Protein AF-A0A939UE84-F1 (afdb_monomer_lite)

Secondary structure (DSSP, 8-state):
-HHHHHHHHHTS-HHHHHHHHGGGHHHHHHHHHHHHHHHHHHHHHHHHHHS-HHHHHHHHHHTS-HHHHHHHHHHHHHHHHHHHHHHHHHHHHHHHHHHHHHHHHHHHHHHHHHHHHHHHHTTS-SHHHHHHHHHHHHHHHHHHHHHHHHHHHTTSS---------------------------------------------TT---TT--EEEEEE-TTS-EEEEEEEE-HHHHHHTS-HHHHHHHHHHHHHHHTBTTEEEEE-SS-EEEEETTEEEEEEEEETTEEEEEESS-SGGGTTSSS-EEE---GGGTTS-EEEEE-SHHHHHHHHHHHHHHHHHTTPPB--------------HHHHHHTTSEEEEEEEPPHHHHHHHHHTT--EE---EETTTHHHHS-HHHHHHT-EE-S------SEEEEEEHHHHHHHS-TT-EEEHHHHHHTTSS-TTEEEEEEE--SEE-S--EEEESEE-HHHHHHHHHTT-EEEE-

Sequence (502 aa):
IVDRFRTAVMDARLCDLYARYQDREDMLVDSLAELYTSIIGNNLGKLLEAINIEKIVVDKINAFDAAQLEGMIFGIMKRELKAIVYLGALLGFLMGFVNLLLLIGIAASCAVWLFALIALCCHVCPVTIVCFVLATLILIFYGLILWCEWAKSKKAKGGEKANPKADEESPATATDNRDQETDAIPAAAPVVGTSGENDIVSMDDADEEDEEGGVVVDAKGNYFNIRYSKSFLAKLIQSPDETKGYYGELKNEVLSYKKTKSRVSWSYDSVNAGRAPVVKFGIRGKTLCVYFALNADDYADSKYKVEKVESKKYEAVPCMYRIKNERRLGYAKDLIAAVAAQLGLTKGIVGTEDYYLPYESTEALIGKGLIKELKLAATTTQIERAKAEGTIKVVAHVEASEVNALISDEVAAAAIQVADTKSVHTGKKGIINVDTLSLHFADGDTVTIEKLKAMKLIPAKYGQVKLLARGRLDKKLYIELQDYSIDAVKMVLLTGGTVKRV

Structure (mmCIF, N/CA/C/O backbone):
data_AF-A0A939UE84-F1
#
_entry.id   AF-A0A939UE84-F1
#
loop_
_atom_site.group_PDB
_atom_site.id
_atom_site.type_symbol
_atom_site.label_atom_id
_atom_site.label_alt_id
_atom_site.label_comp_id
_atom_site.label_asym_id
_atom_site.label_entity_id
_atom_site.label_seq_id
_atom_site.pdbx_PDB_ins_code
_atom_site.Cartn_x
_atom_site.Cartn_y
_atom_site.Cartn_z
_atom_site.occupancy
_atom_site.B_iso_or_equiv
_atom_site.auth_seq_id
_atom_site.auth_comp_id
_atom_site.auth_asym_id
_atom_site.auth_atom_id
_atom_site.pdbx_PDB_model_num
ATOM 1 N N . ILE A 1 1 ? -48.992 54.241 -13.045 1.00 51.53 1 ILE A N 1
ATOM 2 C CA . ILE A 1 1 ? -48.252 54.277 -14.335 1.00 51.53 1 ILE A CA 1
ATOM 3 C C . ILE A 1 1 ? -47.499 52.964 -14.544 1.00 51.53 1 ILE A C 1
ATOM 5 O O . ILE A 1 1 ? -47.829 52.271 -15.496 1.00 51.53 1 ILE A O 1
ATOM 9 N N . VAL A 1 2 ? -46.598 52.585 -13.627 1.00 53.62 2 VAL A N 1
ATOM 10 C CA . VAL A 1 2 ? -45.769 51.361 -13.705 1.00 53.62 2 VAL A CA 1
ATOM 11 C C . VAL A 1 2 ? -46.564 50.086 -14.040 1.00 53.62 2 VAL A C 1
ATOM 13 O O . VAL A 1 2 ? -46.228 49.430 -15.019 1.00 53.62 2 VAL A O 1
ATOM 16 N N . ASP A 1 3 ? -47.661 49.773 -13.337 1.00 57.03 3 ASP A N 1
ATOM 17 C CA . ASP A 1 3 ? -48.413 48.526 -13.595 1.00 57.03 3 ASP A CA 1
ATOM 18 C C . ASP A 1 3 ? -49.030 48.432 -14.997 1.00 57.03 3 ASP A C 1
ATOM 20 O O . ASP A 1 3 ? -49.008 47.366 -15.604 1.00 57.03 3 ASP A O 1
ATOM 24 N N . ARG A 1 4 ? -49.517 49.551 -15.555 1.00 55.31 4 ARG A N 1
ATOM 25 C CA . ARG A 1 4 ? -50.084 49.578 -16.917 1.00 55.31 4 ARG A CA 1
ATOM 26 C C . ARG A 1 4 ? -48.995 49.392 -17.985 1.00 55.31 4 ARG A C 1
ATOM 28 O O . ARG A 1 4 ? -49.277 48.871 -19.058 1.00 55.31 4 ARG A O 1
ATOM 35 N N . PHE A 1 5 ? -47.762 49.801 -17.682 1.00 59.44 5 PHE A N 1
ATOM 36 C CA . PHE A 1 5 ? -46.592 49.570 -18.532 1.00 59.44 5 PHE A CA 1
ATOM 37 C C . PHE A 1 5 ? -46.121 48.109 -18.431 1.00 59.44 5 PHE A C 1
ATOM 39 O O . PHE A 1 5 ? -45.840 47.477 -19.443 1.00 59.44 5 PHE A O 1
ATOM 46 N N . ARG A 1 6 ? -46.122 47.546 -17.215 1.00 60.00 6 ARG A N 1
ATOM 47 C CA . ARG A 1 6 ? -45.739 46.156 -16.930 1.00 60.00 6 ARG A CA 1
ATOM 48 C C . ARG A 1 6 ? -46.609 45.144 -17.678 1.00 60.00 6 ARG A C 1
ATOM 50 O O . ARG A 1 6 ? -46.056 44.252 -18.309 1.00 60.00 6 ARG A O 1
ATOM 57 N N . THR A 1 7 ? -47.937 45.286 -17.663 1.00 63.38 7 THR A N 1
ATOM 58 C CA . THR A 1 7 ? -48.823 44.394 -18.441 1.00 63.38 7 THR A CA 1
ATOM 59 C C . THR A 1 7 ? -48.593 44.525 -19.948 1.00 63.38 7 THR A C 1
ATOM 61 O O . THR A 1 7 ? -48.462 43.519 -20.632 1.00 63.38 7 THR A O 1
ATOM 64 N N . ALA A 1 8 ? -48.439 45.750 -20.463 1.00 61.38 8 ALA A N 1
ATOM 65 C CA . ALA A 1 8 ? -48.230 45.983 -21.896 1.00 61.38 8 ALA A CA 1
ATOM 66 C C . ALA A 1 8 ? -46.899 45.423 -22.441 1.00 61.38 8 ALA A C 1
ATOM 68 O O . ALA A 1 8 ? -46.810 45.131 -23.631 1.00 61.38 8 ALA A O 1
ATOM 69 N N . VAL A 1 9 ? -45.873 45.283 -21.594 1.00 65.25 9 VAL A N 1
ATOM 70 C CA . VAL A 1 9 ? -44.576 44.687 -21.966 1.00 65.25 9 VAL A CA 1
ATOM 71 C C . VAL A 1 9 ? -44.598 43.158 -21.857 1.00 65.25 9 VAL A C 1
ATOM 73 O O . VAL A 1 9 ? -43.992 42.493 -22.690 1.00 65.25 9 VAL A O 1
ATOM 76 N N . MET A 1 10 ? -45.306 42.590 -20.875 1.00 67.06 10 MET A N 1
ATOM 77 C CA . MET A 1 10 ? -45.366 41.132 -20.669 1.00 67.06 10 MET A CA 1
ATOM 78 C C . MET A 1 10 ? -46.198 40.394 -21.732 1.00 67.06 10 MET A C 1
ATOM 80 O O . MET A 1 10 ? -45.891 39.244 -22.036 1.00 67.06 10 MET A O 1
ATOM 84 N N . ASP A 1 11 ? -47.213 41.045 -22.311 1.00 68.25 11 ASP A N 1
ATOM 85 C CA . ASP A 1 11 ? -48.089 40.453 -23.338 1.00 68.25 11 ASP A CA 1
ATOM 86 C C . ASP A 1 11 ? -47.571 40.639 -24.785 1.00 68.25 11 ASP A C 1
ATOM 88 O O . ASP A 1 11 ? -48.187 40.154 -25.739 1.00 68.25 11 ASP A O 1
ATOM 92 N N . ALA A 1 12 ? -46.449 41.342 -24.984 1.00 68.31 12 ALA A N 1
ATOM 93 C CA . ALA A 1 12 ? -45.879 41.598 -26.308 1.00 68.31 12 ALA A CA 1
ATOM 94 C C . ALA A 1 12 ? -44.847 40.527 -26.707 1.00 68.31 12 ALA A C 1
ATOM 96 O O . ALA A 1 12 ? -44.081 40.031 -25.880 1.00 68.31 12 ALA A O 1
ATOM 97 N N . ARG A 1 13 ? -44.778 40.175 -27.999 1.00 63.09 13 ARG A N 1
ATOM 98 C CA . ARG A 1 13 ? -43.779 39.212 -28.490 1.00 63.09 13 ARG A CA 1
ATOM 99 C C . ARG A 1 13 ? -42.384 39.834 -28.460 1.00 63.09 13 ARG A C 1
ATOM 101 O O . ARG A 1 13 ? -42.200 40.986 -28.847 1.00 63.09 13 ARG A O 1
ATOM 108 N N . LEU A 1 14 ? -41.386 39.038 -28.069 1.00 62.53 14 LEU A N 1
ATOM 109 C CA . LEU A 1 14 ? -40.006 39.502 -27.876 1.00 62.53 14 LEU A CA 1
ATOM 110 C C . LEU A 1 14 ? -39.418 40.187 -29.128 1.00 62.53 14 LEU A C 1
ATOM 112 O O . LEU A 1 14 ? -38.709 41.180 -29.011 1.00 62.53 14 LEU A O 1
ATOM 116 N N . CYS A 1 15 ? -39.765 39.699 -30.324 1.00 63.62 15 CYS A N 1
ATOM 117 C CA . CYS A 1 15 ? -39.334 40.274 -31.602 1.00 63.62 15 CYS A CA 1
ATOM 118 C C . CYS A 1 15 ? -39.890 41.690 -31.848 1.00 63.62 15 CYS A C 1
ATOM 120 O O . CYS A 1 15 ? -39.169 42.542 -32.361 1.00 63.62 15 CYS A O 1
ATOM 122 N N . ASP A 1 16 ? -41.137 41.958 -31.442 1.00 68.44 16 ASP A N 1
ATOM 123 C CA . ASP A 1 16 ? -41.784 43.270 -31.601 1.00 68.44 16 ASP A CA 1
ATOM 124 C C . ASP A 1 16 ? -41.232 44.296 -30.594 1.00 68.44 16 ASP A C 1
ATOM 126 O O . ASP A 1 16 ? -41.188 45.496 -30.868 1.00 68.44 16 ASP A O 1
ATOM 130 N N . LEU A 1 17 ? -40.782 43.822 -29.426 1.00 66.56 17 LEU A N 1
ATOM 131 C CA . LEU A 1 17 ? -40.040 44.614 -28.441 1.00 66.56 17 LEU A CA 1
ATOM 132 C C . LEU A 1 17 ? -38.627 44.947 -28.935 1.00 66.56 17 LEU A C 1
ATOM 134 O O . LEU A 1 17 ? -38.232 46.109 -28.861 1.00 66.56 17 LEU A O 1
ATOM 138 N N . TYR A 1 18 ? -37.901 43.967 -29.485 1.00 63.62 18 TYR A N 1
ATOM 139 C CA . TYR A 1 18 ? -36.554 44.169 -30.026 1.00 63.62 18 TYR A CA 1
ATOM 140 C C . TYR A 1 18 ? -36.557 45.198 -31.168 1.00 63.62 18 TYR A C 1
ATOM 142 O O . TYR A 1 18 ? -35.882 46.220 -31.076 1.00 63.62 18 TYR A O 1
ATOM 150 N N . ALA A 1 19 ? -37.426 45.026 -32.171 1.00 66.56 19 ALA A N 1
ATOM 151 C CA . ALA A 1 19 ? -37.553 45.962 -33.295 1.00 66.56 19 ALA A CA 1
ATOM 152 C C . ALA A 1 19 ? -37.977 47.390 -32.883 1.00 66.56 19 ALA A C 1
ATOM 154 O O . ALA A 1 19 ? -37.734 48.344 -33.618 1.00 66.56 19 ALA A O 1
ATOM 155 N N . ARG A 1 20 ? -38.617 47.561 -31.716 1.00 66.56 20 ARG A N 1
ATOM 156 C CA . ARG A 1 20 ? -39.058 48.868 -31.195 1.00 66.56 20 ARG A CA 1
ATOM 157 C C . ARG A 1 20 ? -37.996 49.582 -30.344 1.00 66.56 20 ARG A C 1
ATOM 159 O O . ARG A 1 20 ? -38.132 50.783 -30.117 1.00 66.56 20 ARG A O 1
ATOM 166 N N . TYR A 1 21 ? -36.968 48.871 -29.877 1.00 64.88 21 TYR A N 1
ATOM 167 C CA . TYR A 1 21 ? -35.921 49.406 -28.995 1.00 64.88 21 TYR A CA 1
ATOM 168 C C . TYR A 1 21 ? -34.487 49.221 -29.519 1.00 64.88 21 TYR A C 1
ATOM 170 O O . TYR A 1 21 ? -33.553 49.619 -28.828 1.00 64.88 21 TYR A O 1
ATOM 178 N N . GLN A 1 22 ? -34.312 48.701 -30.738 1.00 64.81 22 GLN A N 1
ATOM 179 C CA . GLN A 1 22 ? -33.012 48.490 -31.387 1.00 64.81 22 GLN A CA 1
ATOM 180 C C . GLN A 1 22 ? -32.124 49.755 -31.390 1.00 64.81 22 GLN A C 1
ATOM 182 O O . GLN A 1 22 ? -30.959 49.685 -31.019 1.00 64.81 22 GLN A O 1
ATOM 187 N N . ASP A 1 23 ? -32.690 50.937 -31.665 1.00 68.12 23 ASP A N 1
ATOM 188 C CA . ASP A 1 23 ? -31.964 52.226 -31.634 1.00 68.12 23 ASP A CA 1
ATOM 189 C C . ASP A 1 23 ? -31.613 52.736 -30.214 1.00 68.12 23 ASP A C 1
ATOM 191 O O . ASP A 1 23 ? -31.078 53.835 -30.054 1.00 68.12 23 ASP A O 1
ATOM 195 N N . ARG A 1 24 ? -31.963 51.996 -29.152 1.00 66.75 24 ARG A N 1
ATOM 196 C CA . ARG A 1 24 ? -31.651 52.328 -27.747 1.00 66.75 24 ARG A CA 1
ATOM 197 C C . ARG A 1 24 ? -31.009 51.173 -26.976 1.00 66.75 24 ARG A C 1
ATOM 199 O O . ARG A 1 24 ? -31.036 51.192 -25.744 1.00 66.75 24 ARG A O 1
ATOM 206 N N . GLU A 1 25 ? -30.453 50.188 -27.677 1.00 66.19 25 GLU A N 1
ATOM 207 C CA . GLU A 1 25 ? -29.803 49.024 -27.067 1.00 66.19 25 GLU A CA 1
ATOM 208 C C . GLU A 1 25 ? -28.697 49.460 -26.086 1.00 66.19 25 GLU A C 1
ATOM 210 O O . GLU A 1 25 ? -28.781 49.131 -24.903 1.00 66.19 25 GLU A O 1
ATOM 215 N N . ASP A 1 26 ? -27.782 50.336 -26.518 1.00 68.25 26 ASP A N 1
ATOM 216 C CA . ASP A 1 26 ? -26.698 50.882 -25.682 1.00 68.25 26 ASP A CA 1
ATOM 217 C C . ASP A 1 26 ? -27.223 51.595 -24.422 1.00 68.25 26 ASP A C 1
ATOM 219 O O . ASP A 1 26 ? -26.832 51.272 -23.304 1.00 68.25 26 ASP A O 1
ATOM 223 N N . MET A 1 27 ? -28.194 52.508 -24.576 1.00 72.75 27 MET A N 1
ATOM 224 C CA . MET A 1 27 ? -28.767 53.266 -23.452 1.00 72.75 27 MET A CA 1
ATOM 225 C C . MET A 1 27 ? -29.442 52.351 -22.417 1.00 72.75 27 MET A C 1
ATOM 227 O O . MET A 1 27 ? -29.425 52.647 -21.218 1.00 72.75 27 MET A O 1
ATOM 231 N N . LEU A 1 28 ? -30.062 51.255 -22.865 1.00 71.12 28 LEU A N 1
ATOM 232 C CA . LEU A 1 28 ? -30.652 50.261 -21.973 1.00 71.12 28 LEU A CA 1
ATOM 233 C C . LEU A 1 28 ? -29.576 49.437 -21.269 1.00 71.12 28 LEU A C 1
ATOM 235 O O . LEU A 1 28 ? -29.700 49.243 -20.062 1.00 71.12 28 LEU A O 1
ATOM 239 N N . VAL A 1 29 ? -28.533 48.992 -21.977 1.00 75.62 29 VAL A N 1
ATOM 240 C CA . VAL A 1 29 ? -27.407 48.241 -21.398 1.00 75.62 29 VAL A CA 1
ATOM 241 C C . VAL A 1 29 ? -26.673 49.077 -20.350 1.00 75.62 29 VAL A C 1
ATOM 243 O O . VAL A 1 29 ? -26.490 48.593 -19.233 1.00 75.62 29 VAL A O 1
ATOM 246 N N . ASP A 1 30 ? -26.354 50.338 -20.649 1.00 79.06 30 ASP A N 1
ATOM 247 C CA . ASP A 1 30 ? -25.711 51.266 -19.712 1.00 79.06 30 ASP A CA 1
ATOM 248 C C . ASP A 1 30 ? -26.584 51.498 -18.471 1.00 79.06 30 ASP A C 1
ATOM 250 O O . ASP A 1 30 ? -26.121 51.338 -17.342 1.00 79.06 30 ASP A O 1
ATOM 254 N N . SER A 1 31 ? -27.885 51.762 -18.657 1.00 74.50 31 SER A N 1
ATOM 255 C CA . SER A 1 31 ? -28.826 51.929 -17.536 1.00 74.50 31 SER A CA 1
ATOM 256 C C . SER A 1 31 ? -28.920 50.671 -16.661 1.00 74.50 31 SER A C 1
ATOM 258 O O . SER A 1 31 ? -29.057 50.764 -15.440 1.00 74.50 31 SER A O 1
ATOM 260 N N . LEU A 1 32 ? -28.855 49.479 -17.262 1.00 77.19 32 LEU A N 1
ATOM 261 C CA . LEU A 1 32 ? -28.902 48.202 -16.544 1.00 77.19 32 LEU A CA 1
ATOM 262 C C . LEU A 1 32 ? -27.577 47.920 -15.823 1.00 77.19 32 LEU A C 1
ATOM 264 O O . LEU A 1 32 ? -27.596 47.398 -14.708 1.00 77.19 32 LEU A O 1
ATOM 268 N N . ALA A 1 33 ? -26.445 48.320 -16.407 1.00 76.62 33 ALA A N 1
ATOM 269 C CA . ALA A 1 33 ? -25.121 48.241 -15.799 1.00 76.62 33 ALA A CA 1
ATOM 270 C C . ALA A 1 33 ? -24.974 49.203 -14.607 1.00 76.62 33 ALA A C 1
ATOM 272 O O . ALA A 1 33 ? -24.492 48.789 -13.549 1.00 76.62 33 ALA A O 1
ATOM 273 N N . GLU A 1 34 ? -25.450 50.447 -14.713 1.00 79.94 34 GLU A N 1
ATOM 274 C CA . GLU A 1 34 ? -25.519 51.398 -13.592 1.00 79.94 34 GLU A CA 1
ATOM 275 C C . GLU A 1 34 ? -26.414 50.875 -12.461 1.00 79.94 34 GLU A C 1
ATOM 277 O O . GLU A 1 34 ? -26.055 50.931 -11.283 1.00 79.94 34 GLU A O 1
ATOM 282 N N . LEU A 1 35 ? -27.570 50.298 -12.798 1.00 77.44 35 LEU A N 1
ATOM 283 C CA . LEU A 1 35 ? -28.509 49.775 -11.807 1.00 77.44 35 LEU A CA 1
ATOM 284 C C . LEU A 1 35 ? -27.961 48.506 -11.123 1.00 77.44 35 LEU A C 1
ATOM 286 O O . LEU A 1 35 ? -28.074 48.367 -9.904 1.00 77.44 35 LEU A O 1
ATOM 290 N N . TYR A 1 36 ? -27.282 47.628 -11.867 1.00 72.69 36 TYR A N 1
ATOM 291 C CA . TYR A 1 36 ? -26.573 46.455 -11.340 1.00 72.69 36 TYR A CA 1
ATOM 292 C C . TYR A 1 36 ? -25.398 46.847 -10.429 1.00 72.69 36 TYR A C 1
ATOM 294 O O . TYR A 1 36 ? -25.295 46.354 -9.302 1.00 72.69 36 TYR A O 1
ATOM 302 N N . THR A 1 37 ? -24.543 47.776 -10.869 1.00 77.94 37 THR A N 1
ATOM 303 C CA . THR A 1 37 ? -23.395 48.264 -10.081 1.00 77.94 37 THR A CA 1
ATOM 304 C C . THR A 1 37 ? -23.833 49.039 -8.838 1.00 77.94 37 THR A C 1
ATOM 306 O O . THR A 1 37 ? -23.241 48.849 -7.776 1.00 77.94 37 THR A O 1
ATOM 309 N N . SER A 1 38 ? -24.916 49.819 -8.908 1.00 76.94 38 SER A N 1
ATOM 310 C CA . SER A 1 38 ? -25.521 50.499 -7.754 1.00 76.94 38 SER A CA 1
ATOM 311 C C . SER A 1 38 ? -26.138 49.519 -6.747 1.00 76.94 38 SER A C 1
ATOM 313 O O . SER A 1 38 ? -25.935 49.665 -5.537 1.00 76.94 38 SER A O 1
ATOM 315 N N . ILE A 1 39 ? -26.842 48.476 -7.206 1.00 74.69 39 ILE A N 1
ATOM 316 C CA . ILE A 1 39 ? -27.378 47.431 -6.316 1.00 74.69 39 ILE A CA 1
ATOM 317 C C . ILE A 1 39 ? -26.245 46.668 -5.627 1.00 74.69 39 ILE A C 1
ATOM 319 O O . ILE A 1 39 ? -26.334 46.437 -4.420 1.00 74.69 39 ILE A O 1
ATOM 323 N N . ILE A 1 40 ? -25.183 46.307 -6.352 1.00 77.31 40 ILE A N 1
ATOM 324 C CA . ILE A 1 40 ? -24.029 45.613 -5.772 1.00 77.31 40 ILE A CA 1
ATOM 325 C C . ILE A 1 40 ? -23.292 46.528 -4.795 1.00 77.31 40 ILE A C 1
ATOM 327 O O . ILE A 1 40 ? -23.148 46.155 -3.635 1.00 77.31 40 ILE A O 1
ATOM 331 N N . GLY A 1 41 ? -22.903 47.739 -5.196 1.00 72.88 41 GLY A N 1
ATOM 332 C CA . GLY A 1 41 ? -22.164 48.666 -4.333 1.00 72.88 41 GLY A CA 1
ATOM 333 C C . GLY A 1 41 ? -22.870 48.951 -3.003 1.00 72.88 41 GLY A C 1
ATOM 334 O O . GLY A 1 41 ? -22.230 48.960 -1.955 1.00 72.88 41 GLY A O 1
ATOM 335 N N . ASN A 1 42 ? -24.199 49.099 -3.024 1.00 74.38 42 ASN A N 1
ATOM 336 C CA . ASN A 1 42 ? -24.981 49.447 -1.835 1.00 74.38 42 ASN A CA 1
ATOM 337 C C . ASN A 1 42 ? -25.439 48.246 -0.983 1.00 74.38 42 ASN A C 1
ATOM 339 O O . ASN A 1 42 ? -25.730 48.424 0.203 1.00 74.38 42 ASN A O 1
ATOM 343 N N . ASN A 1 43 ? -25.529 47.035 -1.549 1.00 72.94 43 ASN A N 1
ATOM 344 C CA . ASN A 1 43 ? -26.010 45.852 -0.818 1.00 72.94 43 ASN A CA 1
ATOM 345 C C . ASN A 1 43 ? -24.928 44.808 -0.524 1.00 72.94 43 ASN A C 1
ATOM 347 O O . ASN A 1 43 ? -25.116 44.040 0.416 1.00 72.94 43 ASN A O 1
ATOM 351 N N . LEU A 1 44 ? -23.792 44.789 -1.237 1.00 68.88 44 LEU A N 1
ATOM 352 C CA . LEU A 1 44 ? -22.720 43.813 -1.003 1.00 68.88 44 LEU A CA 1
ATOM 353 C C . LEU A 1 44 ? -22.200 43.878 0.440 1.00 68.88 44 LEU A C 1
ATOM 355 O O . LEU A 1 44 ? -21.988 42.833 1.037 1.00 68.88 44 LEU A O 1
ATOM 359 N N . GLY A 1 45 ? -22.079 45.074 1.031 1.00 68.12 45 GLY A N 1
ATOM 360 C CA . GLY A 1 45 ? -21.681 45.230 2.438 1.00 68.12 45 GLY A CA 1
ATOM 361 C C . GLY A 1 45 ? -22.629 44.519 3.413 1.00 68.12 45 GLY A C 1
ATOM 362 O O . GLY A 1 45 ? -22.182 43.734 4.242 1.00 68.12 45 GLY A O 1
ATOM 363 N N . LYS A 1 46 ? -23.946 44.704 3.245 1.00 72.19 46 LYS A N 1
ATOM 364 C CA . LYS A 1 46 ? -24.982 44.035 4.059 1.00 72.19 46 LYS A CA 1
ATOM 365 C C . LYS A 1 46 ? -25.032 42.523 3.815 1.00 72.19 46 LYS A C 1
ATOM 367 O O . LYS A 1 46 ? -25.366 41.759 4.714 1.00 72.19 46 LYS A O 1
ATOM 372 N N . LEU A 1 47 ? -24.714 42.092 2.594 1.00 68.25 47 LEU A N 1
ATOM 373 C CA . LEU A 1 47 ? -24.679 40.682 2.207 1.00 68.25 47 LEU A CA 1
ATOM 374 C C . LEU A 1 47 ? -23.429 39.981 2.770 1.00 68.25 47 LEU A C 1
ATOM 376 O O . LEU A 1 47 ? -23.539 38.860 3.252 1.00 68.25 47 LEU A O 1
ATOM 380 N N . LEU A 1 48 ? -22.275 40.659 2.798 1.00 66.12 48 LEU A N 1
ATOM 381 C CA . LEU A 1 48 ? -21.064 40.193 3.483 1.00 66.12 48 LEU A CA 1
ATOM 382 C C . LEU A 1 48 ? -21.277 40.081 4.996 1.00 66.12 48 LEU A C 1
ATOM 384 O O . LEU A 1 48 ? -20.873 39.091 5.589 1.00 66.12 48 LEU A O 1
ATOM 388 N N . GLU A 1 49 ? -21.936 41.064 5.611 1.00 67.25 49 GLU A N 1
ATOM 389 C CA . GLU A 1 49 ? -22.213 41.080 7.054 1.00 67.25 49 GLU A CA 1
ATOM 390 C C . GLU A 1 49 ? -23.189 39.961 7.479 1.00 67.25 49 GLU A C 1
ATOM 392 O O . GLU A 1 49 ? -23.075 39.408 8.572 1.00 67.25 49 GLU A O 1
ATOM 397 N N . ALA A 1 50 ? -24.101 39.554 6.586 1.00 68.88 50 ALA A N 1
ATOM 398 C CA . ALA A 1 50 ? -24.963 38.385 6.776 1.00 68.88 50 ALA A CA 1
ATOM 399 C C . ALA A 1 50 ? -24.234 37.038 6.568 1.00 68.88 50 ALA A C 1
ATOM 401 O O . ALA A 1 50 ? -24.640 36.020 7.137 1.00 68.88 50 ALA A O 1
ATOM 402 N N . ILE A 1 51 ? -23.158 37.007 5.773 1.00 71.69 51 ILE A N 1
ATOM 403 C CA . ILE A 1 51 ? -22.316 35.820 5.572 1.00 71.69 51 ILE A CA 1
ATOM 404 C C . ILE A 1 51 ? -21.301 35.758 6.717 1.00 71.69 51 ILE A C 1
ATOM 406 O O . ILE A 1 51 ? -20.180 36.252 6.630 1.00 71.69 51 ILE A O 1
ATOM 410 N N . ASN A 1 52 ? -21.689 35.110 7.815 1.00 73.06 52 ASN A N 1
ATOM 411 C CA . ASN A 1 52 ? -20.794 34.883 8.945 1.00 73.06 52 ASN A CA 1
ATOM 412 C C . ASN A 1 52 ? -19.732 33.820 8.581 1.00 73.06 52 ASN A C 1
ATOM 414 O O . ASN A 1 52 ? -19.923 32.620 8.791 1.00 73.06 52 ASN A O 1
ATOM 418 N N . ILE A 1 53 ? -18.622 34.280 7.990 1.00 76.06 53 ILE A N 1
ATOM 419 C CA . ILE A 1 53 ? -17.513 33.443 7.504 1.00 76.06 53 ILE A CA 1
ATOM 420 C C . ILE A 1 53 ? -16.930 32.585 8.634 1.00 76.06 53 ILE A C 1
ATOM 422 O O . ILE A 1 53 ? -16.602 31.426 8.401 1.00 76.06 53 ILE A O 1
ATOM 426 N N . GLU A 1 54 ? -16.852 33.116 9.857 1.00 76.00 54 GLU A N 1
ATOM 427 C CA . GLU A 1 54 ? -16.365 32.388 11.033 1.00 76.00 54 GLU A CA 1
ATOM 428 C C . GLU A 1 54 ? -17.212 31.138 11.304 1.00 76.00 54 GLU A C 1
ATOM 430 O O . GLU A 1 54 ? -16.666 30.037 11.366 1.00 76.00 54 GLU A O 1
ATOM 435 N N . LYS A 1 55 ? -18.547 31.268 11.346 1.00 76.12 55 LYS A N 1
ATOM 436 C CA . LYS A 1 55 ? -19.445 30.107 11.456 1.00 76.12 55 LYS A CA 1
ATOM 437 C C . LYS A 1 55 ? -19.293 29.137 10.293 1.00 76.12 55 LYS A C 1
ATOM 439 O O . LYS A 1 55 ? -19.204 27.943 10.532 1.00 76.12 55 LYS A O 1
ATOM 444 N N . ILE A 1 56 ? -19.208 29.624 9.055 1.00 79.62 56 ILE A N 1
ATOM 445 C CA . ILE A 1 56 ? -19.046 28.754 7.877 1.00 79.62 56 ILE A CA 1
ATOM 446 C C . ILE A 1 56 ? -17.737 27.954 7.957 1.00 79.62 56 ILE A C 1
ATOM 448 O O . ILE A 1 56 ? -17.713 26.782 7.587 1.00 79.62 56 ILE A O 1
ATOM 452 N N . VAL A 1 57 ? -16.654 28.557 8.452 1.00 80.31 57 VAL A N 1
ATOM 453 C CA . VAL A 1 57 ? -15.372 27.875 8.669 1.00 80.31 57 VAL A CA 1
ATOM 454 C C . VAL A 1 57 ? -15.474 26.872 9.820 1.00 80.31 57 VAL A C 1
ATOM 456 O O . VAL A 1 57 ? -15.038 25.737 9.649 1.00 80.31 57 VAL A O 1
ATOM 459 N N . VAL A 1 58 ? -16.093 27.234 10.947 1.00 79.81 58 VAL A N 1
ATOM 460 C CA . VAL A 1 58 ? -16.302 26.335 12.097 1.00 79.81 58 VAL A CA 1
ATOM 461 C C . VAL A 1 58 ? -17.185 25.142 11.724 1.00 79.81 58 VAL A C 1
ATOM 463 O O . VAL A 1 58 ? -16.793 24.006 11.967 1.00 79.81 58 VAL A O 1
ATOM 466 N N . ASP A 1 59 ? -18.324 25.365 11.070 1.00 81.38 59 ASP A N 1
ATOM 467 C CA . ASP A 1 59 ? -19.227 24.305 10.610 1.00 81.38 59 ASP A CA 1
ATOM 468 C C . ASP A 1 59 ? -18.534 23.390 9.594 1.00 81.38 59 ASP A C 1
ATOM 470 O O . ASP A 1 59 ? -18.728 22.176 9.616 1.00 81.38 59 ASP A O 1
ATOM 474 N N . LYS A 1 60 ? -17.667 23.941 8.735 1.00 74.19 60 LYS A N 1
ATOM 475 C CA . LYS A 1 60 ? -16.909 23.153 7.758 1.00 74.19 60 LYS A CA 1
ATOM 476 C C . LYS A 1 60 ? -15.760 22.368 8.390 1.00 74.19 60 LYS A C 1
ATOM 478 O O . LYS A 1 60 ? -15.534 21.243 7.966 1.00 74.19 60 LYS A O 1
ATOM 483 N N . ILE A 1 61 ? -15.087 22.907 9.410 1.00 74.12 61 ILE A N 1
ATOM 484 C CA . ILE A 1 61 ? -14.093 22.188 10.228 1.00 74.12 61 ILE A CA 1
ATOM 485 C C . ILE A 1 61 ? -14.767 21.069 11.030 1.00 74.12 61 ILE A C 1
ATOM 487 O O . ILE A 1 61 ? -14.266 19.952 11.033 1.00 74.12 61 ILE A O 1
ATOM 491 N N . ASN A 1 62 ? -15.927 21.328 11.635 1.00 73.44 62 ASN A N 1
ATOM 492 C CA . ASN A 1 62 ? -16.707 20.324 12.368 1.00 73.44 62 ASN A CA 1
ATOM 493 C C . ASN A 1 62 ? -17.326 19.254 11.447 1.00 73.44 62 ASN A C 1
ATOM 495 O O . ASN A 1 62 ? -17.650 18.164 11.910 1.00 73.44 62 ASN A O 1
ATOM 499 N N . ALA A 1 63 ? -17.500 19.558 10.156 1.00 74.81 63 ALA A N 1
ATOM 500 C CA . ALA A 1 63 ? -17.922 18.605 9.131 1.00 74.81 63 ALA A CA 1
ATOM 501 C C . ALA A 1 63 ? -16.760 17.805 8.509 1.00 74.81 63 ALA A C 1
ATOM 503 O O . ALA A 1 63 ? -17.019 16.857 7.765 1.00 74.81 63 ALA A O 1
ATOM 504 N N . PHE A 1 64 ? -15.497 18.152 8.790 1.00 67.50 64 PHE A N 1
ATOM 505 C CA . PHE A 1 64 ? -14.380 17.248 8.519 1.00 67.50 64 PHE A CA 1
ATOM 506 C C . PHE A 1 64 ? -14.355 16.147 9.579 1.00 67.50 64 PHE A C 1
ATOM 508 O O . PHE A 1 64 ? -14.448 16.412 10.775 1.00 67.50 64 PHE A O 1
ATOM 515 N N . ASP A 1 65 ? -14.177 14.906 9.129 1.00 73.50 65 ASP A N 1
ATOM 516 C CA . ASP A 1 65 ? -13.883 13.787 10.017 1.00 73.50 65 ASP A CA 1
ATOM 517 C C . ASP A 1 65 ? -12.634 14.110 10.857 1.00 73.50 65 ASP A C 1
ATOM 519 O O . ASP A 1 65 ? -11.596 14.517 10.320 1.00 73.50 65 ASP A O 1
ATOM 523 N N . ALA A 1 66 ? -12.738 13.927 12.175 1.00 72.94 66 ALA A N 1
ATOM 524 C CA . ALA A 1 66 ? -11.679 14.246 13.125 1.00 72.94 66 ALA A CA 1
ATOM 525 C C . ALA A 1 66 ? -10.361 13.544 12.754 1.00 72.94 66 ALA A C 1
ATOM 527 O O . ALA A 1 66 ? -9.297 14.156 12.856 1.00 72.94 66 ALA A O 1
ATOM 528 N N . ALA A 1 67 ? -10.436 12.320 12.217 1.00 71.44 67 ALA A N 1
ATOM 529 C CA . ALA A 1 67 ? -9.271 11.566 11.759 1.00 71.44 67 ALA A CA 1
ATOM 530 C C . ALA A 1 67 ? -8.560 12.208 10.547 1.00 71.44 67 ALA A C 1
ATOM 532 O O . ALA A 1 67 ? -7.339 12.089 10.412 1.00 71.44 67 ALA A O 1
ATOM 533 N N . GLN A 1 68 ? -9.278 12.922 9.670 1.00 70.31 68 GLN A N 1
ATOM 534 C CA . GLN A 1 68 ? -8.662 13.651 8.553 1.00 70.31 68 GLN A CA 1
ATOM 535 C C . GLN A 1 68 ? -7.957 14.921 9.033 1.00 70.31 68 GLN A C 1
ATOM 537 O O . GLN A 1 68 ? -6.826 15.184 8.616 1.00 70.31 68 GLN A O 1
ATOM 542 N N . LEU A 1 69 ? -8.590 15.683 9.932 1.00 77.62 69 LEU A N 1
ATOM 543 C CA . LEU A 1 69 ? -7.992 16.883 10.524 1.00 77.62 69 LEU A CA 1
ATOM 544 C C . LEU A 1 69 ? -6.729 16.521 11.325 1.00 77.62 69 LEU A C 1
ATOM 546 O O . LEU A 1 69 ? -5.670 17.123 11.137 1.00 77.62 69 LEU A O 1
ATOM 550 N N . GLU A 1 70 ? -6.822 15.479 12.153 1.00 77.94 70 GLU A N 1
ATOM 551 C CA . GLU A 1 70 ? -5.703 14.897 12.893 1.00 77.94 70 GLU A CA 1
ATOM 552 C C . GLU A 1 70 ? -4.590 14.426 11.945 1.00 77.94 70 GLU A C 1
ATOM 554 O O . GLU A 1 70 ? -3.425 14.771 12.145 1.00 77.94 70 GLU A O 1
ATOM 559 N N . GLY A 1 71 ? -4.932 13.724 10.859 1.00 80.62 71 GLY A N 1
ATOM 560 C CA . GLY A 1 71 ? -3.979 13.285 9.838 1.00 80.62 71 GLY A CA 1
ATOM 561 C C . GLY A 1 71 ? -3.214 14.436 9.172 1.00 80.62 71 GLY A C 1
ATOM 562 O O . GLY A 1 71 ? -2.001 14.327 8.963 1.00 80.62 71 GLY A O 1
ATOM 563 N N . MET A 1 72 ? -3.877 15.563 8.889 1.00 80.12 72 MET A N 1
ATOM 564 C CA . MET A 1 72 ? -3.218 16.767 8.361 1.00 80.12 72 MET A CA 1
ATOM 565 C C . MET A 1 72 ? -2.278 17.402 9.396 1.00 80.12 72 MET A C 1
ATOM 567 O O . MET A 1 72 ? -1.126 17.707 9.072 1.00 80.12 72 MET A O 1
ATOM 571 N N . ILE A 1 73 ? -2.726 17.539 10.648 1.00 83.75 73 ILE A N 1
ATOM 572 C CA . ILE A 1 73 ? -1.934 18.108 11.752 1.00 83.75 73 ILE A CA 1
ATOM 573 C C . ILE A 1 73 ? -0.699 17.239 12.040 1.00 83.75 73 ILE A C 1
ATOM 575 O O . ILE A 1 73 ? 0.425 17.748 12.051 1.00 83.75 73 ILE A O 1
ATOM 579 N N . PHE A 1 74 ? -0.861 15.920 12.182 1.00 82.62 74 PHE A N 1
ATOM 580 C CA . PHE A 1 74 ? 0.258 14.986 12.340 1.00 82.62 74 PHE A CA 1
ATOM 581 C C . PHE A 1 74 ? 1.172 14.944 11.112 1.00 82.62 74 PHE A C 1
ATOM 583 O O . PHE A 1 74 ? 2.375 14.730 11.267 1.00 82.62 74 PHE A O 1
ATOM 590 N N . GLY A 1 75 ? 0.645 15.155 9.904 1.00 81.62 75 GLY A N 1
ATOM 591 C CA . GLY A 1 75 ? 1.434 15.243 8.674 1.00 81.62 75 GLY A CA 1
ATOM 592 C C . GLY A 1 75 ? 2.406 16.427 8.673 1.00 81.62 75 GLY A C 1
ATOM 593 O O . GLY A 1 75 ? 3.572 16.263 8.302 1.00 81.62 75 GLY A O 1
ATOM 594 N N . ILE A 1 76 ? 1.952 17.593 9.143 1.00 83.00 76 ILE A N 1
ATOM 595 C CA . ILE A 1 76 ? 2.791 18.786 9.340 1.00 83.00 76 ILE A CA 1
ATOM 596 C C . ILE A 1 76 ? 3.767 18.547 10.498 1.00 83.00 76 ILE A C 1
ATOM 598 O O . ILE A 1 76 ? 4.980 18.654 10.320 1.00 83.00 76 ILE A O 1
ATOM 602 N N . MET A 1 77 ? 3.267 18.118 11.660 1.00 82.81 77 MET A N 1
ATOM 603 C CA . MET A 1 77 ? 4.080 17.909 12.862 1.00 82.81 77 MET A CA 1
ATOM 604 C C . MET A 1 77 ? 5.206 16.883 12.646 1.00 82.81 77 MET A C 1
ATOM 606 O O . MET A 1 77 ? 6.341 17.126 13.050 1.00 82.81 77 MET A O 1
ATOM 610 N N . LYS A 1 78 ? 4.952 15.769 11.940 1.00 86.50 78 LYS A N 1
ATOM 611 C CA . LYS A 1 78 ? 5.987 14.775 11.586 1.00 86.50 78 LYS A CA 1
ATOM 612 C C . LYS A 1 78 ? 7.045 15.321 10.621 1.00 86.50 78 LYS A C 1
ATOM 614 O O . LYS A 1 78 ? 8.150 14.778 10.592 1.00 86.50 78 LYS A O 1
ATOM 619 N N . ARG A 1 79 ? 6.737 16.350 9.822 1.00 87.06 79 ARG A N 1
ATOM 620 C CA . ARG A 1 79 ? 7.696 16.992 8.907 1.00 87.06 79 ARG A CA 1
ATOM 621 C C . ARG A 1 79 ? 8.625 17.933 9.670 1.00 87.06 79 ARG A C 1
ATOM 623 O O . ARG A 1 79 ? 9.840 17.763 9.590 1.00 87.06 79 ARG A O 1
ATOM 630 N N . GLU A 1 80 ? 8.057 18.833 10.468 1.00 89.19 80 GLU A N 1
ATOM 631 C CA . GLU A 1 80 ? 8.826 19.801 11.260 1.00 89.19 80 GLU A CA 1
ATOM 632 C C . GLU A 1 80 ? 9.653 19.116 12.358 1.00 89.19 80 GLU A C 1
ATOM 634 O O . GLU A 1 80 ? 10.843 19.393 12.510 1.00 89.19 80 GLU A O 1
ATOM 639 N N . LEU A 1 81 ? 9.085 18.124 13.058 1.00 89.75 81 LEU A N 1
ATOM 640 C CA . LEU A 1 81 ? 9.820 17.362 14.071 1.00 89.75 81 LEU A CA 1
ATOM 641 C C . LEU A 1 81 ? 11.016 16.612 13.462 1.00 89.75 81 LEU A C 1
ATOM 643 O O . LEU A 1 81 ? 12.090 16.584 14.059 1.00 89.75 81 LEU A O 1
ATOM 647 N N . LYS A 1 82 ? 10.877 16.052 12.250 1.00 87.25 82 LYS A N 1
ATOM 648 C CA . LYS A 1 82 ? 12.011 15.442 11.536 1.00 87.25 82 LYS A CA 1
ATOM 649 C C . LYS A 1 82 ? 13.079 16.471 11.174 1.00 87.25 82 LYS A C 1
ATOM 651 O O . LYS A 1 82 ? 14.256 16.162 11.332 1.00 87.25 82 LYS A O 1
ATOM 656 N N . ALA A 1 83 ? 12.704 17.672 10.731 1.00 91.44 83 ALA A N 1
ATOM 657 C CA . ALA A 1 83 ? 13.668 18.738 10.452 1.00 91.44 83 ALA A CA 1
ATOM 658 C C . ALA A 1 83 ? 14.472 19.119 11.710 1.00 91.44 83 ALA A C 1
ATOM 660 O O . ALA A 1 83 ? 15.699 19.199 11.649 1.00 91.44 83 ALA A O 1
ATOM 661 N N . ILE A 1 84 ? 13.807 19.240 12.866 1.00 92.94 84 ILE A N 1
ATOM 662 C CA . ILE A 1 84 ? 14.452 19.488 14.167 1.00 92.94 84 ILE A CA 1
ATOM 663 C C . ILE A 1 84 ? 15.388 18.331 14.556 1.00 92.94 84 ILE A C 1
ATOM 665 O O . ILE A 1 84 ? 16.518 18.575 14.977 1.00 92.94 84 ILE A O 1
ATOM 669 N N . VAL A 1 85 ? 14.970 17.073 14.375 1.00 92.50 85 VAL A N 1
ATOM 670 C CA . VAL A 1 85 ? 15.807 15.892 14.665 1.00 92.50 85 VAL A CA 1
ATOM 671 C C . VAL A 1 85 ? 17.047 15.838 13.764 1.00 92.50 85 VAL A C 1
ATOM 673 O O . VAL A 1 85 ? 18.142 15.584 14.263 1.00 92.50 85 VAL A O 1
ATOM 676 N N . TYR A 1 86 ? 16.922 16.127 12.463 1.00 92.69 86 TYR A N 1
ATOM 677 C CA . TYR A 1 86 ? 18.077 16.194 11.559 1.00 92.69 86 TYR A CA 1
ATOM 678 C C . TYR A 1 86 ? 19.019 17.360 11.893 1.00 92.69 86 TYR A C 1
ATOM 680 O O . TYR A 1 86 ? 20.236 17.182 11.846 1.00 92.69 86 TYR A O 1
ATOM 688 N N . LEU A 1 87 ? 18.485 18.522 12.287 1.00 95.19 87 LEU A N 1
ATOM 689 C CA . LEU A 1 87 ? 19.288 19.651 12.766 1.00 95.19 87 LEU A CA 1
ATOM 690 C C . LEU A 1 87 ? 20.053 19.287 14.049 1.00 95.19 87 LEU A C 1
ATOM 692 O O . LEU A 1 87 ? 21.247 19.559 14.153 1.00 95.19 87 LEU A O 1
ATOM 696 N N . GLY A 1 88 ? 19.391 18.617 14.998 1.00 95.69 88 GLY A N 1
ATOM 697 C CA . GLY A 1 88 ? 20.005 18.116 16.228 1.00 95.69 88 GLY A CA 1
ATOM 698 C C . GLY A 1 88 ? 21.100 17.079 15.966 1.00 95.69 88 GLY A C 1
ATOM 699 O O . GLY A 1 88 ? 22.173 17.162 16.559 1.00 95.69 88 GLY A O 1
ATOM 700 N N . ALA A 1 89 ? 20.877 16.152 15.030 1.00 95.69 89 ALA A N 1
ATOM 701 C CA . ALA A 1 89 ? 21.880 15.172 14.614 1.00 95.69 89 ALA A CA 1
ATOM 702 C C . ALA A 1 89 ? 23.105 15.835 13.956 1.00 95.69 89 ALA A C 1
ATOM 704 O O . ALA A 1 89 ? 24.239 15.476 14.272 1.00 95.69 89 ALA A O 1
ATOM 705 N N . LEU A 1 90 ? 22.894 16.838 13.095 1.00 95.94 90 LEU A N 1
ATOM 706 C CA . LEU A 1 90 ? 23.971 17.612 12.469 1.00 95.94 90 LEU A CA 1
ATOM 707 C C . LEU A 1 90 ? 24.790 18.396 13.506 1.00 95.94 90 LEU A C 1
ATOM 709 O O . LEU A 1 90 ? 26.019 18.377 13.466 1.00 95.94 90 LEU A O 1
ATOM 713 N N . LEU A 1 91 ? 24.120 19.057 14.453 1.00 94.94 91 LEU A N 1
ATOM 714 C CA . LEU A 1 91 ? 24.769 19.850 15.500 1.00 94.94 91 LEU A CA 1
ATOM 715 C C . LEU A 1 91 ? 25.520 18.949 16.496 1.00 94.94 91 LEU A C 1
ATOM 717 O O . LEU A 1 91 ? 26.653 19.253 16.866 1.00 94.94 91 LEU A O 1
ATOM 721 N N . GLY A 1 92 ? 24.945 17.797 16.854 1.00 95.94 92 GLY A N 1
ATOM 722 C CA . GLY A 1 92 ? 25.600 16.763 17.659 1.00 95.94 92 GLY A CA 1
ATOM 723 C C . GLY A 1 92 ? 26.833 16.165 16.976 1.00 95.94 92 GLY A C 1
ATOM 724 O O . GLY A 1 92 ? 27.877 16.034 17.614 1.00 95.94 92 GLY A O 1
ATOM 725 N N . PHE A 1 93 ? 26.759 15.880 15.671 1.00 95.94 93 PHE A N 1
ATOM 726 C CA . PHE A 1 93 ? 27.916 15.449 14.879 1.00 95.94 93 PHE A CA 1
ATOM 727 C C . PHE A 1 93 ? 29.020 16.514 14.868 1.00 95.94 93 PHE A C 1
ATOM 729 O O . PHE A 1 93 ? 30.185 16.194 15.094 1.00 95.94 93 PHE A O 1
ATOM 736 N N . LEU A 1 94 ? 28.660 17.786 14.670 1.00 96.25 94 LEU A N 1
ATOM 737 C CA . LEU A 1 94 ? 29.617 18.891 14.624 1.00 96.25 94 LEU A CA 1
ATOM 738 C C . LEU A 1 94 ? 30.301 19.122 15.984 1.00 96.25 94 LEU A C 1
ATOM 740 O O . LEU A 1 94 ? 31.520 19.269 16.034 1.00 96.25 94 LEU A O 1
ATOM 744 N N . MET A 1 95 ? 29.555 19.056 17.091 1.00 94.62 95 MET A N 1
ATOM 745 C CA . MET A 1 95 ? 30.117 19.103 18.450 1.00 94.62 95 MET A CA 1
ATOM 746 C C . MET A 1 95 ? 31.018 17.898 18.754 1.00 94.62 95 MET A C 1
ATOM 748 O O . MET A 1 95 ? 32.106 18.068 19.305 1.00 94.62 95 MET A O 1
ATOM 752 N N . GLY A 1 96 ? 30.614 16.688 18.352 1.00 94.56 96 GLY A N 1
ATOM 753 C CA . GLY A 1 96 ? 31.435 15.482 18.488 1.00 94.56 96 GLY A CA 1
ATOM 754 C C . GLY A 1 96 ? 32.743 15.567 17.697 1.00 94.56 96 GLY A C 1
ATOM 755 O O . GLY A 1 96 ? 33.801 15.211 18.213 1.00 94.56 96 GLY A O 1
ATOM 756 N N . PHE A 1 97 ? 32.693 16.109 16.478 1.00 94.62 97 PHE A N 1
ATOM 757 C CA . PHE A 1 97 ? 33.862 16.310 15.623 1.00 94.62 97 PHE A CA 1
ATOM 758 C C . PHE A 1 97 ? 34.831 17.361 16.189 1.00 94.62 97 PHE A C 1
ATOM 760 O O . PHE A 1 97 ? 36.038 17.125 16.226 1.00 94.62 97 PHE A O 1
ATOM 767 N N . VAL A 1 98 ? 34.316 18.483 16.708 1.00 95.38 98 VAL A N 1
ATOM 768 C CA . VAL A 1 98 ? 35.130 19.496 17.406 1.00 95.38 98 VAL A CA 1
ATOM 769 C C . VAL A 1 98 ? 35.796 18.904 18.651 1.00 95.38 98 VAL A C 1
ATOM 771 O O . VAL A 1 98 ? 36.992 19.106 18.851 1.00 95.38 98 VAL A O 1
ATOM 774 N N . ASN A 1 99 ? 35.066 18.124 19.455 1.00 91.50 99 ASN A N 1
ATOM 775 C CA . ASN A 1 99 ? 35.624 17.468 20.640 1.00 91.50 99 ASN A CA 1
ATOM 776 C C . ASN A 1 99 ? 36.715 16.440 20.280 1.00 91.50 99 ASN A C 1
ATOM 778 O O . ASN A 1 99 ? 37.744 16.374 20.949 1.00 91.50 99 ASN A O 1
ATOM 782 N N . LEU A 1 100 ? 36.536 15.680 19.193 1.00 91.81 100 LEU A N 1
ATOM 783 C CA . LEU A 1 100 ? 37.541 14.738 18.695 1.00 91.81 100 LEU A CA 1
ATOM 784 C C . LEU A 1 100 ? 38.822 15.452 18.230 1.00 91.81 100 LEU A C 1
ATOM 786 O O . LEU A 1 100 ? 39.919 15.039 18.601 1.00 91.81 100 LEU A O 1
ATOM 790 N N . LEU A 1 101 ? 38.697 16.546 17.470 1.00 91.19 101 LEU A N 1
ATOM 791 C CA . LEU A 1 101 ? 39.844 17.365 17.058 1.00 91.19 101 LEU A CA 1
ATOM 792 C C . LEU A 1 101 ? 40.583 17.968 18.261 1.00 91.19 101 LEU A C 1
ATOM 794 O O . LEU A 1 101 ? 41.813 17.958 18.297 1.00 91.19 101 LEU A O 1
ATOM 798 N N . LEU A 1 102 ? 39.842 18.453 19.260 1.00 91.25 102 LEU A N 1
ATOM 799 C CA . LEU A 1 102 ? 40.399 19.016 20.489 1.00 91.25 102 LEU A CA 1
ATOM 800 C C . LEU A 1 102 ? 41.156 17.944 21.294 1.00 91.25 102 LEU A C 1
ATOM 802 O O . LEU A 1 102 ? 42.288 18.182 21.717 1.00 91.25 102 LEU A O 1
ATOM 806 N N . LEU A 1 103 ? 40.590 16.740 21.427 1.00 89.94 103 LEU A N 1
ATOM 807 C CA . LEU A 1 103 ? 41.234 15.599 22.086 1.00 89.94 103 LEU A CA 1
ATOM 808 C C . LEU A 1 103 ? 42.540 15.188 21.387 1.00 89.94 103 LEU A C 1
ATOM 810 O O . LEU A 1 103 ? 43.550 14.974 22.058 1.00 89.94 103 LEU A O 1
ATOM 814 N N . ILE A 1 104 ? 42.548 15.130 20.049 1.00 89.06 104 ILE A N 1
ATOM 815 C CA . ILE A 1 104 ? 43.753 14.835 19.253 1.00 89.06 104 ILE A CA 1
ATOM 816 C C . ILE A 1 104 ? 44.812 15.932 19.443 1.00 89.06 104 ILE A C 1
ATOM 818 O O . ILE A 1 104 ? 45.988 15.617 19.625 1.00 89.06 104 ILE A O 1
ATOM 822 N N . GLY A 1 105 ? 44.413 17.208 19.473 1.00 88.50 105 GLY A N 1
ATOM 823 C CA . GLY A 1 105 ? 45.322 18.327 19.739 1.00 88.50 105 GLY A CA 1
ATOM 824 C C . GLY A 1 105 ? 45.971 18.265 21.128 1.00 88.50 105 GLY A C 1
ATOM 825 O O . GLY A 1 105 ? 47.183 18.468 21.257 1.00 88.50 105 GLY A O 1
ATOM 826 N N . ILE A 1 106 ? 45.200 17.918 22.167 1.00 88.19 106 ILE A N 1
ATOM 827 C CA . ILE A 1 106 ? 45.727 17.711 23.528 1.00 88.19 106 ILE A CA 1
ATOM 828 C C . ILE A 1 106 ? 46.666 16.499 23.566 1.00 88.19 106 ILE A C 1
ATOM 830 O O . ILE A 1 106 ? 47.755 16.596 24.131 1.00 88.19 106 ILE A O 1
ATOM 834 N N . ALA A 1 107 ? 46.295 15.379 22.938 1.00 82.69 107 ALA A N 1
ATOM 835 C CA . ALA A 1 107 ? 47.120 14.171 22.907 1.00 82.69 107 ALA A CA 1
ATOM 836 C C . ALA A 1 107 ? 48.466 14.402 22.196 1.00 82.69 107 ALA A C 1
ATOM 838 O O . ALA A 1 107 ? 49.513 14.026 22.724 1.00 82.69 107 ALA A O 1
ATOM 839 N N . ALA A 1 108 ? 48.461 15.092 21.050 1.00 82.56 108 ALA A N 1
ATOM 840 C CA . ALA A 1 108 ? 49.677 15.480 20.336 1.00 82.56 108 ALA A CA 1
ATOM 841 C C . ALA A 1 108 ? 50.567 16.410 21.182 1.00 82.56 108 ALA A C 1
ATOM 843 O O . ALA A 1 108 ? 51.778 16.205 21.265 1.00 82.56 108 ALA A O 1
ATOM 844 N N . SER A 1 109 ? 49.964 17.383 21.874 1.00 82.81 109 SER A N 1
ATOM 845 C CA . SER A 1 109 ? 50.682 18.271 22.799 1.00 82.81 109 SER A CA 1
ATOM 846 C C . SER A 1 109 ? 51.319 17.487 23.951 1.00 82.81 109 SER A C 1
ATOM 848 O O . SER A 1 109 ? 52.492 17.685 24.261 1.00 82.81 109 SER A O 1
ATOM 850 N N . CYS A 1 110 ? 50.581 16.550 24.551 1.00 80.38 110 CYS A N 1
ATOM 851 C CA . CYS A 1 110 ? 51.072 15.693 25.628 1.00 80.38 110 CYS A CA 1
ATOM 852 C C . CYS A 1 110 ? 52.249 14.815 25.172 1.00 80.38 110 CYS A C 1
ATOM 854 O O . CYS A 1 110 ? 53.249 14.729 25.880 1.00 80.38 110 CYS A O 1
ATOM 856 N N . ALA A 1 111 ? 52.185 14.244 23.964 1.00 80.69 111 ALA A N 1
ATOM 857 C CA . ALA A 1 111 ? 53.284 13.469 23.391 1.00 80.69 111 ALA A CA 1
ATOM 858 C C . ALA A 1 111 ? 54.560 14.312 23.202 1.00 80.69 111 ALA A C 1
ATOM 860 O O . ALA A 1 111 ? 55.640 13.874 23.593 1.00 80.69 111 ALA A O 1
ATOM 861 N N . VAL A 1 112 ? 54.451 15.537 22.673 1.00 81.44 112 VAL A N 1
ATOM 862 C CA . VAL A 1 112 ? 55.602 16.450 22.516 1.00 81.44 112 VAL A CA 1
ATOM 863 C C . VAL A 1 112 ? 56.234 16.789 23.871 1.00 81.44 112 VAL A C 1
ATOM 865 O O . VAL A 1 112 ? 57.457 16.732 24.009 1.00 81.44 112 VAL A O 1
ATOM 868 N N . TRP A 1 113 ? 55.420 17.073 24.892 1.00 78.75 113 TRP A N 1
ATOM 869 C CA . TRP A 1 113 ? 55.915 17.313 26.252 1.00 78.75 113 TRP A CA 1
ATOM 870 C C . TRP A 1 113 ? 56.542 16.064 26.885 1.00 78.75 113 TRP A C 1
ATOM 872 O O . TRP A 1 113 ? 57.567 16.186 27.553 1.00 78.75 113 TRP A O 1
ATOM 882 N N . LEU A 1 114 ? 55.999 14.868 26.636 1.00 80.06 114 LEU A N 1
ATOM 883 C CA . LEU A 1 114 ? 56.575 13.601 27.095 1.00 80.06 114 LEU A CA 1
ATOM 884 C C . LEU A 1 114 ? 57.951 13.346 26.461 1.00 80.06 114 LEU A C 1
ATOM 886 O O . LEU A 1 114 ? 58.895 13.011 27.174 1.00 80.06 114 LEU A O 1
ATOM 890 N N . PHE A 1 115 ? 58.101 13.563 25.150 1.00 78.12 115 PHE A N 1
ATOM 891 C CA . PHE A 1 115 ? 59.396 13.454 24.469 1.00 78.12 115 PHE A CA 1
ATOM 892 C C . PHE A 1 115 ? 60.415 14.482 24.985 1.00 78.12 115 PHE A C 1
ATOM 894 O O . PHE A 1 115 ? 61.578 14.129 25.183 1.00 78.12 115 PHE A O 1
ATOM 901 N N . ALA A 1 116 ? 59.991 15.715 25.280 1.00 76.38 116 ALA A N 1
ATOM 902 C CA . ALA A 1 116 ? 60.852 16.715 25.917 1.00 76.38 116 ALA A CA 1
ATOM 903 C C . ALA A 1 116 ? 61.294 16.290 27.335 1.00 76.38 116 ALA A C 1
ATOM 905 O O . ALA A 1 116 ? 62.457 16.466 27.697 1.00 76.38 116 ALA A O 1
ATOM 906 N N . LEU A 1 117 ? 60.402 15.671 28.116 1.00 73.25 117 LEU A N 1
ATOM 907 C CA . LEU A 1 117 ? 60.696 15.131 29.450 1.00 73.25 117 LEU A CA 1
ATOM 908 C C . LEU A 1 117 ? 61.672 13.943 29.399 1.00 73.25 117 LEU A C 1
ATOM 910 O O . LEU A 1 117 ? 62.609 13.881 30.193 1.00 73.25 117 LEU A O 1
ATOM 914 N N . ILE A 1 118 ? 61.506 13.038 28.429 1.00 71.31 118 ILE A N 1
ATOM 915 C CA . ILE A 1 118 ? 62.424 11.913 28.189 1.00 71.31 118 ILE A CA 1
ATOM 916 C C . ILE A 1 118 ? 63.812 12.427 27.772 1.00 71.31 118 ILE A C 1
ATOM 918 O O . ILE A 1 118 ? 64.822 11.946 28.288 1.00 71.31 118 ILE A O 1
ATOM 922 N N . ALA A 1 119 ? 63.878 13.443 26.905 1.00 67.50 119 ALA A N 1
ATOM 923 C CA . ALA A 1 119 ? 65.136 14.088 26.527 1.00 67.50 119 ALA A CA 1
ATOM 924 C C . ALA A 1 119 ? 65.835 14.754 27.730 1.00 67.50 119 ALA A C 1
ATOM 926 O O . ALA A 1 119 ? 67.052 14.634 27.870 1.00 67.50 119 ALA A O 1
ATOM 927 N N . LEU A 1 120 ? 65.073 15.381 28.635 1.00 65.06 120 LEU A N 1
ATOM 928 C CA . LEU A 1 120 ? 65.594 15.954 29.881 1.00 65.06 120 LEU A CA 1
ATOM 929 C C . LEU A 1 120 ? 66.141 14.865 30.827 1.00 65.06 120 LEU A C 1
ATOM 931 O O . LEU A 1 120 ? 67.230 15.013 31.382 1.00 65.06 120 LEU A O 1
ATOM 935 N N . CYS A 1 121 ? 65.434 13.737 30.961 1.00 59.06 121 CYS A N 1
ATOM 936 C CA . CYS A 1 121 ? 65.894 12.574 31.730 1.00 59.06 121 CYS A CA 1
ATOM 937 C C . CYS A 1 121 ? 67.164 11.930 31.152 1.00 59.06 121 CYS A C 1
ATOM 939 O O . CYS A 1 121 ? 67.993 11.434 31.914 1.00 59.06 121 CYS A O 1
ATOM 941 N N . CYS A 1 122 ? 67.365 11.976 29.831 1.00 57.28 122 CYS A N 1
ATOM 942 C CA . CYS A 1 122 ? 68.543 11.405 29.170 1.00 57.28 122 CYS A CA 1
ATOM 943 C C . CYS A 1 122 ? 69.873 12.092 29.560 1.00 57.28 122 CYS A C 1
ATOM 945 O O . CYS A 1 122 ? 70.946 11.572 29.249 1.00 57.28 122 CYS A O 1
ATOM 947 N N . HIS A 1 123 ? 69.833 13.235 30.257 1.00 58.09 123 HIS A N 1
ATOM 948 C CA . HIS A 1 123 ? 71.028 13.918 30.764 1.00 58.09 123 HIS A CA 1
ATOM 949 C C . HIS A 1 123 ? 71.468 13.470 32.174 1.00 58.09 123 HIS A C 1
ATOM 951 O O . HIS A 1 123 ? 72.551 13.847 32.619 1.00 58.09 123 HIS A O 1
ATOM 957 N N . VAL A 1 124 ? 70.686 12.634 32.874 1.00 59.03 124 VAL A N 1
ATOM 958 C CA . VAL A 1 124 ? 71.020 12.122 34.220 1.00 59.03 124 VAL A CA 1
ATOM 959 C C . VAL A 1 124 ? 71.376 10.633 34.143 1.00 59.03 124 VAL A C 1
ATOM 961 O O . VAL A 1 124 ? 70.570 9.743 34.402 1.00 59.03 124 VAL A O 1
ATOM 964 N N . CYS A 1 125 ? 72.619 10.381 33.733 1.00 56.03 125 CYS A N 1
ATOM 965 C CA . CYS A 1 125 ? 73.177 9.055 33.457 1.00 56.03 125 CYS A CA 1
ATOM 966 C C . CYS A 1 125 ? 73.731 8.352 34.735 1.00 56.03 125 CYS A C 1
ATOM 968 O O . CYS A 1 125 ? 73.648 8.870 35.850 1.00 56.03 125 CYS A O 1
ATOM 970 N N . PRO A 1 126 ? 74.332 7.159 34.614 1.00 60.69 126 PRO A N 1
ATOM 971 C CA . PRO A 1 126 ? 73.777 5.863 35.009 1.00 60.69 126 PRO A CA 1
ATOM 972 C C . PRO A 1 126 ? 73.940 5.501 36.506 1.00 60.69 126 PRO A C 1
ATOM 974 O O . PRO A 1 126 ? 73.676 4.366 36.904 1.00 60.69 126 PRO A O 1
ATOM 977 N N . VAL A 1 127 ? 74.407 6.429 37.349 1.00 60.22 127 VAL A N 1
ATOM 978 C CA . VAL A 1 127 ? 74.875 6.142 38.724 1.00 60.22 127 VAL A CA 1
ATOM 979 C C . VAL A 1 127 ? 73.737 5.689 39.651 1.00 60.22 127 VAL A C 1
ATOM 981 O O . VAL A 1 127 ? 73.929 4.830 40.511 1.00 60.22 127 VAL A O 1
ATOM 984 N N . THR A 1 128 ? 72.530 6.219 39.452 1.00 63.16 128 THR A N 1
ATOM 985 C CA . THR A 1 128 ? 71.342 5.909 40.266 1.00 63.16 128 THR A CA 1
ATOM 986 C C . THR A 1 128 ? 70.906 4.446 40.160 1.00 63.16 128 THR A C 1
ATOM 988 O O . THR A 1 128 ? 70.498 3.858 41.161 1.00 63.16 128 THR A O 1
ATOM 991 N N . ILE A 1 129 ? 71.043 3.839 38.977 1.00 66.94 129 ILE A N 1
ATOM 992 C CA . ILE A 1 129 ? 70.638 2.451 38.705 1.00 66.94 129 ILE A CA 1
ATOM 993 C C . ILE A 1 129 ? 71.523 1.472 39.490 1.00 66.94 129 ILE A C 1
ATOM 995 O O . ILE A 1 129 ? 71.014 0.546 40.120 1.00 66.94 129 ILE A O 1
ATOM 999 N N . VAL A 1 130 ? 72.838 1.712 39.522 1.00 71.81 130 VAL A N 1
ATOM 1000 C CA . VAL A 1 130 ? 73.804 0.864 40.246 1.00 71.81 130 VAL A CA 1
ATOM 1001 C C . VAL A 1 130 ? 73.525 0.873 41.754 1.00 71.81 130 VAL A C 1
ATOM 1003 O O . VAL A 1 130 ? 73.504 -0.185 42.386 1.00 71.81 130 VAL A O 1
ATOM 1006 N N . CYS A 1 131 ? 73.234 2.046 42.325 1.00 70.38 131 CYS A N 1
ATOM 1007 C CA . CYS A 1 131 ? 72.872 2.177 43.738 1.00 70.38 131 CYS A CA 1
ATOM 1008 C C . CYS A 1 131 ? 71.572 1.431 44.087 1.00 70.38 131 CYS A C 1
ATOM 1010 O O . CYS A 1 131 ? 71.495 0.794 45.139 1.00 70.38 131 CYS A O 1
ATOM 1012 N N . PHE A 1 132 ? 70.564 1.469 43.207 1.00 74.31 132 PHE A N 1
ATOM 1013 C CA . PHE A 1 132 ? 69.284 0.791 43.436 1.00 74.31 132 PHE A CA 1
ATOM 1014 C C . PHE A 1 132 ? 69.431 -0.738 43.434 1.00 74.31 132 PHE A C 1
ATOM 1016 O O . PHE A 1 132 ? 68.926 -1.412 44.333 1.00 74.31 132 PHE A O 1
ATOM 1023 N N . VAL A 1 133 ? 70.185 -1.290 42.475 1.00 77.81 133 VAL A N 1
ATOM 1024 C CA . VAL A 1 133 ? 70.442 -2.739 42.392 1.00 77.81 133 VAL A CA 1
ATOM 1025 C C . VAL A 1 133 ? 71.167 -3.240 43.646 1.00 77.81 133 VAL A C 1
ATOM 1027 O O . VAL A 1 133 ? 70.725 -4.214 44.257 1.00 77.81 133 VAL A O 1
ATOM 1030 N N . LEU A 1 134 ? 72.213 -2.539 44.101 1.00 80.06 134 LEU A N 1
ATOM 1031 C CA . LEU A 1 134 ? 72.943 -2.914 45.320 1.00 80.06 134 LEU A CA 1
ATOM 1032 C C . LEU A 1 134 ? 72.053 -2.897 46.575 1.00 80.06 134 LEU A C 1
ATOM 1034 O O . LEU A 1 134 ? 72.124 -3.824 47.382 1.00 80.06 134 LEU A O 1
ATOM 1038 N N . ALA A 1 135 ? 71.173 -1.901 46.719 1.00 81.25 135 ALA A N 1
ATOM 1039 C CA . ALA A 1 135 ? 70.242 -1.828 47.846 1.00 81.25 135 ALA A CA 1
ATOM 1040 C C . ALA A 1 135 ? 69.251 -3.010 47.870 1.00 81.25 135 ALA A C 1
ATOM 1042 O O . ALA A 1 135 ? 69.007 -3.590 48.930 1.00 81.25 135 ALA A O 1
ATOM 1043 N N . THR A 1 136 ? 68.715 -3.414 46.710 1.00 79.00 136 THR A N 1
ATOM 1044 C CA . THR A 1 136 ? 67.772 -4.548 46.633 1.00 79.00 136 THR A CA 1
ATOM 1045 C C . THR A 1 136 ? 68.414 -5.889 46.999 1.00 79.00 136 THR A C 1
ATOM 1047 O O . THR A 1 136 ? 67.810 -6.668 47.736 1.00 79.00 136 THR A O 1
ATOM 1050 N N . LEU A 1 137 ? 69.658 -6.140 46.575 1.00 84.56 137 LEU A N 1
ATOM 1051 C CA . LEU A 1 137 ? 70.382 -7.375 46.904 1.00 84.56 137 LEU A CA 1
ATOM 1052 C C . LEU A 1 137 ? 70.657 -7.507 48.411 1.00 84.56 137 LEU A C 1
ATOM 1054 O O . LEU A 1 137 ? 70.519 -8.597 48.969 1.00 84.56 137 LEU A O 1
ATOM 1058 N N . ILE A 1 138 ? 70.979 -6.398 49.085 1.00 85.25 138 ILE A N 1
ATOM 1059 C CA . ILE A 1 138 ? 71.188 -6.373 50.541 1.00 85.25 138 ILE A CA 1
ATOM 1060 C C . ILE A 1 138 ? 69.886 -6.719 51.282 1.00 85.25 138 ILE A C 1
ATOM 1062 O O . ILE A 1 138 ? 69.902 -7.544 52.197 1.00 85.25 138 ILE A O 1
ATOM 1066 N N . LEU A 1 139 ? 68.746 -6.152 50.871 1.00 83.56 139 LEU A N 1
ATOM 1067 C CA . LEU A 1 139 ? 67.446 -6.437 51.494 1.00 83.56 139 LEU A CA 1
ATOM 1068 C C . LEU A 1 139 ? 67.013 -7.902 51.323 1.00 83.56 139 LEU A C 1
ATOM 1070 O O . LEU A 1 139 ? 66.510 -8.501 52.274 1.00 83.56 139 LEU A O 1
ATOM 1074 N N . ILE A 1 140 ? 67.259 -8.504 50.155 1.00 81.94 140 ILE A N 1
ATOM 1075 C CA . ILE A 1 140 ? 66.982 -9.931 49.908 1.00 81.94 140 ILE A CA 1
ATOM 1076 C C . ILE A 1 140 ? 67.838 -10.818 50.827 1.00 81.94 140 ILE A C 1
ATOM 1078 O O . ILE A 1 140 ? 67.330 -11.779 51.408 1.00 81.94 140 ILE A O 1
ATOM 1082 N N . PHE A 1 141 ? 69.116 -10.473 51.019 1.00 84.56 141 PHE A N 1
ATOM 1083 C CA . PHE A 1 141 ? 70.023 -11.218 51.894 1.00 84.56 141 PHE A CA 1
ATOM 1084 C C . PHE A 1 141 ? 69.571 -11.190 53.366 1.00 84.56 141 PHE A C 1
ATOM 1086 O O . PHE A 1 141 ? 69.484 -12.240 54.005 1.00 84.56 141 PHE A O 1
ATOM 1093 N N . TYR A 1 142 ? 69.190 -10.019 53.892 1.00 84.44 142 TYR A N 1
ATOM 1094 C CA . TYR A 1 142 ? 68.622 -9.909 55.245 1.00 84.44 142 TYR A CA 1
ATOM 1095 C C . TYR A 1 142 ? 67.257 -10.609 55.381 1.00 84.44 142 TYR A C 1
ATOM 1097 O O . TYR A 1 142 ? 66.989 -11.235 56.410 1.00 84.44 142 TYR A O 1
ATOM 1105 N N . GLY A 1 143 ? 66.415 -10.573 54.343 1.00 82.88 143 GLY A N 1
ATOM 1106 C CA . GLY A 1 143 ? 65.131 -11.281 54.319 1.00 82.88 143 GLY A CA 1
ATOM 1107 C C . GLY A 1 143 ? 65.273 -12.803 54.439 1.00 82.88 143 GLY A C 1
ATOM 1108 O O . GLY A 1 143 ? 64.521 -13.436 55.181 1.00 82.88 143 GLY A O 1
ATOM 1109 N N . LEU A 1 144 ? 66.276 -13.393 53.778 1.00 80.75 144 LEU A N 1
ATOM 1110 C CA . LEU A 1 144 ? 66.573 -14.830 53.868 1.00 80.75 144 LEU A CA 1
ATOM 1111 C C . LEU A 1 144 ? 67.059 -15.254 55.264 1.00 80.75 144 LEU A C 1
ATOM 1113 O O . LEU A 1 144 ? 66.696 -16.334 55.736 1.00 80.75 144 LEU A O 1
ATOM 1117 N N . ILE A 1 145 ? 67.829 -14.403 55.950 1.00 79.62 145 ILE A N 1
ATOM 1118 C CA . ILE A 1 145 ? 68.269 -14.653 57.333 1.00 79.62 145 ILE A CA 1
ATOM 1119 C C . ILE A 1 145 ? 67.054 -14.688 58.275 1.00 79.62 145 ILE A C 1
ATOM 1121 O O . ILE A 1 145 ? 66.870 -15.667 59.001 1.00 79.62 145 ILE A O 1
ATOM 1125 N N . LEU A 1 146 ? 66.174 -13.682 58.194 1.00 75.19 146 LEU A N 1
ATOM 1126 C CA . LEU A 1 146 ? 64.949 -13.603 59.003 1.00 75.19 146 LEU A CA 1
ATOM 1127 C C . LEU A 1 146 ? 63.976 -14.763 58.727 1.00 75.19 146 LEU A C 1
ATOM 1129 O O . LEU A 1 146 ? 63.379 -15.307 59.660 1.00 75.19 146 LEU A O 1
ATOM 1133 N N . TRP A 1 147 ? 63.850 -15.201 57.468 1.00 68.56 147 TRP A N 1
ATOM 1134 C CA . TRP A 1 147 ? 63.080 -16.400 57.110 1.00 68.56 147 TRP A CA 1
ATOM 1135 C C . TRP A 1 147 ? 63.624 -17.639 57.832 1.00 68.56 147 TRP A C 1
ATOM 1137 O O . TRP A 1 147 ? 62.855 -18.426 58.389 1.00 68.56 147 TRP A O 1
ATOM 1147 N N . CYS A 1 148 ? 64.947 -17.819 57.850 1.00 72.12 148 CYS A N 1
ATOM 1148 C CA . CYS A 1 148 ? 65.590 -19.001 58.424 1.00 72.12 148 CYS A CA 1
ATOM 1149 C C . CYS A 1 148 ? 65.369 -19.119 59.947 1.00 72.12 148 CYS A C 1
ATOM 1151 O O . CYS A 1 148 ? 65.170 -20.223 60.465 1.00 72.12 148 CYS A O 1
ATOM 1153 N N . GLU A 1 149 ? 65.315 -17.994 60.666 1.00 73.56 149 GLU A N 1
ATOM 1154 C CA . GLU A 1 149 ? 64.935 -17.961 62.086 1.00 73.56 149 GLU A CA 1
ATOM 1155 C C . GLU A 1 149 ? 63.436 -18.241 62.294 1.00 73.56 149 GLU A C 1
ATOM 1157 O O . GLU A 1 149 ? 63.060 -19.088 63.112 1.00 73.56 149 GLU A O 1
ATOM 1162 N N . TRP A 1 150 ? 62.567 -17.608 61.500 1.00 63.84 150 TRP A N 1
ATOM 1163 C CA . TRP A 1 150 ? 61.113 -17.800 61.569 1.00 63.84 150 TRP A CA 1
ATOM 1164 C C . TRP A 1 150 ? 60.686 -19.249 61.277 1.00 63.84 150 TRP A C 1
ATOM 1166 O O . TRP A 1 150 ? 59.812 -19.801 61.953 1.00 63.84 150 TRP A O 1
ATOM 1176 N N . ALA A 1 151 ? 61.351 -19.911 60.325 1.00 66.38 151 ALA A N 1
ATOM 1177 C CA . ALA A 1 151 ? 61.089 -21.302 59.958 1.00 66.38 151 ALA A CA 1
ATOM 1178 C C . ALA A 1 151 ? 61.377 -22.296 61.101 1.00 66.38 151 ALA A C 1
ATOM 1180 O O . ALA A 1 151 ? 60.677 -23.305 61.224 1.00 66.38 151 ALA A O 1
ATOM 1181 N N . LYS A 1 152 ? 62.354 -22.009 61.976 1.00 61.19 152 LYS A N 1
ATOM 1182 C CA . LYS A 1 152 ? 62.614 -22.821 63.181 1.00 61.19 152 LYS A CA 1
ATOM 1183 C C . LYS A 1 152 ? 61.505 -22.663 64.226 1.00 61.19 152 LYS A C 1
ATOM 1185 O O . LYS A 1 152 ? 61.128 -23.646 64.859 1.00 61.19 152 LYS A O 1
ATOM 1190 N N . SER A 1 153 ? 60.939 -21.462 64.358 1.00 54.00 153 SER A N 1
ATOM 1191 C CA . SER A 1 153 ? 59.861 -21.160 65.313 1.00 54.00 153 SER A CA 1
ATOM 1192 C C . SER A 1 153 ? 58.557 -21.923 65.013 1.00 54.00 153 SER A C 1
ATOM 1194 O O . SER A 1 153 ? 57.867 -22.384 65.925 1.00 54.00 153 SER A O 1
ATOM 1196 N N . LYS A 1 154 ? 58.231 -22.147 63.731 1.00 55.66 154 LYS A N 1
ATOM 1197 C CA . LYS A 1 154 ? 56.942 -22.742 63.323 1.00 55.66 154 LYS A CA 1
ATOM 1198 C C . LYS A 1 154 ? 56.783 -24.261 63.488 1.00 55.66 154 LYS A C 1
ATOM 1200 O O . LYS A 1 154 ? 55.668 -24.745 63.322 1.00 55.66 154 LYS A O 1
ATOM 1205 N N . LYS A 1 155 ? 57.816 -25.026 63.864 1.00 48.25 155 LYS A N 1
ATOM 1206 C CA . LYS A 1 155 ? 57.664 -26.478 64.132 1.00 48.25 155 LYS A CA 1
ATOM 1207 C C . LYS A 1 155 ? 57.103 -26.822 65.524 1.00 48.25 155 LYS A C 1
ATOM 1209 O O . LYS A 1 155 ? 56.862 -27.994 65.790 1.00 48.25 155 LYS A O 1
ATOM 1214 N N . ALA A 1 156 ? 56.900 -25.840 66.408 1.00 53.66 156 ALA A N 1
ATOM 1215 C CA . ALA A 1 156 ? 56.635 -26.089 67.830 1.00 53.66 156 ALA A CA 1
ATOM 1216 C C . ALA A 1 156 ? 55.156 -26.044 68.275 1.00 53.66 156 ALA A C 1
ATOM 1218 O O . ALA A 1 156 ? 54.878 -26.382 69.425 1.00 53.66 156 ALA A O 1
ATOM 1219 N N . LYS A 1 157 ? 54.204 -25.608 67.434 1.00 43.47 157 LYS A N 1
ATOM 1220 C CA . LYS A 1 157 ? 52.770 -25.516 67.794 1.00 43.47 157 LYS A CA 1
ATOM 1221 C C . LYS A 1 157 ? 51.877 -25.893 66.604 1.00 43.47 157 LYS A C 1
ATOM 1223 O O . LYS A 1 157 ? 52.130 -25.443 65.492 1.00 43.47 157 LYS A O 1
ATOM 1228 N N . GLY A 1 158 ? 50.863 -26.732 66.848 1.00 33.81 158 GLY A N 1
ATOM 1229 C CA . GLY A 1 158 ? 49.849 -27.120 65.851 1.00 33.81 158 GLY A CA 1
ATOM 1230 C C . GLY A 1 158 ? 48.891 -25.968 65.500 1.00 33.81 158 GLY A C 1
ATOM 1231 O O . GLY A 1 158 ? 49.066 -24.852 65.977 1.00 33.81 158 GLY A O 1
ATOM 1232 N N . GLY A 1 159 ? 47.843 -26.164 64.702 1.00 30.80 159 GLY A N 1
ATOM 1233 C CA . GLY A 1 159 ? 47.351 -27.384 64.062 1.00 30.80 159 GLY A CA 1
ATOM 1234 C C . GLY A 1 159 ? 45.918 -27.170 63.542 1.00 30.80 159 GLY A C 1
ATOM 1235 O O . GLY A 1 159 ? 45.204 -26.326 64.065 1.00 30.80 159 GLY A O 1
ATOM 1236 N N . GLU A 1 160 ? 45.522 -27.982 62.558 1.00 32.88 160 GLU A N 1
ATOM 1237 C CA . GLU A 1 160 ? 44.136 -28.255 62.121 1.00 32.88 160 GLU A CA 1
ATOM 1238 C C . GLU A 1 160 ? 43.387 -27.306 61.125 1.00 32.88 160 GLU A C 1
ATOM 1240 O O . GLU A 1 160 ? 43.043 -26.170 61.419 1.00 32.88 160 GLU A O 1
ATOM 1245 N N . LYS A 1 161 ? 43.057 -27.910 59.960 1.00 30.75 161 LYS A N 1
ATOM 1246 C CA . LYS A 1 161 ? 41.931 -27.715 58.996 1.00 30.75 161 LYS A CA 1
ATOM 1247 C C . LYS A 1 161 ? 41.761 -26.444 58.116 1.00 30.75 161 LYS A C 1
ATOM 1249 O O . LYS A 1 161 ? 41.057 -25.507 58.454 1.00 30.75 161 LYS A O 1
ATOM 1254 N N . ALA A 1 162 ? 42.248 -26.595 56.873 1.00 30.47 162 ALA A N 1
ATOM 1255 C CA . ALA A 1 162 ? 41.478 -26.741 55.611 1.00 30.47 162 ALA A CA 1
ATOM 1256 C C . ALA A 1 162 ? 40.572 -25.618 55.028 1.00 30.47 162 ALA A C 1
ATOM 1258 O O . ALA A 1 162 ? 39.568 -25.235 55.614 1.00 30.47 162 ALA A O 1
ATOM 1259 N N . ASN A 1 163 ? 40.832 -25.284 53.750 1.00 26.64 163 ASN A N 1
ATOM 1260 C CA . ASN A 1 163 ? 39.875 -24.807 52.727 1.00 26.64 163 ASN A CA 1
ATOM 1261 C C . ASN A 1 163 ? 40.408 -25.190 51.309 1.00 26.64 163 ASN A C 1
ATOM 1263 O O . ASN A 1 163 ? 41.626 -25.363 51.194 1.00 26.64 163 ASN A O 1
ATOM 1267 N N . PRO A 1 164 ? 39.585 -25.366 50.247 1.00 33.72 164 PRO A N 1
ATOM 1268 C CA . PRO A 1 164 ? 40.059 -25.802 48.927 1.00 33.72 164 PRO A CA 1
ATOM 1269 C C . PRO A 1 164 ? 40.328 -24.670 47.905 1.00 33.72 164 PRO A C 1
ATOM 1271 O O . PRO A 1 164 ? 39.949 -23.518 48.099 1.00 33.72 164 PRO A O 1
ATOM 1274 N N . LYS A 1 165 ? 40.996 -25.085 46.817 1.00 31.05 165 LYS A N 1
ATOM 1275 C CA . LYS A 1 165 ? 41.405 -24.391 45.571 1.00 31.05 165 LYS A CA 1
ATOM 1276 C C . LYS A 1 165 ? 40.255 -23.634 44.861 1.00 31.05 165 LYS A C 1
ATOM 1278 O O . LYS A 1 165 ? 39.112 -24.048 45.034 1.00 31.05 165 LYS A O 1
ATOM 1283 N N . ALA A 1 166 ? 40.414 -22.569 44.060 1.00 30.08 166 ALA A N 1
ATOM 1284 C CA . ALA A 1 166 ? 41.555 -21.907 43.383 1.00 30.08 166 ALA A CA 1
ATOM 1285 C C . ALA A 1 166 ? 42.000 -22.445 41.987 1.00 30.08 166 ALA A C 1
ATOM 1287 O O . ALA A 1 166 ? 41.956 -23.651 41.747 1.00 30.08 166 ALA A O 1
ATOM 1288 N N . ASP A 1 167 ? 42.460 -21.493 41.150 1.00 30.67 167 ASP A N 1
ATOM 1289 C CA . ASP A 1 167 ? 43.341 -21.590 39.953 1.00 30.67 167 ASP A CA 1
ATOM 1290 C C . ASP A 1 167 ? 42.650 -21.943 38.595 1.00 30.67 167 ASP A C 1
ATOM 1292 O O . ASP A 1 167 ? 41.870 -22.891 38.529 1.00 30.67 167 ASP A O 1
ATOM 1296 N N . GLU A 1 168 ? 42.668 -21.099 37.537 1.00 31.53 168 GLU A N 1
ATOM 1297 C CA . GLU A 1 168 ? 43.768 -20.671 36.605 1.00 31.53 168 GLU A CA 1
ATOM 1298 C C . GLU A 1 168 ? 44.121 -21.762 35.545 1.00 31.53 168 GLU A C 1
ATOM 1300 O O . GLU A 1 168 ? 43.937 -22.942 35.815 1.00 31.53 168 GLU A O 1
ATOM 1305 N N . GLU A 1 169 ? 44.556 -21.515 34.291 1.00 28.42 169 GLU A N 1
ATOM 1306 C CA . GLU A 1 169 ? 44.957 -20.299 33.543 1.00 28.42 169 GLU A CA 1
ATOM 1307 C C . GLU A 1 169 ? 44.822 -20.493 31.989 1.00 28.42 169 GLU A C 1
ATOM 1309 O O . GLU A 1 169 ? 44.212 -21.451 31.517 1.00 28.42 169 GLU A O 1
ATOM 1314 N N . SER A 1 170 ? 45.395 -19.571 31.195 1.00 25.62 170 SER A N 1
ATOM 1315 C CA . SER A 1 170 ? 45.595 -19.576 29.714 1.00 25.62 170 SER A CA 1
ATOM 1316 C C . SER A 1 170 ? 46.883 -20.388 29.323 1.00 25.62 170 SER A C 1
ATOM 1318 O O . SER A 1 170 ? 47.370 -21.081 30.217 1.00 25.62 170 SER A O 1
ATOM 1320 N N . PRO A 1 171 ? 47.544 -20.348 28.119 1.00 39.81 171 PRO A N 1
ATOM 1321 C CA . PRO A 1 171 ? 47.243 -19.710 26.815 1.00 39.81 171 PRO A CA 1
ATOM 1322 C C . PRO A 1 171 ? 47.653 -20.474 25.493 1.00 39.81 171 PRO A C 1
ATOM 1324 O O . PRO A 1 171 ? 48.316 -21.504 25.511 1.00 39.81 171 PRO A O 1
ATOM 1327 N N . ALA A 1 172 ? 47.371 -19.829 24.340 1.00 28.33 172 ALA A N 1
ATOM 1328 C CA . ALA A 1 172 ? 48.218 -19.666 23.119 1.00 28.33 172 ALA A CA 1
ATOM 1329 C C . ALA A 1 172 ? 48.351 -20.691 21.931 1.00 28.33 172 ALA A C 1
ATOM 1331 O O . ALA A 1 172 ? 48.803 -21.821 22.059 1.00 28.33 172 ALA A O 1
ATOM 1332 N N . THR A 1 173 ? 48.175 -20.113 20.718 1.00 26.44 173 THR A N 1
ATOM 1333 C CA . THR A 1 173 ? 48.893 -20.285 19.407 1.00 26.44 173 THR A CA 1
ATOM 1334 C C . THR A 1 173 ? 48.743 -21.491 18.436 1.00 26.44 173 THR A C 1
ATOM 1336 O O . THR A 1 173 ? 49.381 -22.520 18.589 1.00 26.44 173 THR A O 1
ATOM 1339 N N . ALA A 1 174 ? 48.068 -21.202 17.304 1.00 26.98 174 ALA A N 1
ATOM 1340 C CA . ALA A 1 174 ? 48.519 -21.238 15.885 1.00 26.98 174 ALA A CA 1
ATOM 1341 C C . ALA A 1 174 ? 49.091 -22.502 15.172 1.00 26.98 174 ALA A C 1
ATOM 1343 O O . ALA A 1 174 ? 50.206 -22.931 15.450 1.00 26.98 174 ALA A O 1
ATOM 1344 N N . THR A 1 175 ? 48.394 -22.948 14.106 1.00 27.66 175 THR A N 1
ATOM 1345 C CA . THR A 1 175 ? 48.847 -23.388 12.739 1.00 27.66 175 THR A CA 1
ATOM 1346 C C . THR A 1 175 ? 47.613 -23.973 12.013 1.00 27.66 175 THR A C 1
ATOM 1348 O O . THR A 1 175 ? 46.895 -24.773 12.596 1.00 27.66 175 THR A O 1
ATOM 1351 N N . ASP A 1 176 ? 47.089 -23.401 10.923 1.00 24.28 176 ASP A N 1
ATOM 1352 C CA . ASP A 1 176 ? 47.447 -23.557 9.493 1.00 24.28 176 ASP A CA 1
ATOM 1353 C C . ASP A 1 176 ? 47.645 -25.001 8.976 1.00 24.28 176 ASP A C 1
ATOM 1355 O O . ASP A 1 176 ? 48.694 -25.602 9.210 1.00 24.28 176 ASP A O 1
ATOM 1359 N N . ASN A 1 177 ? 46.659 -25.523 8.225 1.00 30.05 177 ASN A N 1
ATOM 1360 C CA . ASN A 1 177 ? 46.851 -26.031 6.853 1.00 30.05 177 ASN A CA 1
ATOM 1361 C C . ASN A 1 177 ? 45.521 -26.329 6.119 1.00 30.05 177 ASN A C 1
ATOM 1363 O O . ASN A 1 177 ? 44.454 -26.404 6.730 1.00 30.05 177 ASN A O 1
ATOM 1367 N N . ARG A 1 178 ? 45.617 -26.449 4.786 1.00 25.27 178 ARG A N 1
ATOM 1368 C CA . ARG A 1 178 ? 44.536 -26.671 3.802 1.00 25.27 178 ARG A CA 1
ATOM 1369 C C . ARG A 1 178 ? 44.082 -28.136 3.688 1.00 25.27 178 ARG A C 1
ATOM 1371 O O . ARG A 1 178 ? 44.803 -29.031 4.108 1.00 25.27 178 ARG A O 1
ATOM 1378 N N . ASP A 1 179 ? 42.896 -28.334 3.096 1.00 26.88 179 ASP A N 1
ATOM 1379 C CA . ASP A 1 179 ? 42.608 -29.036 1.810 1.00 26.88 179 ASP A CA 1
ATOM 1380 C C . ASP A 1 179 ? 41.066 -29.274 1.747 1.00 26.88 179 ASP A C 1
ATOM 1382 O O . ASP A 1 179 ? 40.460 -29.597 2.765 1.00 26.88 179 ASP A O 1
ATOM 1386 N N . GLN A 1 180 ? 40.279 -28.864 0.731 1.00 28.09 180 GLN A N 1
ATOM 1387 C CA . GLN A 1 180 ? 40.116 -29.403 -0.645 1.00 28.09 180 GLN A CA 1
ATOM 1388 C C . GLN A 1 180 ? 39.879 -30.939 -0.673 1.00 28.09 180 GLN A C 1
ATOM 1390 O O . GLN A 1 180 ? 40.575 -31.666 0.017 1.00 28.09 180 GLN A O 1
ATOM 1395 N N . GLU A 1 181 ? 38.926 -31.533 -1.415 1.00 28.50 181 GLU A N 1
ATOM 1396 C CA . GLU A 1 181 ? 38.007 -31.053 -2.473 1.00 28.50 181 GLU A CA 1
ATOM 1397 C C . GLU A 1 181 ? 36.881 -32.092 -2.766 1.00 28.50 181 GLU A C 1
ATOM 1399 O O . GLU A 1 181 ? 37.096 -33.271 -2.503 1.00 28.50 181 GLU A O 1
ATOM 1404 N N . THR A 1 182 ? 35.777 -31.694 -3.438 1.00 25.59 182 THR A N 1
ATOM 1405 C CA . THR A 1 182 ? 34.808 -32.547 -4.219 1.00 25.59 182 THR A CA 1
ATOM 1406 C C . THR A 1 182 ? 34.098 -33.723 -3.482 1.00 25.59 182 THR A C 1
ATOM 1408 O O . THR A 1 182 ? 34.454 -34.061 -2.363 1.00 25.59 182 THR A O 1
ATOM 1411 N N . ASP A 1 183 ? 33.035 -34.403 -3.939 1.00 25.20 183 ASP A N 1
ATOM 1412 C CA . ASP A 1 183 ? 32.124 -34.363 -5.113 1.00 25.20 183 ASP A CA 1
ATOM 1413 C C . ASP A 1 183 ? 30.731 -34.913 -4.634 1.00 25.20 183 ASP A C 1
ATOM 1415 O O . ASP A 1 183 ? 30.620 -35.297 -3.469 1.00 25.20 183 ASP A O 1
ATOM 1419 N N . ALA A 1 184 ? 29.601 -35.034 -5.352 1.00 27.84 184 ALA A N 1
ATOM 1420 C CA . ALA A 1 184 ? 29.199 -34.818 -6.751 1.00 27.84 184 ALA A CA 1
ATOM 1421 C C . ALA A 1 184 ? 27.667 -34.542 -6.838 1.00 27.84 184 ALA A C 1
ATOM 1423 O O . ALA A 1 184 ? 26.960 -34.582 -5.830 1.00 27.84 184 ALA A O 1
ATOM 1424 N N . ILE A 1 185 ? 27.121 -34.372 -8.053 1.00 29.31 185 ILE A N 1
ATOM 1425 C CA . ILE A 1 185 ? 25.675 -34.483 -8.374 1.00 29.31 185 ILE A CA 1
ATOM 1426 C C . ILE A 1 185 ? 25.461 -35.736 -9.251 1.00 29.31 185 ILE A C 1
ATOM 1428 O O . ILE A 1 185 ? 26.351 -36.092 -10.023 1.00 29.31 185 ILE A O 1
ATOM 1432 N N . PRO A 1 186 ? 24.277 -36.378 -9.227 1.00 35.38 186 PRO A N 1
ATOM 1433 C CA . PRO A 1 186 ? 23.623 -36.614 -10.521 1.00 35.38 186 PRO A CA 1
ATOM 1434 C C . PRO A 1 186 ? 22.127 -36.253 -10.536 1.00 35.38 186 PRO A C 1
ATOM 1436 O O . PRO A 1 186 ? 21.415 -36.347 -9.539 1.00 35.38 186 PRO A O 1
ATOM 1439 N N . ALA A 1 187 ? 21.654 -35.842 -11.713 1.00 26.81 187 ALA A N 1
ATOM 1440 C CA . ALA A 1 187 ? 20.282 -35.410 -11.973 1.00 26.81 187 ALA A CA 1
ATOM 1441 C C . ALA A 1 187 ? 19.466 -36.477 -12.726 1.00 26.81 187 ALA A C 1
ATOM 1443 O O . ALA A 1 187 ? 20.037 -37.258 -13.484 1.00 26.81 187 ALA A O 1
ATOM 1444 N N . ALA A 1 188 ? 18.131 -36.425 -12.618 1.00 27.97 188 ALA A N 1
ATOM 1445 C CA . ALA A 1 188 ? 17.208 -36.884 -13.665 1.00 27.97 188 ALA A CA 1
ATOM 1446 C C . ALA A 1 188 ? 15.786 -36.308 -13.473 1.00 27.97 188 ALA A C 1
ATOM 1448 O O . ALA A 1 188 ? 15.250 -36.297 -12.369 1.00 27.97 188 ALA A O 1
ATOM 1449 N N . ALA A 1 189 ? 15.170 -35.867 -14.572 1.00 27.62 189 ALA A N 1
ATOM 1450 C CA . ALA A 1 189 ? 13.729 -35.599 -14.722 1.00 27.62 189 ALA A CA 1
ATOM 1451 C C . ALA A 1 189 ? 13.106 -36.759 -15.562 1.00 27.62 189 ALA A C 1
ATOM 1453 O O . ALA A 1 189 ? 13.809 -37.759 -15.739 1.00 27.62 189 ALA A O 1
ATOM 1454 N N . PRO A 1 190 ? 11.903 -36.687 -16.190 1.00 47.75 190 PRO A N 1
ATOM 1455 C CA . PRO A 1 190 ? 10.774 -35.739 -16.081 1.00 47.75 190 PRO A CA 1
ATOM 1456 C C . PRO A 1 190 ? 9.369 -36.416 -16.023 1.00 47.75 190 PRO A C 1
ATOM 1458 O O . PRO A 1 190 ? 9.236 -37.583 -16.376 1.00 47.75 190 PRO A O 1
ATOM 1461 N N . VAL A 1 191 ? 8.281 -35.668 -15.755 1.00 30.58 191 VAL A N 1
ATOM 1462 C CA . VAL A 1 191 ? 6.929 -35.998 -16.293 1.00 30.58 191 VAL A CA 1
ATOM 1463 C C . VAL A 1 191 ? 6.087 -34.729 -16.538 1.00 30.58 191 VAL A C 1
ATOM 1465 O O . VAL A 1 191 ? 6.224 -33.738 -15.826 1.00 30.58 191 VAL A O 1
ATOM 1468 N N . VAL A 1 192 ? 5.211 -34.769 -17.549 1.00 28.36 192 VAL A N 1
ATOM 1469 C CA . VAL A 1 192 ? 4.254 -33.716 -17.951 1.00 28.36 192 VAL A CA 1
ATOM 1470 C C . VAL A 1 192 ? 2.833 -34.065 -17.476 1.00 28.36 192 VAL A C 1
ATOM 1472 O O . VAL A 1 192 ? 2.439 -35.225 -17.548 1.00 28.36 192 VAL A O 1
ATOM 1475 N N . GLY A 1 193 ? 2.034 -33.069 -17.070 1.00 25.06 193 GLY A N 1
ATOM 1476 C CA . GLY A 1 193 ? 0.605 -33.215 -16.744 1.00 25.06 193 GLY A CA 1
ATOM 1477 C C . GLY A 1 193 ? -0.112 -31.857 -16.697 1.00 25.06 193 GLY A C 1
ATOM 1478 O O . GLY A 1 193 ? 0.510 -30.847 -16.379 1.00 25.06 193 GLY A O 1
ATOM 1479 N N . THR A 1 194 ? -1.389 -31.803 -17.085 1.00 23.44 194 THR A N 1
ATOM 1480 C CA . THR A 1 194 ? -2.105 -30.557 -17.435 1.00 23.44 194 THR A CA 1
ATOM 1481 C C . THR A 1 194 ? -3.107 -30.058 -16.388 1.00 23.44 194 THR A C 1
ATOM 1483 O O . THR A 1 194 ? -3.737 -30.859 -15.711 1.00 23.44 194 THR A O 1
ATOM 1486 N N . SER A 1 195 ? -3.351 -28.737 -16.422 1.00 25.84 195 SER A N 1
ATOM 1487 C CA . SER A 1 195 ? -4.610 -28.031 -16.084 1.00 25.84 195 SER A CA 1
ATOM 1488 C C . SER A 1 195 ? -5.253 -28.242 -14.704 1.00 25.84 195 SER A C 1
ATOM 1490 O O . SER A 1 195 ? -5.791 -29.305 -14.413 1.00 25.84 195 SER A O 1
ATOM 1492 N N . GLY A 1 196 ? -5.377 -27.157 -13.936 1.00 22.95 196 GLY A N 1
ATOM 1493 C CA . GLY A 1 196 ? -6.255 -27.090 -12.768 1.00 22.95 196 GLY A CA 1
ATOM 1494 C C . GLY A 1 196 ? -6.104 -25.763 -12.032 1.00 22.95 196 GLY A C 1
ATOM 1495 O O . GLY A 1 196 ? -5.000 -25.402 -11.641 1.00 22.95 196 GLY A O 1
ATOM 1496 N N . GLU A 1 197 ? -7.204 -25.033 -11.882 1.00 34.50 197 GLU A N 1
ATOM 1497 C CA . GLU A 1 197 ? -7.272 -23.766 -11.154 1.00 34.50 197 GLU A CA 1
ATOM 1498 C C . GLU A 1 197 ? -6.919 -23.954 -9.671 1.00 34.50 197 GLU A C 1
ATOM 1500 O O . GLU A 1 197 ? -7.509 -24.811 -9.015 1.00 34.50 197 GLU A O 1
ATOM 1505 N N . ASN A 1 198 ? -5.972 -23.162 -9.155 1.00 23.73 198 ASN A N 1
ATOM 1506 C CA . ASN A 1 198 ? -5.894 -22.713 -7.758 1.00 23.73 198 ASN A CA 1
ATOM 1507 C C . ASN A 1 198 ? -4.652 -21.823 -7.582 1.00 23.73 198 ASN A C 1
ATOM 1509 O O . ASN A 1 198 ? -3.578 -22.299 -7.212 1.00 23.73 198 ASN A O 1
ATOM 1513 N N . ASP A 1 199 ? -4.810 -20.516 -7.812 1.00 25.88 199 ASP A N 1
ATOM 1514 C CA . ASP A 1 199 ? -3.821 -19.506 -7.409 1.00 25.88 199 ASP A CA 1
ATOM 1515 C C . ASP A 1 199 ? -3.835 -19.362 -5.873 1.00 25.88 199 ASP A C 1
ATOM 1517 O O . ASP A 1 199 ? -4.349 -18.392 -5.307 1.00 25.88 199 ASP A O 1
ATOM 1521 N N . ILE A 1 200 ? -3.268 -20.354 -5.180 1.00 25.45 200 ILE A N 1
ATOM 1522 C CA . ILE A 1 200 ? -2.874 -20.223 -3.776 1.00 25.45 200 ILE A CA 1
ATOM 1523 C C . ILE A 1 200 ? -1.741 -19.202 -3.752 1.00 25.45 200 ILE A C 1
ATOM 1525 O O . ILE A 1 200 ? -0.613 -19.500 -4.142 1.00 25.45 200 ILE A O 1
ATOM 1529 N N . VAL A 1 201 ? -2.055 -17.983 -3.316 1.00 26.34 201 VAL A N 1
ATOM 1530 C CA . VAL A 1 201 ? -1.065 -16.917 -3.151 1.00 26.34 201 VAL A CA 1
ATOM 1531 C C . VAL A 1 201 ? -0.110 -17.336 -2.034 1.00 26.34 201 VAL A C 1
ATOM 1533 O O . VAL A 1 201 ? -0.461 -17.290 -0.855 1.00 26.34 201 VAL A O 1
ATOM 1536 N N . SER A 1 202 ? 1.078 -17.802 -2.413 1.00 23.39 202 SER A N 1
ATOM 1537 C CA . SER A 1 202 ? 2.123 -18.228 -1.486 1.00 23.39 202 SER A CA 1
ATOM 1538 C C . SER A 1 202 ? 2.598 -17.068 -0.610 1.00 23.39 202 SER A C 1
ATOM 1540 O O . SER A 1 202 ? 2.689 -15.924 -1.057 1.00 23.39 202 SER A O 1
ATOM 1542 N N . MET A 1 203 ? 2.935 -17.391 0.642 1.00 30.62 203 MET A N 1
ATOM 1543 C CA . MET A 1 203 ? 3.319 -16.448 1.703 1.00 30.62 203 MET A CA 1
ATOM 1544 C C . MET A 1 203 ? 4.544 -15.569 1.364 1.00 30.62 203 MET A C 1
ATOM 1546 O O . MET A 1 203 ? 4.776 -14.564 2.031 1.00 30.62 203 MET A O 1
ATOM 1550 N N . ASP A 1 204 ? 5.309 -15.949 0.338 1.00 28.86 204 ASP A N 1
ATOM 1551 C CA . ASP A 1 204 ? 6.635 -15.415 0.003 1.00 28.86 204 ASP A CA 1
ATOM 1552 C C . ASP A 1 204 ? 6.609 -14.189 -0.935 1.00 28.86 204 ASP A C 1
ATOM 1554 O O . ASP A 1 204 ? 7.654 -13.617 -1.236 1.00 28.86 204 ASP A O 1
ATOM 1558 N N . ASP A 1 205 ? 5.432 -13.795 -1.438 1.00 36.66 205 ASP A N 1
ATOM 1559 C CA . ASP A 1 205 ? 5.294 -12.896 -2.600 1.00 36.66 205 ASP A CA 1
ATOM 1560 C C . ASP A 1 205 ? 4.725 -11.494 -2.292 1.00 36.66 205 ASP A C 1
ATOM 1562 O O . ASP A 1 205 ? 4.253 -10.785 -3.190 1.00 36.66 205 ASP A O 1
ATOM 1566 N N . ALA A 1 206 ? 4.785 -11.066 -1.029 1.00 35.75 206 ALA A N 1
ATOM 1567 C CA . ALA A 1 206 ? 4.525 -9.675 -0.668 1.00 35.75 206 ALA A CA 1
ATOM 1568 C C . ALA A 1 206 ? 5.732 -8.798 -1.042 1.00 35.75 206 ALA A C 1
ATOM 1570 O O . ALA A 1 206 ? 6.793 -8.903 -0.426 1.00 35.75 206 ALA A O 1
ATOM 1571 N N . ASP A 1 207 ? 5.564 -7.902 -2.022 1.00 41.88 207 ASP A N 1
ATOM 1572 C CA . ASP A 1 207 ? 6.496 -6.782 -2.190 1.00 41.88 207 ASP A CA 1
ATOM 1573 C C . ASP A 1 207 ? 6.530 -5.994 -0.857 1.00 41.88 207 ASP A C 1
ATOM 1575 O O . ASP A 1 207 ? 5.478 -5.738 -0.273 1.00 41.88 207 ASP A O 1
ATOM 1579 N N . GLU A 1 208 ? 7.710 -5.582 -0.378 1.00 42.59 208 GLU A N 1
ATOM 1580 C CA . GLU A 1 208 ? 7.937 -4.964 0.955 1.00 42.59 208 GLU A CA 1
ATOM 1581 C C . GLU A 1 208 ? 7.242 -3.595 1.181 1.00 42.59 208 GLU A C 1
ATOM 1583 O O . GLU A 1 208 ? 7.518 -2.889 2.149 1.00 42.59 208 GLU A O 1
ATOM 1588 N N . GLU A 1 209 ? 6.353 -3.197 0.273 1.00 47.25 209 GLU A N 1
ATOM 1589 C CA . GLU A 1 209 ? 5.756 -1.867 0.137 1.00 47.25 209 GLU A CA 1
ATOM 1590 C C . GLU A 1 209 ? 4.213 -1.924 0.103 1.00 47.25 209 GLU A C 1
ATOM 1592 O O . GLU A 1 209 ? 3.564 -0.991 -0.375 1.00 47.25 209 GLU A O 1
ATOM 1597 N N . ASP A 1 210 ? 3.608 -3.011 0.593 1.00 53.31 210 ASP A N 1
ATOM 1598 C CA . ASP A 1 210 ? 2.171 -3.043 0.880 1.00 53.31 210 ASP A CA 1
ATOM 1599 C C . ASP A 1 210 ? 1.860 -2.114 2.074 1.00 53.31 210 ASP A C 1
ATOM 1601 O O . ASP A 1 210 ? 2.406 -2.272 3.167 1.00 53.31 210 ASP A O 1
ATOM 1605 N N . GLU A 1 211 ? 0.973 -1.134 1.874 1.00 55.22 211 GLU A N 1
ATOM 1606 C CA . GLU A 1 211 ? 0.627 -0.131 2.892 1.00 55.22 211 GLU A CA 1
ATOM 1607 C C . GLU A 1 211 ? -0.003 -0.773 4.146 1.00 55.22 211 GLU A C 1
ATOM 1609 O O . GLU A 1 211 ? -0.966 -1.542 4.053 1.00 55.22 211 GLU A O 1
ATOM 1614 N N . GLU A 1 212 ? 0.523 -0.421 5.328 1.00 55.28 212 GLU A N 1
ATOM 1615 C CA . GLU A 1 212 ? -0.008 -0.852 6.627 1.00 55.28 212 GLU A CA 1
ATOM 1616 C C . GLU A 1 212 ? -1.394 -0.220 6.870 1.00 55.28 212 GLU A C 1
ATOM 1618 O O . GLU A 1 212 ? -1.518 0.978 7.128 1.00 55.28 212 GLU A O 1
ATOM 1623 N N . GLY A 1 213 ? -2.456 -1.028 6.823 1.00 55.12 213 GLY A N 1
ATOM 1624 C CA . GLY A 1 213 ? -3.838 -0.624 7.123 1.00 55.12 213 GLY A CA 1
ATOM 1625 C C . GLY A 1 213 ? -4.137 -0.436 8.618 1.00 55.12 213 GLY A C 1
ATOM 1626 O O . GLY A 1 213 ? -5.213 0.063 8.981 1.00 55.12 213 GLY A O 1
ATOM 1627 N N . GLY A 1 214 ? -3.168 -0.787 9.467 1.00 62.28 214 GLY A N 1
ATOM 1628 C CA . GLY A 1 214 ? -3.213 -0.700 10.924 1.00 62.28 214 GLY A CA 1
ATOM 1629 C C . GLY A 1 214 ? -3.464 -2.051 11.595 1.00 62.28 214 GLY A C 1
ATOM 1630 O O . GLY A 1 214 ? -3.808 -3.043 10.948 1.00 62.28 214 GLY A O 1
ATOM 1631 N N . VAL A 1 215 ? -3.296 -2.078 12.919 1.00 65.88 215 VAL A N 1
ATOM 1632 C CA . VAL A 1 215 ? -3.609 -3.253 13.739 1.00 65.88 215 VAL A CA 1
ATOM 1633 C C . VAL A 1 215 ? -5.059 -3.168 14.216 1.00 65.88 215 VAL A C 1
ATOM 1635 O O . VAL A 1 215 ? -5.472 -2.190 14.840 1.00 65.88 215 VAL A O 1
ATOM 1638 N N . VAL A 1 216 ? -5.818 -4.219 13.930 1.00 64.62 216 VAL A N 1
ATOM 1639 C CA . VAL A 1 216 ? -7.207 -4.436 14.341 1.00 64.62 216 VAL A CA 1
ATOM 1640 C C . VAL A 1 216 ? -7.244 -5.534 15.399 1.00 64.62 216 VAL A C 1
ATOM 1642 O O . VAL A 1 216 ? -6.462 -6.483 15.343 1.00 64.62 216 VAL A O 1
ATOM 1645 N N . VAL A 1 217 ? -8.152 -5.418 16.364 1.00 63.25 217 VAL A N 1
ATOM 1646 C CA . VAL A 1 217 ? -8.414 -6.471 17.356 1.00 63.25 217 VAL A CA 1
ATOM 1647 C C . VAL A 1 217 ? -9.696 -7.202 16.982 1.00 63.25 217 VAL A C 1
ATOM 1649 O O . VAL A 1 217 ? -10.741 -6.578 16.816 1.00 63.25 217 VAL A O 1
ATOM 1652 N N . ASP A 1 218 ? -9.602 -8.522 16.858 1.00 58.66 218 ASP A N 1
ATOM 1653 C CA . ASP A 1 218 ? -10.746 -9.430 16.789 1.00 58.66 218 ASP A CA 1
ATOM 1654 C C . ASP A 1 218 ? -11.286 -9.737 18.195 1.00 58.66 218 ASP A C 1
ATOM 1656 O O . ASP A 1 218 ? -10.566 -9.662 19.194 1.00 58.66 218 ASP A O 1
ATOM 1660 N N . ALA A 1 219 ? -12.539 -10.182 18.252 1.00 45.84 219 ALA A N 1
ATOM 1661 C CA . ALA A 1 219 ? -13.280 -10.582 19.445 1.00 45.84 219 ALA A CA 1
ATOM 1662 C C . ALA A 1 219 ? -12.504 -11.395 20.477 1.00 45.84 219 ALA A C 1
ATOM 1664 O O . ALA A 1 219 ? -12.702 -11.293 21.685 1.00 45.84 219 ALA A O 1
ATOM 1665 N N . LYS A 1 220 ? -11.644 -12.280 19.973 1.00 43.22 220 LYS A N 1
ATOM 1666 C CA . LYS A 1 220 ? -10.906 -13.264 20.761 1.00 43.22 220 LYS A CA 1
ATOM 1667 C C . LYS A 1 220 ? -9.691 -12.645 21.467 1.00 43.22 220 LYS A C 1
ATOM 1669 O O . LYS A 1 220 ? -8.903 -13.374 22.057 1.00 43.22 220 LYS A O 1
ATOM 1674 N N . GLY A 1 221 ? -9.503 -11.325 21.365 1.00 53.91 221 GLY A N 1
ATOM 1675 C CA . GLY A 1 221 ? -8.290 -10.618 21.784 1.00 53.91 221 GLY A CA 1
ATOM 1676 C C . GLY A 1 221 ? -7.117 -10.800 20.815 1.00 53.91 221 GLY A C 1
ATOM 1677 O O . GLY A 1 221 ? -5.997 -10.392 21.120 1.00 53.91 221 GLY A O 1
ATOM 1678 N N . ASN A 1 222 ? -7.360 -11.410 19.651 1.00 62.66 222 ASN A N 1
ATOM 1679 C CA . ASN A 1 222 ? -6.349 -11.646 18.630 1.00 62.66 222 ASN A CA 1
ATOM 1680 C C . ASN A 1 222 ? -6.108 -10.364 17.832 1.00 62.66 222 ASN A C 1
ATOM 1682 O O . ASN A 1 222 ? -7.039 -9.776 17.282 1.00 62.66 222 ASN A O 1
ATOM 1686 N N . TYR A 1 223 ? -4.848 -9.951 17.745 1.00 66.69 223 TYR A N 1
ATOM 1687 C CA . TYR A 1 223 ? -4.445 -8.795 16.958 1.00 66.69 223 TYR A CA 1
ATOM 1688 C C . TYR A 1 223 ? -4.122 -9.227 15.524 1.00 66.69 223 TYR A C 1
ATOM 1690 O O . TYR A 1 223 ? -3.323 -10.140 15.304 1.00 66.69 223 TYR A O 1
ATOM 1698 N N . PHE A 1 224 ? -4.705 -8.535 14.552 1.00 70.81 224 PHE A N 1
ATOM 1699 C CA . PHE A 1 224 ? -4.476 -8.730 13.125 1.00 70.81 224 PHE A CA 1
ATOM 1700 C C . PHE A 1 224 ? -3.945 -7.441 12.499 1.00 70.81 224 PHE A C 1
ATOM 1702 O O . PHE A 1 224 ? -4.484 -6.365 12.733 1.00 70.81 224 PHE A O 1
ATOM 1709 N N . ASN A 1 225 ? -2.903 -7.540 11.683 1.00 76.06 225 ASN A N 1
ATOM 1710 C CA . ASN A 1 225 ? -2.421 -6.447 10.851 1.00 76.06 225 ASN A CA 1
ATOM 1711 C C . ASN A 1 225 ? -3.147 -6.517 9.498 1.00 76.06 225 ASN A C 1
ATOM 1713 O O . ASN A 1 225 ? -3.083 -7.547 8.817 1.00 76.06 225 ASN A O 1
ATOM 1717 N N . ILE A 1 226 ? -3.863 -5.452 9.128 1.00 77.69 226 ILE A N 1
ATOM 1718 C CA . ILE A 1 226 ? -4.457 -5.329 7.792 1.00 77.69 226 ILE A CA 1
ATOM 1719 C C . ILE A 1 226 ? -3.373 -4.842 6.836 1.00 77.69 226 ILE A C 1
ATOM 1721 O O . ILE A 1 226 ? -2.824 -3.757 7.006 1.00 77.69 226 ILE A O 1
ATOM 1725 N N . ARG A 1 227 ? -3.104 -5.621 5.792 1.00 81.25 227 ARG A N 1
ATOM 1726 C CA . ARG A 1 227 ? -2.178 -5.277 4.712 1.00 81.25 227 ARG A CA 1
ATOM 1727 C C . ARG A 1 227 ? -2.942 -5.185 3.395 1.00 81.25 227 ARG A C 1
ATOM 1729 O O . ARG A 1 227 ? -3.640 -6.128 3.025 1.00 81.25 227 ARG A O 1
ATOM 1736 N N . TYR A 1 228 ? -2.791 -4.084 2.665 1.00 84.69 228 TYR A N 1
ATOM 1737 C CA . TYR A 1 228 ? -3.392 -3.944 1.337 1.00 84.69 228 TYR A CA 1
ATOM 1738 C C . TYR A 1 228 ? -2.458 -4.495 0.259 1.00 84.69 228 TYR A C 1
ATOM 1740 O O . TYR A 1 228 ? -1.498 -3.828 -0.120 1.00 84.69 228 TYR A O 1
ATOM 1748 N N . SER A 1 229 ? -2.771 -5.669 -0.294 1.00 87.88 229 SER A N 1
ATOM 1749 C CA . SER A 1 229 ? -2.098 -6.149 -1.504 1.00 87.88 229 SER A CA 1
ATOM 1750 C C . SER A 1 229 ? -2.655 -5.396 -2.709 1.00 87.88 229 SER A C 1
ATOM 1752 O O . SER A 1 229 ? -3.812 -5.589 -3.097 1.00 87.88 229 SER A O 1
ATOM 1754 N N . LYS A 1 230 ? -1.846 -4.513 -3.299 1.00 90.19 230 LYS A N 1
ATOM 1755 C CA . LYS A 1 230 ? -2.223 -3.730 -4.488 1.00 90.19 230 LYS A CA 1
ATOM 1756 C C . LYS A 1 230 ? -1.782 -4.447 -5.765 1.00 90.19 230 LYS A C 1
ATOM 1758 O O . LYS A 1 230 ? -0.607 -4.784 -5.907 1.00 90.19 230 LYS A O 1
ATOM 1763 N N . SER A 1 231 ? -2.696 -4.627 -6.720 1.00 92.75 231 SER A N 1
ATOM 1764 C CA . SER A 1 231 ? -2.343 -5.135 -8.054 1.00 92.75 231 SER A CA 1
ATOM 1765 C C . SER A 1 231 ? -1.456 -4.155 -8.838 1.00 92.75 231 SER A C 1
ATOM 1767 O O . SER A 1 231 ? -1.413 -2.964 -8.533 1.00 92.75 231 SER A O 1
ATOM 1769 N N . PHE A 1 232 ? -0.799 -4.620 -9.904 1.00 93.50 232 PHE A N 1
ATOM 1770 C CA . PHE A 1 232 ? -0.007 -3.792 -10.819 1.00 93.50 232 PHE A CA 1
ATOM 1771 C C . PHE A 1 232 ? -0.801 -2.592 -11.351 1.00 93.50 232 PHE A C 1
ATOM 1773 O O . PHE A 1 232 ? -0.294 -1.473 -11.350 1.00 93.50 232 PHE A O 1
ATOM 1780 N N . LEU A 1 233 ? -2.065 -2.803 -11.741 1.00 92.94 233 LEU A N 1
ATOM 1781 C CA . LEU A 1 233 ? -2.934 -1.720 -12.204 1.00 92.94 233 LEU A CA 1
ATOM 1782 C C . LEU A 1 233 ? -3.295 -0.751 -11.075 1.00 92.94 233 LEU A C 1
ATOM 1784 O O . LEU A 1 233 ? -3.246 0.451 -11.301 1.00 92.94 233 LEU A O 1
ATOM 1788 N N . ALA A 1 234 ? -3.576 -1.228 -9.857 1.00 93.38 234 ALA A N 1
ATOM 1789 C CA . ALA A 1 234 ? -3.786 -0.336 -8.711 1.00 93.38 234 ALA A CA 1
ATOM 1790 C C . ALA A 1 234 ? -2.531 0.501 -8.396 1.00 93.38 234 ALA A C 1
ATOM 1792 O O . ALA A 1 234 ? -2.632 1.715 -8.218 1.00 93.38 234 ALA A O 1
ATOM 1793 N N . LYS A 1 235 ? -1.342 -0.123 -8.399 1.00 93.88 235 LYS A N 1
ATOM 1794 C CA . LYS A 1 235 ? -0.049 0.565 -8.233 1.00 93.88 235 LYS A CA 1
ATOM 1795 C C . LYS A 1 235 ? 0.166 1.617 -9.336 1.00 93.88 235 LYS A C 1
ATOM 1797 O O . LYS A 1 235 ? 0.620 2.718 -9.035 1.00 93.88 235 LYS A O 1
ATOM 1802 N N . LEU A 1 236 ? -0.195 1.322 -10.588 1.00 93.62 236 LEU A N 1
ATOM 1803 C CA . LEU A 1 236 ? -0.071 2.238 -11.732 1.00 93.62 236 LEU A CA 1
ATOM 1804 C C . LEU A 1 236 ? -1.068 3.409 -11.672 1.00 93.62 236 LEU A C 1
ATOM 1806 O O . LEU A 1 236 ? -0.674 4.556 -11.863 1.00 93.62 236 LEU A O 1
ATOM 1810 N N . ILE A 1 237 ? -2.338 3.139 -11.360 1.00 93.69 237 ILE A N 1
ATOM 1811 C CA . ILE A 1 237 ? -3.401 4.148 -11.216 1.00 93.69 237 ILE A CA 1
ATOM 1812 C C . ILE A 1 237 ? -3.047 5.166 -10.123 1.00 93.69 237 ILE A C 1
ATOM 1814 O O . ILE A 1 237 ? -3.204 6.372 -10.325 1.00 93.69 237 ILE A O 1
ATOM 1818 N N . GLN A 1 238 ? -2.516 4.688 -8.992 1.00 92.75 238 GLN A N 1
ATOM 1819 C CA . GLN A 1 238 ? -2.102 5.527 -7.864 1.00 92.75 238 GLN A CA 1
ATOM 1820 C C . GLN A 1 238 ? -0.687 6.126 -7.999 1.00 92.75 238 GLN A C 1
ATOM 1822 O O . GLN A 1 238 ? -0.264 6.889 -7.127 1.00 92.75 238 GLN A O 1
ATOM 1827 N N . SER A 1 239 ? 0.055 5.805 -9.065 1.00 92.25 239 SER A N 1
ATOM 1828 C CA . SER A 1 239 ? 1.380 6.383 -9.326 1.00 92.25 239 SER A CA 1
ATOM 1829 C C . SER A 1 239 ? 1.293 7.819 -9.877 1.00 92.25 239 SER A C 1
ATOM 1831 O O . SER A 1 239 ? 0.249 8.214 -10.397 1.00 92.25 239 SER A O 1
ATOM 1833 N N . PRO A 1 240 ? 2.382 8.614 -9.806 1.00 91.38 240 PRO A N 1
ATOM 1834 C CA . PRO A 1 240 ? 2.450 9.929 -10.450 1.00 91.38 240 PRO A CA 1
ATOM 1835 C C . PRO A 1 240 ? 2.254 9.840 -11.968 1.00 91.38 240 PRO A C 1
ATOM 1837 O O . PRO A 1 240 ? 2.670 8.857 -12.586 1.00 91.38 240 PRO A O 1
ATOM 1840 N N . ASP A 1 241 ? 1.705 10.884 -12.590 1.00 92.62 241 ASP A N 1
ATOM 1841 C CA . ASP A 1 241 ? 1.401 10.868 -14.028 1.00 92.62 241 ASP A CA 1
ATOM 1842 C C . ASP A 1 241 ? 2.648 10.690 -14.915 1.00 92.62 241 ASP A C 1
ATOM 1844 O O . ASP A 1 241 ? 2.570 9.999 -15.928 1.00 92.62 241 ASP A O 1
ATOM 1848 N N . GLU A 1 242 ? 3.826 11.164 -14.484 1.00 92.31 242 GLU A N 1
ATOM 1849 C CA . GLU A 1 242 ? 5.114 10.836 -15.126 1.00 92.31 242 GLU A CA 1
ATOM 1850 C C . GLU A 1 242 ? 5.326 9.320 -15.268 1.00 92.31 242 GLU A C 1
ATOM 1852 O O . GLU A 1 242 ? 5.729 8.824 -16.316 1.00 92.31 242 GLU A O 1
ATOM 1857 N N . THR A 1 243 ? 5.024 8.560 -14.210 1.00 93.00 243 THR A N 1
ATOM 1858 C CA . THR A 1 243 ? 5.223 7.102 -14.169 1.00 93.00 243 THR A CA 1
ATOM 1859 C C . THR A 1 243 ? 4.240 6.385 -15.093 1.00 93.00 243 THR A C 1
ATOM 1861 O O . THR A 1 243 ? 4.602 5.387 -15.719 1.00 93.00 243 THR A O 1
ATOM 1864 N N . LYS A 1 244 ? 3.023 6.926 -15.236 1.00 93.50 244 LYS A N 1
ATOM 1865 C CA . LYS A 1 244 ? 2.024 6.451 -16.203 1.00 93.50 244 LYS A CA 1
ATOM 1866 C C . LYS A 1 244 ? 2.471 6.719 -17.641 1.00 93.50 244 LYS A C 1
ATOM 1868 O O . LYS A 1 244 ? 2.405 5.811 -18.465 1.00 93.50 244 LYS A O 1
ATOM 1873 N N . GLY A 1 245 ? 3.001 7.914 -17.917 1.00 93.81 245 GLY A N 1
ATOM 1874 C CA . GLY A 1 245 ? 3.589 8.271 -19.213 1.00 93.81 245 GLY A CA 1
ATOM 1875 C C . GLY A 1 245 ? 4.751 7.351 -19.597 1.00 93.81 245 GLY A C 1
ATOM 1876 O O . GLY A 1 245 ? 4.727 6.738 -20.664 1.00 93.81 245 GLY A O 1
ATOM 1877 N N . TYR A 1 246 ? 5.711 7.149 -18.685 1.00 95.19 246 TYR A N 1
ATOM 1878 C CA . TYR A 1 246 ? 6.834 6.224 -18.886 1.00 95.19 246 TYR A CA 1
ATOM 1879 C C . TYR A 1 246 ? 6.369 4.789 -19.190 1.00 95.19 246 TYR A C 1
ATOM 1881 O O . TYR A 1 246 ? 6.941 4.128 -20.058 1.00 95.19 246 TYR A O 1
ATOM 1889 N N . TYR A 1 247 ? 5.329 4.300 -18.502 1.00 95.62 247 TYR A N 1
ATOM 1890 C CA . TYR A 1 247 ? 4.743 2.987 -18.783 1.00 95.62 247 TYR A CA 1
ATOM 1891 C C . TYR A 1 247 ? 4.099 2.936 -20.173 1.00 95.62 247 TYR A C 1
ATOM 1893 O O . TYR A 1 247 ? 4.377 2.003 -20.926 1.00 95.62 247 TYR A O 1
ATOM 1901 N N . GLY A 1 248 ? 3.298 3.941 -20.541 1.00 94.38 248 GLY A N 1
ATOM 1902 C CA . GLY A 1 248 ? 2.647 4.007 -21.850 1.00 94.38 248 GLY A CA 1
ATOM 1903 C C . GLY A 1 248 ? 3.646 4.022 -23.010 1.00 94.38 248 GLY A C 1
ATOM 1904 O O . GLY A 1 248 ? 3.502 3.257 -23.964 1.00 94.38 248 GLY A O 1
ATOM 1905 N N . GLU A 1 249 ? 4.709 4.821 -22.910 1.00 93.81 249 GLU A N 1
ATOM 1906 C CA . GLU A 1 249 ? 5.770 4.866 -23.923 1.00 93.81 249 GLU A CA 1
ATOM 1907 C C . GLU A 1 249 ? 6.531 3.543 -24.064 1.00 93.81 249 GLU A C 1
ATOM 1909 O O . GLU A 1 249 ? 6.776 3.088 -25.182 1.00 93.81 249 GLU A O 1
ATOM 1914 N N . LEU A 1 250 ? 6.910 2.908 -22.949 1.00 95.00 250 LEU A N 1
ATOM 1915 C CA . LEU A 1 250 ? 7.626 1.630 -22.994 1.00 95.00 250 LEU A CA 1
ATOM 1916 C C . LEU A 1 250 ? 6.723 0.499 -23.486 1.00 95.00 250 LEU A C 1
ATOM 1918 O O . LEU A 1 250 ? 7.184 -0.368 -24.226 1.00 95.00 250 LEU A O 1
ATOM 1922 N N . LYS A 1 251 ? 5.437 0.512 -23.127 1.00 94.38 251 LYS A N 1
ATOM 1923 C CA . LYS A 1 251 ? 4.464 -0.471 -23.606 1.00 94.38 251 LYS A CA 1
ATOM 1924 C C . LYS A 1 251 ? 4.274 -0.375 -25.119 1.00 94.38 251 LYS A C 1
ATOM 1926 O O . L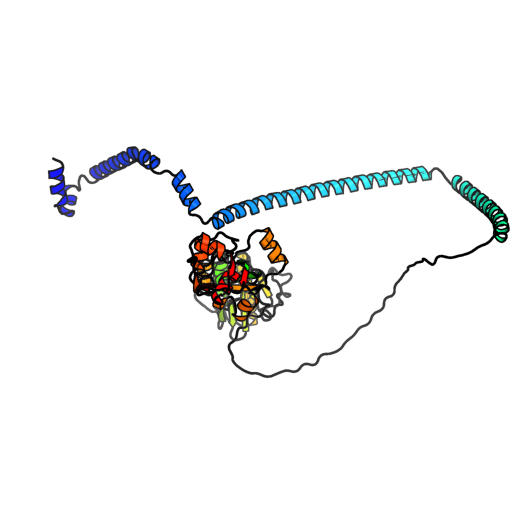YS A 1 251 ? 4.381 -1.399 -25.791 1.00 94.38 251 LYS A O 1
ATOM 1931 N N . ASN A 1 252 ? 4.106 0.835 -25.654 1.00 93.56 252 ASN A N 1
ATOM 1932 C CA . ASN A 1 252 ? 4.078 1.077 -27.100 1.00 93.56 252 ASN A CA 1
ATOM 1933 C C . ASN A 1 252 ? 5.373 0.610 -27.793 1.00 93.56 252 ASN A C 1
ATOM 1935 O O . ASN A 1 252 ? 5.312 -0.089 -28.804 1.00 93.56 252 ASN A O 1
ATOM 1939 N N . GLU A 1 253 ? 6.550 0.918 -27.233 1.00 92.75 253 GLU A N 1
ATOM 1940 C CA . GLU A 1 253 ? 7.832 0.486 -27.809 1.00 92.75 253 GLU A CA 1
ATOM 1941 C C . GLU A 1 253 ? 7.948 -1.048 -27.878 1.00 92.75 253 GLU A C 1
ATOM 1943 O O . GLU A 1 253 ? 8.285 -1.572 -28.939 1.00 92.75 253 GLU A O 1
ATOM 1948 N N . VAL A 1 254 ? 7.619 -1.797 -26.816 1.00 93.06 254 VAL A N 1
ATOM 1949 C CA . VAL A 1 254 ? 7.707 -3.275 -26.849 1.00 93.06 254 VAL A CA 1
ATOM 1950 C C . VAL A 1 254 ? 6.620 -3.900 -27.737 1.00 93.06 254 VAL A C 1
ATOM 1952 O O . VAL A 1 254 ? 6.884 -4.881 -28.441 1.00 93.06 254 VAL A O 1
ATOM 1955 N N . LEU A 1 255 ? 5.406 -3.342 -27.752 1.00 92.50 255 LEU A N 1
ATOM 1956 C CA . LEU A 1 255 ? 4.316 -3.824 -28.611 1.00 92.50 255 LEU A CA 1
ATOM 1957 C C . LEU A 1 255 ? 4.531 -3.506 -30.099 1.00 92.50 255 LEU A C 1
ATOM 1959 O O . LEU A 1 255 ? 3.935 -4.163 -30.950 1.00 92.50 255 LEU A O 1
ATOM 1963 N N . SER A 1 256 ? 5.440 -2.584 -30.436 1.00 91.56 256 SER A N 1
ATOM 1964 C CA . SER A 1 256 ? 5.836 -2.343 -31.828 1.00 91.56 256 SER A CA 1
ATOM 1965 C C . SER A 1 256 ? 6.558 -3.535 -32.476 1.00 91.56 256 SER A C 1
ATOM 1967 O O . SER A 1 256 ? 6.527 -3.681 -33.699 1.00 91.56 256 SER A O 1
ATOM 1969 N N . TYR A 1 257 ? 7.199 -4.419 -31.701 1.00 91.75 257 TYR A N 1
ATOM 1970 C CA . TYR A 1 257 ? 7.919 -5.582 -32.234 1.00 91.75 257 TYR A CA 1
ATOM 1971 C C . TYR A 1 257 ? 6.960 -6.703 -32.653 1.00 91.75 257 TYR A C 1
ATOM 1973 O O . TYR A 1 257 ? 6.016 -7.054 -31.948 1.00 91.75 257 TYR A O 1
ATOM 1981 N N . LYS A 1 258 ? 7.207 -7.332 -33.809 1.00 87.75 258 LYS A N 1
ATOM 1982 C CA . LYS A 1 258 ? 6.311 -8.391 -34.304 1.00 87.75 258 LYS A CA 1
ATOM 1983 C C . LYS A 1 258 ? 6.276 -9.589 -33.348 1.00 87.75 258 LYS A C 1
ATOM 1985 O O . LYS A 1 258 ? 7.307 -10.031 -32.851 1.00 87.75 258 LYS A O 1
ATOM 1990 N N . LYS A 1 259 ? 5.085 -10.185 -33.206 1.00 87.69 259 LYS A N 1
ATOM 1991 C CA . LYS A 1 259 ? 4.773 -11.354 -32.353 1.00 87.69 259 LYS A CA 1
ATOM 1992 C C . LYS A 1 259 ? 4.815 -11.102 -30.836 1.00 87.69 259 LYS A C 1
ATOM 1994 O O . LYS A 1 259 ? 4.639 -12.071 -30.092 1.00 87.69 259 LYS A O 1
ATOM 1999 N N . THR A 1 260 ? 5.002 -9.867 -30.364 1.00 90.69 260 THR A N 1
ATOM 2000 C CA . THR A 1 260 ? 4.863 -9.560 -28.932 1.00 90.69 260 THR A CA 1
ATOM 2001 C C . THR A 1 260 ? 3.390 -9.495 -28.518 1.00 90.69 260 THR A C 1
ATOM 2003 O O . THR A 1 260 ? 2.511 -9.163 -29.315 1.00 90.69 260 THR A O 1
ATOM 2006 N N . LYS A 1 261 ? 3.099 -9.876 -27.270 1.00 92.56 261 LYS A N 1
ATOM 2007 C CA . LYS A 1 261 ? 1.781 -9.741 -26.631 1.00 92.56 261 LYS A CA 1
ATOM 2008 C C . LYS A 1 261 ? 1.959 -9.381 -25.159 1.00 92.56 261 LYS A C 1
ATOM 2010 O O . LYS A 1 261 ? 2.750 -10.028 -24.475 1.00 92.56 261 LYS A O 1
ATOM 2015 N N . SER A 1 262 ? 1.212 -8.384 -24.687 1.00 93.81 262 SER A N 1
ATOM 2016 C CA . SER A 1 262 ? 1.103 -8.025 -23.266 1.00 93.81 262 SER A CA 1
ATOM 2017 C C . SER A 1 262 ? 0.073 -8.919 -22.567 1.00 93.81 262 SER A C 1
ATOM 2019 O O . SER A 1 262 ? -0.970 -9.248 -23.135 1.00 93.81 262 SER A O 1
ATOM 2021 N N . ARG A 1 263 ? 0.374 -9.310 -21.328 1.00 94.06 263 ARG A N 1
ATOM 2022 C CA . ARG A 1 263 ? -0.549 -9.933 -20.377 1.00 94.06 263 ARG A CA 1
ATOM 2023 C C . ARG A 1 263 ? -0.316 -9.301 -19.011 1.00 94.06 263 ARG A C 1
ATOM 2025 O O . ARG A 1 263 ? 0.717 -9.539 -18.382 1.00 94.06 263 ARG A O 1
ATOM 2032 N N . VAL A 1 264 ? -1.318 -8.571 -18.534 1.00 93.69 264 VAL A N 1
ATOM 2033 C CA . VAL A 1 264 ? -1.353 -8.048 -17.167 1.00 93.69 264 VAL A CA 1
ATOM 2034 C C . VAL A 1 264 ? -1.689 -9.183 -16.195 1.00 93.69 264 VAL A C 1
ATOM 2036 O O . VAL A 1 264 ? -2.624 -9.952 -16.415 1.00 93.69 264 VAL A O 1
ATOM 2039 N N . SER A 1 265 ? -0.899 -9.301 -15.132 1.00 91.75 265 SER A N 1
ATOM 2040 C CA . SER A 1 265 ? -1.108 -10.196 -13.989 1.00 91.75 265 SER A CA 1
ATOM 2041 C C . SER A 1 265 ? -1.311 -9.374 -12.711 1.00 91.75 265 SER A C 1
ATOM 2043 O O . SER A 1 265 ? -1.222 -8.146 -12.744 1.00 91.75 265 SER A O 1
ATOM 2045 N N . TRP A 1 266 ? -1.542 -10.031 -11.568 1.00 90.25 266 TRP A N 1
ATOM 2046 C CA . TRP A 1 266 ? -1.690 -9.320 -10.295 1.00 90.25 266 TRP A CA 1
ATOM 2047 C C . TRP A 1 266 ? -0.463 -8.467 -9.943 1.00 90.25 266 TRP A C 1
ATOM 2049 O O . TRP A 1 266 ? -0.639 -7.334 -9.521 1.00 90.25 266 TRP A O 1
ATOM 2059 N N . SER A 1 267 ? 0.768 -8.953 -10.140 1.00 88.06 267 SER A N 1
ATOM 2060 C CA . SER A 1 267 ? 1.983 -8.224 -9.720 1.00 88.06 267 SER A CA 1
ATOM 2061 C C . SER A 1 267 ? 2.706 -7.459 -10.833 1.00 88.06 267 SER A C 1
ATOM 2063 O O . SER A 1 267 ? 3.475 -6.550 -10.529 1.00 88.06 267 SER A O 1
ATOM 2065 N N . TYR A 1 268 ? 2.515 -7.827 -12.102 1.00 93.19 268 TYR A N 1
ATOM 2066 C CA . TYR A 1 268 ? 3.266 -7.255 -13.227 1.00 93.19 268 TYR A CA 1
ATOM 2067 C C . TYR A 1 268 ? 2.510 -7.338 -14.558 1.00 93.19 268 TYR A C 1
ATOM 2069 O O . TYR A 1 268 ? 1.680 -8.227 -14.753 1.00 93.19 268 TYR A O 1
ATOM 2077 N N . ASP A 1 269 ? 2.864 -6.481 -15.514 1.00 95.12 269 ASP A N 1
ATOM 2078 C CA . ASP A 1 269 ? 2.519 -6.653 -16.932 1.00 95.12 269 ASP A CA 1
ATOM 2079 C C . ASP A 1 269 ? 3.686 -7.324 -17.667 1.00 95.12 269 ASP A C 1
ATOM 2081 O O . ASP A 1 269 ? 4.776 -6.766 -17.765 1.00 95.12 269 ASP A O 1
ATOM 2085 N N . SER A 1 270 ? 3.484 -8.555 -18.135 1.00 94.75 270 SER A N 1
ATOM 2086 C CA . SER A 1 270 ? 4.487 -9.312 -18.895 1.00 94.75 270 SER A CA 1
ATOM 2087 C C . SER A 1 270 ? 4.261 -9.162 -20.391 1.00 94.75 270 SER A C 1
ATOM 2089 O O . SER A 1 270 ? 3.147 -9.396 -20.861 1.00 94.75 270 SER A O 1
ATOM 2091 N N . VAL A 1 271 ? 5.318 -8.851 -21.144 1.00 95.12 271 VAL A N 1
ATOM 2092 C CA . VAL A 1 271 ? 5.282 -8.806 -22.608 1.00 95.12 271 VAL A CA 1
ATOM 2093 C C . VAL A 1 271 ? 6.205 -9.878 -23.176 1.00 95.12 271 VAL A C 1
ATOM 2095 O O . VAL A 1 271 ? 7.423 -9.839 -22.992 1.00 95.12 271 VAL A O 1
ATOM 2098 N N . ASN A 1 272 ? 5.610 -10.836 -23.887 1.00 94.06 272 ASN A N 1
ATOM 2099 C CA . ASN A 1 272 ? 6.292 -12.025 -24.397 1.00 94.06 272 ASN A CA 1
ATOM 2100 C C . ASN A 1 272 ? 6.218 -12.090 -25.926 1.00 94.06 272 ASN A C 1
ATOM 2102 O O . ASN A 1 272 ? 5.174 -11.807 -26.515 1.00 94.06 272 ASN A O 1
ATOM 2106 N N . ALA A 1 273 ? 7.299 -12.542 -26.562 1.00 92.12 273 ALA A N 1
ATOM 2107 C CA . ALA A 1 273 ? 7.357 -12.899 -27.973 1.00 92.12 273 ALA A CA 1
ATOM 2108 C C . ALA A 1 273 ? 7.100 -14.408 -28.122 1.00 92.12 273 ALA A C 1
ATOM 2110 O O . ALA A 1 273 ? 8.004 -15.244 -28.034 1.00 92.12 273 ALA A O 1
ATOM 2111 N N . GLY A 1 274 ? 5.831 -14.782 -28.294 1.00 87.88 274 GLY A N 1
ATOM 2112 C CA . GLY A 1 274 ? 5.412 -16.186 -28.270 1.00 87.88 274 GLY A CA 1
ATOM 2113 C C . GLY A 1 274 ? 5.667 -16.834 -26.903 1.00 87.88 274 GLY A C 1
ATOM 2114 O O . GLY A 1 274 ? 4.928 -16.578 -25.956 1.00 87.88 274 GLY A O 1
ATOM 2115 N N . ARG A 1 275 ? 6.695 -17.690 -26.806 1.00 86.31 275 ARG A N 1
ATOM 2116 C CA . ARG A 1 275 ? 7.104 -18.356 -25.551 1.00 86.31 275 ARG A CA 1
ATOM 2117 C C . ARG A 1 275 ? 8.255 -17.652 -24.819 1.00 86.31 275 ARG A C 1
ATOM 2119 O O . ARG A 1 275 ? 8.441 -17.924 -23.639 1.00 86.31 275 ARG A O 1
ATOM 2126 N N . ALA A 1 276 ? 8.999 -16.764 -25.480 1.00 91.00 276 ALA A N 1
ATOM 2127 C CA . ALA A 1 276 ? 10.114 -16.047 -24.864 1.00 91.00 276 ALA A CA 1
ATOM 2128 C C . ALA A 1 276 ? 9.618 -14.774 -24.146 1.00 91.00 276 ALA A C 1
ATOM 2130 O O . ALA A 1 276 ? 8.853 -14.013 -24.749 1.00 91.00 276 ALA A O 1
ATOM 2131 N N . PRO A 1 277 ? 10.015 -14.507 -22.889 1.00 93.12 277 PRO A N 1
ATOM 2132 C CA . PRO A 1 277 ? 9.764 -13.217 -22.255 1.00 93.12 277 PRO A CA 1
ATOM 2133 C C . PRO A 1 277 ? 10.660 -12.144 -22.887 1.00 93.12 277 PRO A C 1
ATOM 2135 O O . PRO A 1 277 ? 11.842 -12.382 -23.113 1.00 93.12 277 PRO A O 1
ATOM 2138 N N . VAL A 1 278 ? 10.102 -10.965 -23.173 1.00 93.19 278 VAL A N 1
ATOM 2139 C CA . VAL A 1 278 ? 10.881 -9.800 -23.633 1.00 93.19 278 VAL A CA 1
ATOM 2140 C C . VAL A 1 278 ? 11.124 -8.874 -22.447 1.00 93.19 278 VAL A C 1
ATOM 2142 O O . VAL A 1 278 ? 12.268 -8.599 -22.089 1.00 93.19 278 VAL A O 1
ATOM 2145 N N . VAL A 1 279 ? 10.037 -8.452 -21.791 1.00 95.38 279 VAL A N 1
ATOM 2146 C CA . VAL A 1 279 ? 10.087 -7.678 -20.545 1.00 95.38 279 VAL A CA 1
ATOM 2147 C C . VAL A 1 279 ? 8.987 -8.089 -19.570 1.00 95.38 279 VAL A C 1
ATOM 2149 O O . VAL A 1 279 ? 7.934 -8.593 -19.969 1.00 95.38 279 VAL A O 1
ATOM 2152 N N . LYS A 1 280 ? 9.186 -7.781 -18.288 1.00 95.62 280 LYS A N 1
ATOM 2153 C CA . LYS A 1 280 ? 8.087 -7.591 -17.330 1.00 95.62 280 LYS A CA 1
ATOM 2154 C C . LYS A 1 280 ? 8.143 -6.171 -16.765 1.00 95.62 280 LYS A C 1
ATOM 2156 O O . LYS A 1 280 ? 9.221 -5.679 -16.442 1.00 95.62 280 LYS A O 1
ATOM 2161 N N . PHE A 1 281 ? 6.993 -5.528 -16.615 1.00 96.00 281 PHE A N 1
ATOM 2162 C CA . PHE A 1 281 ? 6.836 -4.250 -15.926 1.00 96.00 281 PHE A CA 1
ATOM 2163 C C . PHE A 1 281 ? 6.312 -4.495 -14.514 1.00 96.00 281 PHE A C 1
ATOM 2165 O O . PHE A 1 281 ? 5.253 -5.096 -14.348 1.00 96.00 281 PHE A O 1
ATOM 2172 N N . GLY A 1 282 ? 7.028 -4.007 -13.506 1.00 93.88 282 GLY A N 1
ATOM 2173 C CA . GLY A 1 282 ? 6.589 -3.972 -12.113 1.00 93.88 282 GLY A CA 1
ATOM 2174 C C . GLY A 1 282 ? 6.676 -2.551 -11.560 1.00 93.88 282 GLY A C 1
ATOM 2175 O O . GLY A 1 282 ? 7.338 -1.690 -12.137 1.00 93.88 282 GLY A O 1
ATOM 2176 N N . ILE A 1 283 ? 6.023 -2.293 -10.431 1.00 91.94 283 ILE A N 1
ATOM 2177 C CA . ILE A 1 283 ? 6.136 -1.016 -9.715 1.00 91.94 283 ILE A CA 1
ATOM 2178 C C . ILE A 1 283 ? 6.625 -1.316 -8.304 1.00 91.94 283 ILE A C 1
ATOM 2180 O O . ILE A 1 283 ? 5.969 -2.056 -7.568 1.00 91.94 283 ILE A O 1
ATOM 2184 N N . ARG A 1 284 ? 7.777 -0.736 -7.948 1.00 87.62 284 ARG A N 1
ATOM 2185 C CA . ARG A 1 284 ? 8.302 -0.713 -6.577 1.00 87.62 284 ARG A CA 1
ATOM 2186 C C . ARG A 1 284 ? 8.159 0.702 -6.023 1.00 87.62 284 ARG A C 1
ATOM 2188 O O . ARG A 1 284 ? 8.674 1.670 -6.599 1.00 87.62 284 ARG A O 1
ATOM 2195 N N . GLY A 1 285 ? 7.367 0.818 -4.967 1.00 82.38 285 GLY A N 1
ATOM 2196 C CA . GLY A 1 285 ? 6.948 2.049 -4.320 1.00 82.38 285 GLY A CA 1
ATOM 2197 C C . GLY A 1 285 ? 6.181 2.934 -5.292 1.00 82.38 285 GLY A C 1
ATOM 2198 O O . GLY A 1 285 ? 5.022 2.686 -5.605 1.00 82.38 285 GLY A O 1
ATOM 2199 N N . LYS A 1 286 ? 6.859 3.971 -5.790 1.00 84.38 286 LYS A N 1
ATOM 2200 C CA . LYS A 1 286 ? 6.336 4.925 -6.786 1.00 84.38 286 LYS A CA 1
ATOM 2201 C C . LYS A 1 286 ? 7.162 4.959 -8.078 1.00 84.38 286 LYS A C 1
ATOM 2203 O O . LYS A 1 286 ? 7.087 5.925 -8.824 1.00 84.38 286 LYS A O 1
ATOM 2208 N N . THR A 1 287 ? 8.020 3.960 -8.300 1.00 91.69 287 THR A N 1
ATOM 2209 C CA . THR A 1 287 ? 8.958 3.908 -9.433 1.00 91.69 287 THR A CA 1
ATOM 2210 C C . THR A 1 287 ? 8.619 2.736 -10.350 1.00 91.69 287 THR A C 1
ATOM 2212 O O . THR A 1 287 ? 8.529 1.596 -9.892 1.00 91.69 287 THR A O 1
ATOM 2215 N N . LEU A 1 288 ? 8.491 3.000 -11.653 1.00 94.81 288 LEU A N 1
ATOM 2216 C CA . LEU A 1 288 ? 8.376 1.949 -12.665 1.00 94.81 288 LEU A CA 1
ATOM 2217 C C . LEU A 1 288 ? 9.704 1.185 -12.781 1.00 94.81 288 LEU A C 1
ATOM 2219 O O . LEU A 1 288 ? 10.768 1.775 -12.993 1.00 94.81 288 LEU A O 1
ATOM 2223 N N . CYS A 1 289 ? 9.631 -0.135 -12.663 1.00 94.19 289 CYS A N 1
ATOM 2224 C CA . CYS A 1 289 ? 10.747 -1.060 -12.799 1.00 94.19 289 CYS A CA 1
ATOM 2225 C C . CYS A 1 289 ? 10.508 -1.968 -14.010 1.00 94.19 289 CYS A C 1
ATOM 2227 O O . CYS A 1 289 ? 9.462 -2.607 -14.124 1.00 94.19 289 CYS A O 1
ATOM 2229 N N . VAL A 1 290 ? 11.485 -2.033 -14.911 1.00 96.12 290 VAL A N 1
ATOM 2230 C CA . VAL A 1 290 ? 11.466 -2.912 -16.085 1.00 96.12 290 VAL A CA 1
ATOM 2231 C C . VAL A 1 290 ? 12.439 -4.056 -15.840 1.00 96.12 290 VAL A C 1
ATOM 2233 O O . VAL A 1 290 ? 13.569 -3.822 -15.422 1.00 96.12 290 VAL A O 1
ATOM 2236 N N . TYR A 1 291 ? 11.997 -5.280 -16.089 1.00 95.38 291 TYR A N 1
ATOM 2237 C CA . TYR A 1 291 ? 12.780 -6.501 -15.950 1.00 95.38 291 TYR A CA 1
ATOM 2238 C C . TYR A 1 291 ? 13.031 -7.074 -17.343 1.00 95.38 291 TYR A C 1
ATOM 2240 O O . TYR A 1 291 ? 12.075 -7.292 -18.089 1.00 95.38 291 TYR A O 1
ATOM 2248 N N . PHE A 1 292 ? 14.293 -7.309 -17.686 1.00 94.62 292 PHE A N 1
ATOM 2249 C CA . PHE A 1 292 ? 14.758 -7.735 -19.004 1.00 94.62 292 PHE A CA 1
ATOM 2250 C C . PHE A 1 292 ? 15.300 -9.163 -18.976 1.00 94.62 292 PHE A C 1
ATOM 2252 O O . PHE A 1 292 ? 15.944 -9.571 -18.008 1.00 94.62 292 PHE A O 1
ATOM 2259 N N . ALA A 1 293 ? 15.113 -9.893 -20.077 1.00 91.50 293 ALA A N 1
ATOM 2260 C CA . ALA A 1 293 ? 15.764 -11.179 -20.337 1.00 91.50 293 ALA A CA 1
ATOM 2261 C C . ALA A 1 293 ? 17.242 -10.995 -20.760 1.00 91.50 293 ALA A C 1
ATOM 2263 O O . ALA A 1 293 ? 17.658 -11.460 -21.814 1.00 91.50 293 ALA A O 1
ATOM 2264 N N . LEU A 1 294 ? 18.012 -10.264 -19.948 1.00 91.19 294 LEU A N 1
ATOM 2265 C CA . LEU A 1 294 ? 19.446 -9.992 -20.105 1.00 91.19 294 LEU A CA 1
ATOM 2266 C C . LEU A 1 294 ? 20.173 -10.382 -18.814 1.00 91.19 294 LEU A C 1
ATOM 2268 O O . LEU A 1 294 ? 19.554 -10.395 -17.746 1.00 91.19 294 LEU A O 1
ATOM 2272 N N . ASN A 1 295 ? 21.484 -10.618 -18.881 1.00 89.62 295 ASN A N 1
ATOM 2273 C CA . ASN A 1 295 ? 22.305 -10.704 -17.673 1.00 89.62 295 ASN A CA 1
ATOM 2274 C C . ASN A 1 295 ? 22.580 -9.289 -17.149 1.00 89.62 295 ASN A C 1
ATOM 2276 O O . ASN A 1 295 ? 22.818 -8.370 -17.929 1.00 89.62 295 ASN A O 1
ATOM 2280 N N . ALA A 1 296 ? 22.550 -9.102 -15.829 1.00 89.69 296 ALA A N 1
ATOM 2281 C CA . ALA A 1 296 ? 22.861 -7.804 -15.226 1.00 89.69 296 ALA A CA 1
ATOM 2282 C C . ALA A 1 296 ? 24.372 -7.499 -15.255 1.00 89.69 296 ALA A C 1
ATOM 2284 O O . ALA A 1 296 ? 24.766 -6.341 -15.391 1.00 89.69 296 ALA A O 1
ATOM 2285 N N . ASP A 1 297 ? 25.202 -8.541 -15.162 1.00 87.75 297 ASP A N 1
ATOM 2286 C CA . ASP A 1 297 ? 26.657 -8.434 -15.013 1.00 87.75 297 ASP A CA 1
ATOM 2287 C C . ASP A 1 297 ? 27.331 -7.856 -16.274 1.00 87.75 297 ASP A C 1
ATOM 2289 O O . ASP A 1 297 ? 28.242 -7.039 -16.160 1.00 87.75 297 ASP A O 1
ATOM 2293 N N . ASP A 1 298 ? 26.784 -8.148 -17.464 1.00 87.75 298 ASP A N 1
ATOM 2294 C CA . ASP A 1 298 ? 27.193 -7.581 -18.766 1.00 87.75 298 ASP A CA 1
ATOM 2295 C C . ASP A 1 298 ? 27.117 -6.035 -18.810 1.00 87.75 298 ASP A C 1
ATOM 2297 O O . ASP A 1 298 ? 27.692 -5.390 -19.691 1.00 87.75 298 ASP A O 1
ATOM 2301 N N . TYR A 1 299 ? 26.389 -5.426 -17.868 1.00 86.44 299 TYR A N 1
ATOM 2302 C CA . TYR A 1 299 ? 26.111 -3.993 -17.807 1.00 86.44 299 TYR A CA 1
ATOM 2303 C C . TYR A 1 299 ? 26.598 -3.316 -16.516 1.00 86.44 299 TYR A C 1
ATOM 2305 O O . TYR A 1 299 ? 26.347 -2.117 -16.360 1.00 86.44 299 TYR A O 1
ATOM 2313 N N . ALA A 1 300 ? 27.306 -4.022 -15.625 1.00 78.94 300 ALA A N 1
ATOM 2314 C CA . ALA A 1 300 ? 27.708 -3.515 -14.306 1.00 78.94 300 ALA A CA 1
ATOM 2315 C C . ALA A 1 300 ? 28.482 -2.178 -14.365 1.00 78.94 300 ALA A C 1
ATOM 2317 O O . ALA A 1 300 ? 28.123 -1.226 -13.672 1.00 78.94 300 ALA A O 1
ATOM 2318 N N . ASP A 1 301 ? 29.466 -2.073 -15.265 1.00 80.12 301 ASP A N 1
ATOM 2319 C CA . ASP A 1 301 ? 30.294 -0.869 -15.473 1.00 80.12 301 ASP A CA 1
ATOM 2320 C C . ASP A 1 301 ? 29.761 0.069 -16.578 1.00 80.12 301 ASP A C 1
ATOM 2322 O O . ASP A 1 301 ? 30.444 0.985 -17.046 1.00 80.12 301 ASP A O 1
ATOM 2326 N N . SER A 1 302 ? 28.533 -0.157 -17.050 1.00 87.38 302 SER A N 1
ATOM 2327 C CA . SER A 1 302 ? 27.971 0.551 -18.205 1.00 87.38 302 SER A CA 1
ATOM 2328 C C . SER A 1 302 ? 27.222 1.845 -17.836 1.00 87.38 302 SER A C 1
ATOM 2330 O O . SER A 1 302 ? 26.966 2.165 -16.674 1.00 87.38 302 SER A O 1
ATOM 2332 N N . LYS A 1 303 ? 26.750 2.585 -18.854 1.00 88.25 303 LYS A N 1
ATOM 2333 C CA . LYS A 1 303 ? 25.807 3.709 -18.655 1.00 88.25 303 LYS A CA 1
ATOM 2334 C C . LYS A 1 303 ? 24.468 3.276 -18.020 1.00 88.25 303 LYS A C 1
ATOM 2336 O O . LYS A 1 303 ? 23.711 4.128 -17.538 1.00 88.25 303 LYS A O 1
ATOM 2341 N N . TYR A 1 304 ? 24.149 1.980 -18.043 1.00 87.94 304 TYR A N 1
ATOM 2342 C CA . TYR A 1 304 ? 22.904 1.409 -17.545 1.00 87.94 304 TYR A CA 1
ATOM 2343 C C . TYR A 1 304 ? 23.070 0.965 -16.087 1.00 87.94 304 TYR A C 1
ATOM 2345 O O . TYR A 1 304 ? 23.635 -0.078 -15.797 1.00 87.94 304 TYR A O 1
ATOM 2353 N N . LYS A 1 305 ? 22.518 1.749 -15.154 1.00 87.75 305 LYS A N 1
ATOM 2354 C CA . LYS A 1 305 ? 22.437 1.384 -13.728 1.00 87.75 305 LYS A CA 1
ATOM 2355 C C . LYS A 1 305 ? 21.374 0.299 -13.494 1.00 87.75 305 LYS A C 1
ATOM 2357 O O . LYS A 1 305 ? 20.273 0.626 -13.041 1.00 87.75 305 LYS A O 1
ATOM 2362 N N . VAL A 1 306 ? 21.688 -0.932 -13.892 1.00 90.00 306 VAL A N 1
ATOM 2363 C CA . VAL A 1 306 ? 20.870 -2.138 -13.695 1.00 90.00 306 VAL A CA 1
ATOM 2364 C C . VAL A 1 306 ? 21.129 -2.773 -12.326 1.00 90.00 306 VAL A C 1
ATOM 2366 O O . VAL A 1 306 ? 22.160 -2.541 -11.701 1.00 90.00 306 VAL A O 1
ATOM 2369 N N . GLU A 1 307 ? 20.169 -3.559 -11.856 1.00 90.25 307 GLU A N 1
ATOM 2370 C CA . GLU A 1 307 ? 20.198 -4.303 -10.596 1.00 90.25 307 GLU A CA 1
ATOM 2371 C C . GLU A 1 307 ? 19.853 -5.773 -10.901 1.00 90.25 307 GLU A C 1
ATOM 2373 O O . GLU A 1 307 ? 18.878 -6.046 -11.605 1.00 90.25 307 GLU A O 1
ATOM 2378 N N . LYS A 1 308 ? 20.632 -6.729 -10.383 1.00 90.56 308 LYS A N 1
ATOM 2379 C CA . LYS A 1 308 ? 20.329 -8.167 -10.497 1.00 90.56 308 LYS A CA 1
ATOM 2380 C C . LYS A 1 308 ? 19.192 -8.539 -9.540 1.00 90.56 308 LYS A C 1
ATOM 2382 O O . LYS A 1 308 ? 19.173 -8.074 -8.400 1.00 90.56 308 LYS A O 1
ATOM 2387 N N . VAL A 1 309 ? 18.251 -9.376 -9.978 1.00 88.56 309 VAL A N 1
ATOM 2388 C CA . VAL A 1 309 ? 17.128 -9.850 -9.150 1.00 88.56 309 VAL A CA 1
ATOM 2389 C C . VAL A 1 309 ? 17.037 -11.373 -9.185 1.00 88.56 309 VAL A C 1
ATOM 2391 O O . VAL A 1 309 ? 16.819 -11.966 -10.234 1.00 88.56 309 VAL A O 1
ATOM 2394 N N . GLU A 1 310 ? 17.158 -11.995 -8.011 1.00 81.81 310 GLU A N 1
ATOM 2395 C CA . GLU A 1 310 ? 17.293 -13.455 -7.851 1.00 81.81 310 GLU A CA 1
ATOM 2396 C C . GLU A 1 310 ? 16.007 -14.146 -7.350 1.00 81.81 310 GLU A C 1
ATOM 2398 O O . GLU A 1 310 ? 16.012 -15.317 -6.983 1.00 81.81 310 GLU A O 1
ATOM 2403 N N . SER A 1 311 ? 14.867 -13.447 -7.337 1.00 84.56 311 SER A N 1
ATOM 2404 C CA . SER A 1 311 ? 13.589 -14.059 -6.949 1.00 84.56 311 SER A CA 1
ATOM 2405 C C . SER A 1 311 ? 13.020 -14.937 -8.071 1.00 84.56 311 SER A C 1
ATOM 2407 O O . SER A 1 311 ? 12.931 -14.483 -9.214 1.00 84.56 311 SER A O 1
ATOM 2409 N N . LYS A 1 312 ? 12.491 -16.115 -7.720 1.00 84.81 312 LYS A N 1
ATOM 2410 C CA . LYS A 1 312 ? 11.830 -17.098 -8.611 1.00 84.81 312 LYS A CA 1
ATOM 2411 C C . LYS A 1 312 ? 10.833 -16.491 -9.620 1.00 84.81 312 LYS A C 1
ATOM 2413 O O . LYS A 1 312 ? 10.742 -16.906 -10.769 1.00 84.81 312 LYS A O 1
ATOM 2418 N N . LYS A 1 313 ? 10.122 -15.434 -9.221 1.00 84.44 313 LYS A N 1
ATOM 2419 C CA . LYS A 1 313 ? 9.175 -14.647 -10.039 1.00 84.44 313 LYS A CA 1
ATOM 2420 C C . LYS A 1 313 ? 9.799 -13.935 -11.250 1.00 84.44 313 LYS A C 1
ATOM 2422 O O . LYS A 1 313 ? 9.122 -13.718 -12.263 1.00 84.44 313 LYS A O 1
ATOM 2427 N N . TYR A 1 314 ? 11.078 -13.578 -11.159 1.00 87.94 314 TYR A N 1
ATOM 2428 C CA . TYR A 1 314 ? 11.841 -12.836 -12.167 1.00 87.94 314 TYR A CA 1
ATOM 2429 C C . TYR A 1 314 ? 13.027 -13.636 -12.735 1.00 87.94 314 TYR A C 1
ATOM 2431 O O . TYR A 1 314 ? 13.802 -13.080 -13.498 1.00 87.94 314 TYR A O 1
ATOM 2439 N N . GLU A 1 315 ? 13.126 -14.940 -12.454 1.00 88.62 315 GLU A N 1
ATOM 2440 C CA . GLU A 1 315 ? 14.209 -15.831 -12.915 1.00 88.62 315 GLU A CA 1
ATOM 2441 C C . GLU A 1 315 ? 14.465 -15.751 -14.433 1.00 88.62 315 GLU A C 1
ATOM 2443 O O . GLU A 1 315 ? 15.600 -15.630 -14.875 1.00 88.62 315 GLU A O 1
ATOM 2448 N N . ALA A 1 316 ? 13.402 -15.719 -15.244 1.00 88.62 316 ALA A N 1
ATOM 2449 C CA . ALA A 1 316 ? 13.504 -15.596 -16.703 1.00 88.62 316 ALA A CA 1
ATOM 2450 C C . ALA A 1 316 ? 13.744 -14.154 -17.220 1.00 88.62 316 ALA A C 1
ATOM 2452 O O . ALA A 1 316 ? 13.786 -13.938 -18.430 1.00 88.62 316 ALA A O 1
ATOM 2453 N N . VAL A 1 317 ? 13.830 -13.163 -16.324 1.00 90.81 317 VAL A N 1
ATOM 2454 C CA . VAL A 1 317 ? 14.085 -11.735 -16.605 1.00 90.81 317 VAL A CA 1
ATOM 2455 C C . VAL A 1 317 ? 14.944 -11.092 -15.486 1.00 90.81 317 VAL A C 1
ATOM 2457 O O . VAL A 1 317 ? 14.485 -10.170 -14.802 1.00 90.81 317 VAL A O 1
ATOM 2460 N N . PRO A 1 318 ? 16.175 -11.583 -15.239 1.00 92.12 318 PRO A N 1
ATOM 2461 C CA . PRO A 1 318 ? 16.920 -11.292 -14.011 1.00 92.12 318 PRO A CA 1
ATOM 2462 C C . PRO A 1 318 ? 17.537 -9.882 -13.948 1.00 92.12 318 PRO A C 1
ATOM 2464 O O . PRO A 1 318 ? 17.946 -9.443 -12.872 1.00 92.12 318 PRO A O 1
ATOM 2467 N N . CYS A 1 319 ? 17.616 -9.157 -15.068 1.00 93.12 319 CYS A N 1
ATOM 2468 C CA . CYS A 1 319 ? 18.158 -7.798 -15.129 1.00 93.12 319 CYS A CA 1
ATOM 2469 C C . CYS A 1 319 ? 17.052 -6.752 -14.920 1.00 93.12 319 CYS A C 1
ATOM 2471 O O . CYS A 1 319 ? 16.232 -6.519 -15.809 1.00 93.12 319 CYS A O 1
ATOM 2473 N N . MET A 1 320 ? 17.043 -6.079 -13.769 1.00 94.12 320 MET A N 1
ATOM 2474 C CA . MET A 1 320 ? 16.057 -5.052 -13.420 1.00 94.12 320 MET A CA 1
ATOM 2475 C C . MET A 1 320 ? 16.605 -3.633 -13.608 1.00 94.12 320 MET A C 1
ATOM 2477 O O . MET A 1 320 ? 17.763 -3.339 -13.318 1.00 94.12 320 MET A O 1
ATOM 2481 N N . TYR A 1 321 ? 15.754 -2.722 -14.076 1.00 94.81 321 TYR A N 1
ATOM 2482 C CA . TYR A 1 321 ? 16.094 -1.326 -14.324 1.00 94.81 321 TYR A CA 1
ATOM 2483 C C . TYR A 1 321 ? 14.982 -0.372 -13.872 1.00 94.81 321 TYR A C 1
ATOM 2485 O O . TYR A 1 321 ? 13.818 -0.515 -14.249 1.00 94.81 321 TYR A O 1
ATOM 2493 N N . ARG A 1 322 ? 15.336 0.642 -13.075 1.00 95.25 322 ARG A N 1
ATOM 2494 C CA . ARG A 1 322 ? 14.380 1.611 -12.501 1.00 95.25 322 ARG A CA 1
ATOM 2495 C C . ARG A 1 322 ? 14.280 2.885 -13.341 1.00 95.25 322 ARG A C 1
ATOM 2497 O O . ARG A 1 322 ? 15.288 3.583 -13.490 1.00 95.25 322 ARG A O 1
ATOM 2504 N N . ILE A 1 323 ? 13.086 3.248 -13.807 1.00 95.00 323 ILE A N 1
ATOM 2505 C CA . ILE A 1 323 ? 12.831 4.478 -14.573 1.00 95.00 323 ILE A CA 1
ATOM 2506 C C . ILE A 1 323 ? 12.549 5.630 -13.606 1.00 95.00 323 ILE A C 1
ATOM 2508 O O . ILE A 1 323 ? 11.568 5.603 -12.873 1.00 95.00 323 ILE A O 1
ATOM 2512 N N . LYS A 1 324 ? 13.433 6.634 -13.585 1.00 90.75 324 LYS A N 1
ATOM 2513 C CA . LYS A 1 324 ? 13.332 7.812 -12.697 1.00 90.75 324 LYS A CA 1
ATOM 2514 C C . LYS A 1 324 ? 13.277 9.152 -13.438 1.00 90.75 324 LYS A C 1
ATOM 2516 O O . LYS A 1 324 ? 13.108 10.178 -12.796 1.00 90.75 324 LYS A O 1
ATOM 2521 N N . ASN A 1 325 ? 13.541 9.152 -14.743 1.00 93.06 325 ASN A N 1
ATOM 2522 C CA . ASN A 1 325 ? 13.536 10.329 -15.608 1.00 93.06 325 ASN A CA 1
ATOM 2523 C C . ASN A 1 325 ? 13.545 9.899 -17.085 1.00 93.06 325 ASN A C 1
ATOM 2525 O O . ASN A 1 325 ? 13.851 8.747 -17.409 1.00 93.06 325 ASN A O 1
ATOM 2529 N N . GLU A 1 326 ? 13.299 10.856 -17.973 1.00 93.75 326 GLU A N 1
ATOM 2530 C CA . GLU A 1 326 ? 13.288 10.686 -19.430 1.00 93.75 326 GLU A CA 1
ATOM 2531 C C . GLU A 1 326 ? 14.608 10.123 -20.004 1.00 93.75 326 GLU A C 1
ATOM 2533 O O . GLU A 1 326 ? 14.600 9.281 -20.900 1.00 93.75 326 GLU A O 1
ATOM 2538 N N . ARG A 1 327 ? 15.775 10.477 -19.440 1.00 93.81 327 ARG A N 1
ATOM 2539 C CA . ARG A 1 327 ? 17.056 9.883 -19.878 1.00 93.81 327 ARG A CA 1
ATOM 2540 C C . ARG A 1 327 ? 17.089 8.368 -19.640 1.00 93.81 327 ARG A C 1
ATOM 2542 O O . ARG A 1 327 ? 17.560 7.623 -20.497 1.00 93.81 327 ARG A O 1
ATOM 2549 N N . ARG A 1 328 ? 16.585 7.903 -18.490 1.00 93.81 328 ARG A N 1
ATOM 2550 C CA . ARG A 1 328 ? 16.439 6.465 -18.212 1.00 93.81 328 ARG A CA 1
ATOM 2551 C C . ARG A 1 328 ? 15.361 5.822 -19.080 1.00 93.81 328 ARG A C 1
ATOM 2553 O O . ARG A 1 328 ? 15.533 4.673 -19.462 1.00 93.81 328 ARG A O 1
ATOM 2560 N N . LEU A 1 329 ? 14.294 6.542 -19.424 1.00 94.12 329 LEU A N 1
ATOM 2561 C CA . LEU A 1 329 ? 13.288 6.067 -20.377 1.00 94.12 329 LEU A CA 1
ATOM 2562 C C . LEU A 1 329 ? 13.925 5.738 -21.736 1.00 94.12 329 LEU A C 1
ATOM 2564 O O . LEU A 1 329 ? 13.744 4.632 -22.237 1.00 94.12 329 LEU A O 1
ATOM 2568 N N . GLY A 1 330 ? 14.739 6.647 -22.284 1.00 94.69 330 GLY A N 1
ATOM 2569 C CA . GLY A 1 330 ? 15.502 6.405 -23.515 1.00 94.69 330 GLY A CA 1
ATOM 2570 C C . GLY A 1 330 ? 16.426 5.188 -23.405 1.00 94.69 330 GLY A C 1
ATOM 2571 O O . GLY A 1 330 ? 16.375 4.292 -24.240 1.00 94.69 330 GLY A O 1
ATOM 2572 N N . TYR A 1 331 ? 17.193 5.083 -22.318 1.00 95.25 331 TYR A N 1
ATOM 2573 C CA . TYR A 1 331 ? 18.060 3.923 -22.073 1.00 95.25 331 TYR A CA 1
ATOM 2574 C C . TYR A 1 331 ? 17.295 2.601 -21.890 1.00 95.25 331 TYR A C 1
ATOM 2576 O O . TYR A 1 331 ? 17.819 1.543 -22.223 1.00 95.25 331 TYR A O 1
ATOM 2584 N N . ALA A 1 332 ? 16.057 2.628 -21.398 1.00 95.44 332 ALA A N 1
ATOM 2585 C CA . ALA A 1 332 ? 15.214 1.439 -21.355 1.00 95.44 332 ALA A CA 1
ATOM 2586 C C . ALA A 1 332 ? 14.748 1.019 -22.759 1.00 95.44 332 ALA A C 1
ATOM 2588 O O . ALA A 1 332 ? 14.672 -0.178 -23.021 1.00 95.44 332 ALA A O 1
ATOM 2589 N N . LYS A 1 333 ? 14.521 1.965 -23.684 1.00 95.31 333 LYS A N 1
ATOM 2590 C CA . LYS A 1 333 ? 14.271 1.661 -25.106 1.00 95.31 333 LYS A CA 1
ATOM 2591 C C . LYS A 1 333 ? 15.507 1.031 -25.770 1.00 95.31 333 LYS A C 1
ATOM 2593 O O . LYS A 1 333 ? 15.350 0.043 -26.485 1.00 95.31 333 LYS A O 1
ATOM 2598 N N . ASP A 1 334 ? 16.721 1.501 -25.453 1.00 94.12 334 ASP A N 1
ATOM 2599 C CA . ASP A 1 334 ? 17.975 0.851 -25.887 1.00 94.12 334 ASP A CA 1
ATOM 2600 C C . ASP A 1 334 ? 18.049 -0.618 -25.406 1.00 94.12 334 ASP A C 1
ATOM 2602 O O . ASP A 1 334 ? 18.383 -1.517 -26.180 1.00 94.12 334 ASP A O 1
ATOM 2606 N N . LEU A 1 335 ? 17.705 -0.884 -24.137 1.00 93.94 335 LEU A N 1
ATOM 2607 C CA . LEU A 1 335 ? 17.701 -2.239 -23.563 1.00 93.94 335 LEU A CA 1
ATOM 2608 C C . LEU A 1 335 ? 16.600 -3.134 -24.164 1.00 93.94 335 LEU A C 1
ATOM 2610 O O . LEU A 1 335 ? 16.860 -4.305 -24.441 1.00 93.94 335 LEU A O 1
ATOM 2614 N N . ILE A 1 336 ? 15.404 -2.598 -24.446 1.00 94.94 336 ILE A N 1
ATOM 2615 C CA . ILE A 1 336 ? 14.353 -3.313 -25.198 1.00 94.94 336 ILE A CA 1
ATOM 2616 C C . ILE A 1 336 ? 14.887 -3.744 -26.569 1.00 94.94 336 ILE A C 1
ATOM 2618 O O . ILE A 1 336 ? 14.703 -4.898 -26.960 1.00 94.94 336 ILE A O 1
ATOM 2622 N N . ALA A 1 337 ? 15.570 -2.846 -27.284 1.00 93.94 337 ALA A N 1
ATOM 2623 C CA . ALA A 1 337 ? 16.154 -3.150 -28.587 1.00 93.94 337 ALA A CA 1
ATOM 2624 C C . ALA A 1 337 ? 17.245 -4.235 -28.498 1.00 93.94 337 ALA A C 1
ATOM 2626 O O . ALA A 1 337 ? 17.317 -5.092 -29.379 1.00 93.94 337 ALA A O 1
ATOM 2627 N N . ALA A 1 338 ? 18.041 -4.263 -27.422 1.00 92.88 338 ALA A N 1
ATOM 2628 C CA . ALA A 1 338 ? 19.021 -5.324 -27.176 1.00 92.88 338 ALA A CA 1
ATOM 2629 C C . ALA A 1 338 ? 18.360 -6.704 -26.971 1.00 92.88 338 ALA A C 1
ATOM 2631 O O . ALA A 1 338 ? 18.767 -7.672 -27.617 1.00 92.88 338 ALA A O 1
ATOM 2632 N N . VAL A 1 339 ? 17.294 -6.797 -26.160 1.00 93.50 339 VAL A N 1
ATOM 2633 C CA . VAL A 1 339 ? 16.519 -8.050 -26.005 1.00 93.50 339 VAL A CA 1
ATOM 2634 C C . VAL A 1 339 ? 15.875 -8.461 -27.331 1.00 93.50 339 VAL A C 1
ATOM 2636 O O . VAL A 1 339 ? 15.930 -9.625 -27.728 1.00 93.50 339 VAL A O 1
ATOM 2639 N N . ALA A 1 340 ? 15.284 -7.508 -28.054 1.00 92.88 340 ALA A N 1
ATOM 2640 C CA . ALA A 1 340 ? 14.666 -7.762 -29.349 1.00 92.88 340 ALA A CA 1
ATOM 2641 C C . ALA A 1 340 ? 15.677 -8.286 -30.383 1.00 92.88 340 ALA A C 1
ATOM 2643 O O . ALA A 1 340 ? 15.342 -9.194 -31.144 1.00 92.88 340 ALA A O 1
ATOM 2644 N N . ALA A 1 341 ? 16.912 -7.774 -30.379 1.00 92.62 341 ALA A N 1
ATOM 2645 C CA . ALA A 1 341 ? 17.994 -8.254 -31.232 1.00 92.62 341 ALA A CA 1
ATOM 2646 C C . ALA A 1 341 ? 18.416 -9.692 -30.883 1.00 92.62 341 ALA A C 1
ATOM 2648 O O . ALA A 1 341 ? 18.512 -10.521 -31.788 1.00 92.62 341 ALA A O 1
ATOM 2649 N N . GLN A 1 342 ? 18.584 -10.021 -29.595 1.00 91.06 342 GLN A N 1
ATOM 2650 C CA . GLN A 1 342 ? 18.878 -11.395 -29.151 1.00 91.06 342 GLN A CA 1
ATOM 2651 C C . GLN A 1 342 ? 17.771 -12.391 -29.542 1.00 91.06 342 GLN A C 1
ATOM 2653 O O . GLN A 1 342 ? 18.057 -13.527 -29.911 1.00 91.06 342 GLN A O 1
ATOM 2658 N N . LEU A 1 343 ? 16.506 -11.958 -29.511 1.00 90.00 343 LEU A N 1
ATOM 2659 C CA . LEU A 1 343 ? 15.344 -12.764 -29.902 1.00 90.00 343 LEU A CA 1
ATOM 2660 C C . LEU A 1 343 ? 15.024 -12.721 -31.414 1.00 90.00 343 LEU A C 1
ATOM 2662 O O . LEU A 1 343 ? 14.040 -13.326 -31.846 1.00 90.00 343 LEU A O 1
ATOM 2666 N N . GLY A 1 344 ? 15.813 -12.008 -32.229 1.00 90.12 344 GLY A N 1
ATOM 2667 C CA . GLY A 1 344 ? 15.607 -11.891 -33.679 1.00 90.12 344 GLY A CA 1
ATOM 2668 C C . GLY A 1 344 ? 14.295 -11.199 -34.087 1.00 90.12 344 GLY A C 1
ATOM 2669 O O . GLY A 1 344 ? 13.721 -11.515 -35.133 1.00 90.12 344 GLY A O 1
ATOM 2670 N N . LEU A 1 345 ? 13.775 -10.288 -33.259 1.00 90.06 345 LEU A N 1
ATOM 2671 C CA . LEU A 1 345 ? 12.489 -9.624 -33.479 1.00 90.06 345 LEU A CA 1
ATOM 2672 C C . LEU A 1 345 ? 12.628 -8.412 -34.406 1.00 90.06 345 LEU A C 1
ATOM 2674 O O . LEU A 1 345 ? 13.352 -7.462 -34.125 1.00 90.06 345 LEU A O 1
ATOM 2678 N N . THR A 1 346 ? 11.845 -8.385 -35.485 1.00 88.69 346 THR A N 1
ATOM 2679 C CA . THR A 1 346 ? 11.736 -7.195 -36.341 1.00 88.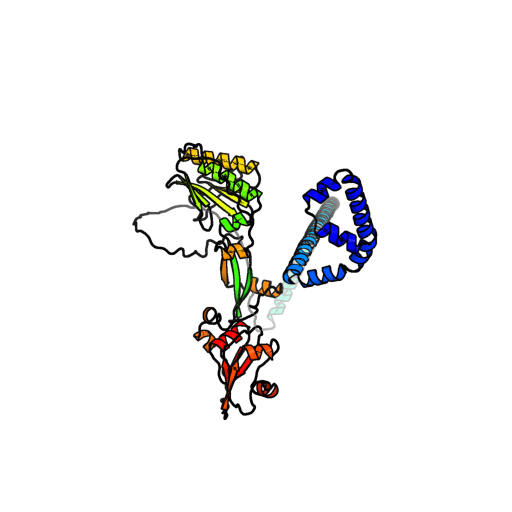69 346 THR A CA 1
ATOM 2680 C C . THR A 1 346 ? 10.765 -6.185 -35.732 1.00 88.69 346 THR A C 1
ATOM 2682 O O . THR A 1 346 ? 9.611 -6.547 -35.463 1.00 88.69 346 THR A O 1
ATOM 2685 N N . LYS A 1 347 ? 11.178 -4.920 -35.608 1.00 88.75 347 LYS A N 1
ATOM 2686 C CA . LYS A 1 347 ? 10.271 -3.808 -35.291 1.00 88.75 347 LYS A CA 1
ATOM 2687 C C . LYS A 1 347 ? 9.230 -3.641 -36.408 1.00 88.75 347 LYS A C 1
ATOM 2689 O O . LYS A 1 347 ? 9.550 -3.740 -37.593 1.00 88.75 347 LYS A O 1
ATOM 2694 N N . GLY A 1 348 ? 7.970 -3.489 -36.028 1.00 81.94 348 GLY A N 1
ATOM 2695 C CA . GLY A 1 348 ? 6.836 -3.233 -36.909 1.00 81.94 348 GLY A CA 1
ATOM 2696 C C . GLY A 1 348 ? 6.375 -1.779 -36.831 1.00 81.94 348 GLY A C 1
ATOM 2697 O O . GLY A 1 348 ? 6.854 -0.999 -36.010 1.00 81.94 348 GLY A O 1
ATOM 2698 N N . ILE A 1 349 ? 5.423 -1.429 -37.693 1.00 69.19 349 ILE A N 1
ATOM 2699 C CA . ILE A 1 349 ? 4.696 -0.161 -37.621 1.00 69.19 349 ILE A CA 1
ATOM 2700 C C . ILE A 1 349 ? 3.394 -0.465 -36.880 1.00 69.19 349 ILE A C 1
ATOM 2702 O O . ILE A 1 349 ? 2.488 -1.071 -37.447 1.00 69.19 349 ILE A O 1
ATOM 2706 N N . VAL A 1 350 ? 3.338 -0.099 -35.603 1.00 67.25 350 VAL A N 1
ATOM 2707 C CA . VAL A 1 350 ? 2.142 -0.187 -34.755 1.00 67.25 350 VAL A CA 1
ATOM 2708 C C . VAL A 1 350 ? 1.798 1.236 -34.322 1.00 67.25 350 VAL A C 1
ATOM 2710 O O . VAL A 1 350 ? 2.703 2.041 -34.100 1.00 67.25 350 VAL A O 1
ATOM 2713 N N . GLY A 1 351 ? 0.508 1.568 -34.281 1.00 66.44 351 GLY A N 1
ATOM 2714 C CA . GLY A 1 351 ? 0.058 2.887 -33.839 1.00 66.44 351 GLY A CA 1
ATOM 2715 C C . GLY A 1 351 ? 0.337 3.103 -32.352 1.00 66.44 351 GLY A C 1
ATOM 2716 O O . GLY A 1 351 ? 0.309 2.155 -31.574 1.00 66.44 351 GLY A O 1
ATOM 2717 N N . THR A 1 352 ? 0.588 4.351 -31.964 1.00 80.44 352 THR A N 1
ATOM 2718 C CA . THR A 1 352 ? 0.675 4.736 -30.552 1.00 80.44 352 THR A CA 1
ATOM 2719 C C . THR A 1 352 ? -0.707 4.620 -29.915 1.00 80.44 352 THR A C 1
ATOM 2721 O O . THR A 1 352 ? -1.610 5.374 -30.276 1.00 80.44 352 THR A O 1
ATOM 2724 N N . GLU A 1 353 ? -0.870 3.697 -28.971 1.00 86.06 353 GLU A N 1
ATOM 2725 C CA . GLU A 1 353 ? -2.056 3.619 -28.115 1.00 86.06 353 GLU A CA 1
ATOM 2726 C C . GLU A 1 353 ? -1.860 4.483 -26.861 1.00 86.06 353 GLU A C 1
ATOM 2728 O O . GLU A 1 353 ? -0.758 4.560 -26.309 1.00 86.06 353 GLU A O 1
ATOM 2733 N N . ASP A 1 354 ? -2.930 5.132 -26.397 1.00 88.38 354 ASP A N 1
ATOM 2734 C CA . ASP A 1 354 ? -2.927 5.829 -25.110 1.00 88.38 354 ASP A CA 1
ATOM 2735 C C . ASP A 1 354 ? -3.270 4.843 -23.984 1.00 88.38 354 ASP A C 1
ATOM 2737 O O . ASP A 1 354 ? -4.334 4.223 -23.973 1.00 88.38 354 ASP A O 1
ATOM 2741 N N . TYR A 1 355 ? -2.343 4.697 -23.037 1.00 85.94 355 TYR A N 1
ATOM 2742 C CA . TYR A 1 355 ? -2.480 3.851 -21.849 1.00 85.94 355 TYR A CA 1
ATOM 2743 C C . TYR A 1 355 ? -2.638 4.670 -20.558 1.00 85.94 355 TYR A C 1
ATOM 2745 O O . TYR A 1 355 ? -2.425 4.138 -19.463 1.00 85.94 355 TYR A O 1
ATOM 2753 N N . TYR A 1 356 ? -2.967 5.962 -20.658 1.00 88.38 356 TYR A N 1
ATOM 2754 C CA . TYR A 1 356 ? -3.205 6.803 -19.493 1.00 88.38 356 TYR A CA 1
ATOM 2755 C C . TYR A 1 356 ? -4.415 6.314 -18.684 1.00 88.38 356 TYR A C 1
ATOM 2757 O O . TYR A 1 356 ? -5.500 6.076 -19.213 1.00 88.38 356 TYR A O 1
ATOM 2765 N N . LEU A 1 357 ? -4.228 6.196 -17.368 1.00 88.00 357 LEU A N 1
ATOM 2766 C CA . LEU A 1 357 ? -5.282 5.854 -16.418 1.00 88.00 357 LEU A CA 1
ATOM 2767 C C . LEU A 1 357 ? -5.421 6.999 -15.397 1.00 88.00 357 LEU A C 1
ATOM 2769 O O . LEU A 1 357 ? -4.430 7.342 -14.735 1.00 88.00 357 LEU A O 1
ATOM 2773 N N . PRO A 1 358 ? -6.613 7.606 -15.239 1.00 90.50 358 PRO A N 1
ATOM 2774 C CA . PRO A 1 358 ? -6.830 8.649 -14.239 1.00 90.50 358 PRO A CA 1
ATOM 2775 C C . PRO A 1 358 ? -6.630 8.089 -12.825 1.00 90.50 358 PRO A C 1
ATOM 2777 O O . PRO A 1 358 ? -6.755 6.889 -12.597 1.00 90.50 358 PRO A O 1
ATOM 2780 N N . TYR A 1 359 ? -6.284 8.955 -11.871 1.00 93.06 359 TYR A N 1
ATOM 2781 C CA . TYR A 1 359 ? -6.109 8.551 -10.473 1.00 93.06 359 TYR A CA 1
ATOM 2782 C C . TYR A 1 359 ? -7.443 8.126 -9.835 1.00 93.06 359 TYR A C 1
ATOM 2784 O O . TYR A 1 359 ? -8.460 8.793 -10.021 1.00 93.06 359 TYR A O 1
ATOM 2792 N N . GLU A 1 360 ? -7.419 7.066 -9.023 1.00 91.44 360 GLU A N 1
ATOM 2793 C CA . GLU A 1 360 ? -8.575 6.577 -8.262 1.00 91.44 360 GLU A CA 1
ATOM 2794 C C . GLU A 1 360 ? -8.219 6.327 -6.789 1.00 91.44 360 GLU A C 1
ATOM 2796 O O . GLU A 1 360 ? -7.094 5.940 -6.447 1.00 91.44 360 GLU A O 1
ATOM 2801 N N . SER A 1 361 ? -9.200 6.532 -5.904 1.00 91.12 361 SER A N 1
ATOM 2802 C CA . SER A 1 361 ? -9.047 6.287 -4.468 1.00 91.12 361 SER A CA 1
ATOM 2803 C C . SER A 1 361 ? -8.890 4.794 -4.159 1.00 91.12 361 SER A C 1
ATOM 2805 O O . SER A 1 361 ? -9.332 3.923 -4.910 1.00 91.12 361 SER A O 1
ATOM 2807 N N . THR A 1 362 ? -8.278 4.486 -3.014 1.00 86.94 362 THR A N 1
ATOM 2808 C CA . THR A 1 362 ? -8.113 3.102 -2.542 1.00 86.94 362 THR A CA 1
ATOM 2809 C C . THR A 1 362 ? -9.460 2.381 -2.417 1.00 86.94 362 THR A C 1
ATOM 2811 O O . THR A 1 362 ? -9.570 1.238 -2.844 1.00 86.94 362 THR A O 1
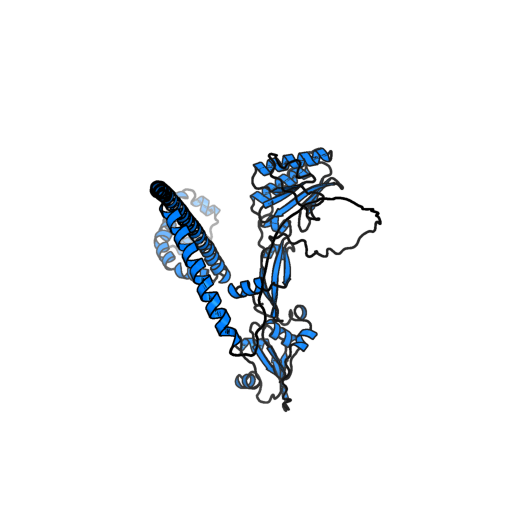ATOM 2814 N N . GLU A 1 363 ? -10.503 3.063 -1.937 1.00 86.69 363 GLU A N 1
ATOM 2815 C CA . GLU A 1 363 ? -11.876 2.540 -1.837 1.00 86.69 363 GLU A CA 1
ATOM 2816 C C . GLU A 1 363 ? -12.457 2.139 -3.203 1.00 86.69 363 GLU A C 1
ATOM 2818 O O . GLU A 1 363 ? -12.989 1.038 -3.356 1.00 86.69 363 GLU A O 1
ATOM 2823 N N . ALA A 1 364 ? -12.300 2.987 -4.227 1.00 89.75 364 ALA A N 1
ATOM 2824 C CA . ALA A 1 364 ? -12.757 2.684 -5.584 1.00 89.75 364 ALA A CA 1
ATOM 2825 C C . ALA A 1 364 ? -12.016 1.472 -6.179 1.00 89.75 364 ALA A C 1
ATOM 2827 O O . ALA A 1 364 ? -12.622 0.620 -6.833 1.00 89.75 364 ALA A O 1
ATOM 2828 N N . LEU A 1 365 ? -10.713 1.351 -5.906 1.00 91.19 365 LEU A N 1
ATOM 2829 C CA . LEU A 1 365 ? -9.889 0.231 -6.365 1.00 91.19 365 LEU A CA 1
ATOM 2830 C C . LEU A 1 365 ? -10.179 -1.081 -5.616 1.00 91.19 365 LEU A C 1
ATOM 2832 O O . LEU A 1 365 ? -10.082 -2.148 -6.228 1.00 91.19 365 LEU A O 1
ATOM 2836 N N . ILE A 1 366 ? -10.583 -1.021 -4.342 1.00 88.56 366 ILE A N 1
ATOM 2837 C CA . ILE A 1 366 ? -11.136 -2.168 -3.599 1.00 88.56 366 ILE A CA 1
ATOM 2838 C C . ILE A 1 366 ? -12.460 -2.604 -4.242 1.00 88.56 366 ILE A C 1
ATOM 2840 O O . ILE A 1 366 ? -12.614 -3.777 -4.575 1.00 88.56 366 ILE A O 1
ATOM 2844 N N . GLY A 1 367 ? -13.372 -1.665 -4.527 1.00 87.75 367 GLY A N 1
ATOM 2845 C CA . GLY A 1 367 ? -14.643 -1.952 -5.210 1.00 87.75 367 GLY A CA 1
ATOM 2846 C C . GLY A 1 367 ? -14.478 -2.571 -6.607 1.00 87.75 367 GLY A C 1
ATOM 2847 O O . GLY A 1 367 ? -15.304 -3.377 -7.030 1.00 87.75 367 GLY A O 1
ATOM 2848 N N . LYS A 1 368 ? -13.381 -2.257 -7.308 1.00 89.81 368 LYS A N 1
ATOM 2849 C CA . LYS A 1 368 ? -12.992 -2.873 -8.592 1.00 89.81 368 LYS A CA 1
ATOM 2850 C C . LYS A 1 368 ? -12.232 -4.202 -8.456 1.00 89.81 368 LYS A C 1
ATOM 2852 O O . LYS A 1 368 ? -11.852 -4.780 -9.471 1.00 89.81 368 LYS A O 1
ATOM 2857 N N . GLY A 1 369 ? -11.955 -4.673 -7.239 1.00 88.81 369 GLY A N 1
ATOM 2858 C CA . GLY A 1 369 ? -11.162 -5.880 -6.985 1.00 88.81 369 GLY A CA 1
ATOM 2859 C C . GLY A 1 369 ? -9.678 -5.762 -7.362 1.00 88.81 369 GLY A C 1
ATOM 2860 O O . GLY A 1 369 ? -8.989 -6.776 -7.462 1.00 88.81 369 GLY A O 1
ATOM 2861 N N . LEU A 1 370 ? -9.169 -4.542 -7.576 1.00 90.50 370 LEU A N 1
ATOM 2862 C CA . LEU A 1 370 ? -7.768 -4.264 -7.925 1.00 90.50 370 LEU A CA 1
ATOM 2863 C C . LEU A 1 370 ? -6.856 -4.149 -6.691 1.00 90.50 370 LEU A C 1
ATOM 2865 O O . LEU A 1 370 ? -5.630 -4.130 -6.833 1.00 90.50 370 LEU A O 1
ATOM 2869 N N . ILE A 1 371 ? -7.438 -4.085 -5.493 1.00 91.75 371 ILE A N 1
ATOM 2870 C CA . ILE A 1 371 ? -6.754 -4.157 -4.198 1.00 91.75 371 ILE A CA 1
ATOM 2871 C C . ILE A 1 371 ? -7.436 -5.248 -3.366 1.00 91.75 371 ILE A C 1
ATOM 2873 O O . ILE A 1 371 ? -8.662 -5.349 -3.368 1.00 91.75 371 ILE A O 1
ATOM 2877 N N . LYS A 1 372 ? -6.644 -6.068 -2.668 1.00 87.88 372 LYS A N 1
ATOM 2878 C CA . LYS A 1 372 ? -7.118 -7.105 -1.738 1.00 87.88 372 LYS A CA 1
ATOM 2879 C C . LYS A 1 372 ? -6.687 -6.768 -0.317 1.00 87.88 372 LYS A C 1
ATOM 2881 O O . LYS A 1 372 ? -5.525 -6.439 -0.085 1.00 87.88 372 LYS A O 1
ATOM 2886 N N . GLU A 1 373 ? -7.602 -6.913 0.631 1.00 83.81 373 GLU A N 1
ATOM 2887 C CA . GLU A 1 373 ? -7.299 -6.821 2.059 1.00 83.81 373 GLU A CA 1
ATOM 2888 C C . GLU A 1 373 ? -6.796 -8.170 2.580 1.00 83.81 373 GLU A C 1
ATOM 2890 O O . GLU A 1 373 ? -7.495 -9.181 2.508 1.00 83.81 373 GLU A O 1
ATOM 2895 N N . LEU A 1 374 ? -5.577 -8.188 3.114 1.00 81.31 374 LEU A N 1
ATOM 2896 C CA . LEU A 1 374 ? -4.973 -9.353 3.751 1.00 81.31 374 LEU A CA 1
ATOM 2897 C C . LEU A 1 374 ? -4.980 -9.153 5.267 1.00 81.31 374 LEU A C 1
ATOM 2899 O O . LEU A 1 374 ? -4.392 -8.200 5.777 1.00 81.31 374 LEU A O 1
ATOM 2903 N N . LYS A 1 375 ? -5.625 -10.070 5.994 1.00 78.44 375 LYS A N 1
ATOM 2904 C CA . LYS A 1 375 ? -5.601 -10.116 7.463 1.00 78.44 375 LYS A CA 1
ATOM 2905 C C . LYS A 1 375 ? -4.486 -11.061 7.904 1.00 78.44 375 LYS A C 1
ATOM 2907 O O . LYS A 1 375 ? -4.629 -12.277 7.809 1.00 78.44 375 LYS A O 1
ATOM 2912 N N . LEU A 1 376 ? -3.372 -10.501 8.360 1.00 76.00 376 LEU A N 1
ATOM 2913 C CA . LEU A 1 376 ? -2.213 -11.241 8.869 1.00 76.00 376 LEU A CA 1
ATOM 2914 C C . LEU A 1 376 ? -2.226 -11.206 10.400 1.00 76.00 376 LEU A C 1
ATOM 2916 O O . LEU A 1 376 ? -2.642 -10.206 10.977 1.00 76.00 376 LEU A O 1
ATOM 2920 N N . ALA A 1 377 ? -1.771 -12.257 11.083 1.00 71.56 377 ALA A N 1
ATOM 2921 C CA . ALA A 1 377 ? -1.596 -12.194 12.537 1.00 71.56 377 ALA A CA 1
ATOM 2922 C C . ALA A 1 377 ? -0.539 -11.126 12.883 1.00 71.56 377 ALA A C 1
ATOM 2924 O O . ALA A 1 377 ? 0.539 -11.113 12.287 1.00 71.56 377 ALA A O 1
ATOM 2925 N N . ALA A 1 378 ? -0.846 -10.212 13.805 1.00 69.31 378 ALA A N 1
ATOM 2926 C CA . ALA A 1 378 ? 0.066 -9.127 14.155 1.00 69.31 378 ALA A CA 1
ATOM 2927 C C . ALA A 1 378 ? 1.193 -9.624 15.073 1.00 69.31 378 ALA A C 1
ATOM 2929 O O . ALA A 1 378 ? 0.947 -10.291 16.079 1.00 69.31 378 ALA A O 1
ATOM 2930 N N . THR A 1 379 ? 2.434 -9.253 14.763 1.00 73.38 379 THR A N 1
ATOM 2931 C CA . THR A 1 379 ? 3.601 -9.562 15.606 1.00 73.38 379 THR A CA 1
ATOM 2932 C C . THR A 1 379 ? 3.564 -8.748 16.903 1.00 73.38 379 THR A C 1
ATOM 2934 O O . THR A 1 379 ? 3.145 -7.592 16.882 1.00 73.38 379 THR A O 1
ATOM 2937 N N . THR A 1 380 ? 4.088 -9.278 18.015 1.00 67.00 380 THR A N 1
ATOM 2938 C CA . THR A 1 380 ? 4.160 -8.592 19.326 1.00 67.00 380 THR A CA 1
ATOM 2939 C C . THR A 1 380 ? 4.645 -7.141 19.227 1.00 67.00 380 THR A C 1
ATOM 2941 O O . THR A 1 380 ? 3.999 -6.241 19.753 1.00 67.00 380 THR A O 1
ATOM 2944 N N . THR A 1 381 ? 5.700 -6.882 18.451 1.00 71.06 381 THR A N 1
ATOM 2945 C CA . THR A 1 381 ? 6.243 -5.531 18.215 1.00 71.06 381 THR A CA 1
ATOM 2946 C C . THR A 1 381 ? 5.259 -4.594 17.501 1.00 71.06 381 THR A C 1
ATOM 2948 O O . THR A 1 381 ? 5.207 -3.405 17.802 1.00 71.06 381 THR A O 1
ATOM 2951 N N . GLN A 1 382 ? 4.451 -5.108 16.568 1.00 66.94 382 GLN A N 1
ATOM 2952 C CA . GLN A 1 382 ? 3.404 -4.334 15.886 1.00 66.94 382 GLN A CA 1
ATOM 2953 C C . GLN A 1 382 ? 2.240 -4.032 16.836 1.00 66.94 382 GLN A C 1
ATOM 2955 O O . GLN A 1 382 ? 1.689 -2.936 16.804 1.00 66.94 382 GLN A O 1
ATOM 2960 N N . ILE A 1 383 ? 1.904 -4.978 17.719 1.00 61.44 383 ILE A N 1
ATOM 2961 C CA . ILE A 1 383 ? 0.879 -4.815 18.756 1.00 61.44 383 ILE A CA 1
ATOM 2962 C C . ILE A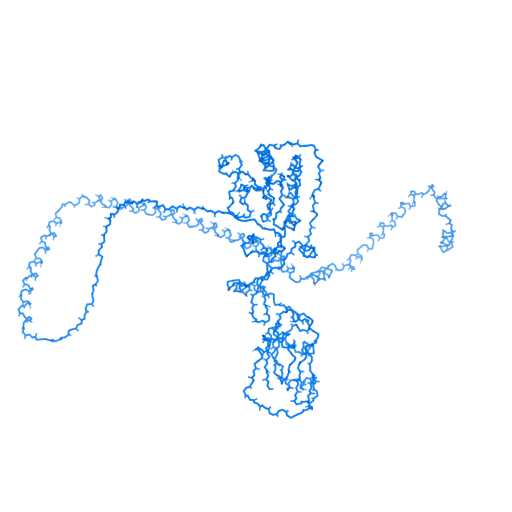 1 383 ? 1.300 -3.741 19.763 1.00 61.44 383 ILE A C 1
ATOM 2964 O O . ILE A 1 383 ? 0.519 -2.843 20.061 1.00 61.44 383 ILE A O 1
ATOM 2968 N N . GLU A 1 384 ? 2.525 -3.811 20.283 1.00 65.44 384 GLU A N 1
ATOM 2969 C CA . GLU A 1 384 ? 3.074 -2.818 21.217 1.00 65.44 384 GLU A CA 1
ATOM 2970 C C . GLU A 1 384 ? 3.157 -1.431 20.582 1.00 65.44 384 GLU A C 1
ATOM 2972 O O . GLU A 1 384 ? 2.752 -0.447 21.199 1.00 65.44 384 GLU A O 1
ATOM 2977 N N . ARG A 1 385 ? 3.587 -1.355 19.318 1.00 66.44 385 ARG A N 1
ATOM 2978 C CA . ARG A 1 385 ? 3.616 -0.105 18.561 1.00 66.44 385 ARG A CA 1
ATOM 2979 C C . ARG A 1 385 ? 2.217 0.477 18.350 1.00 66.44 385 ARG A C 1
ATOM 2981 O O . ARG A 1 385 ? 2.025 1.652 18.629 1.00 66.44 385 ARG A O 1
ATOM 2988 N N . ALA A 1 386 ? 1.230 -0.324 17.946 1.00 62.75 386 ALA A N 1
ATOM 2989 C CA . ALA A 1 386 ? -0.153 0.137 17.793 1.00 62.75 386 ALA A CA 1
ATOM 2990 C C . ALA A 1 386 ? -0.801 0.537 19.134 1.00 62.75 386 ALA A C 1
ATOM 2992 O O . ALA A 1 386 ? -1.594 1.475 19.175 1.00 62.75 386 ALA A O 1
ATOM 2993 N N . LYS A 1 387 ? -0.436 -0.124 20.245 1.00 59.00 387 LYS A N 1
ATOM 2994 C CA . LYS A 1 387 ? -0.821 0.291 21.609 1.00 59.00 387 LYS A CA 1
ATOM 2995 C C . LYS A 1 387 ? -0.222 1.650 21.975 1.00 59.00 387 LYS A C 1
ATOM 2997 O O . LYS A 1 387 ? -0.939 2.499 22.489 1.00 59.00 387 LYS A O 1
ATOM 3002 N N . ALA A 1 388 ? 1.067 1.857 21.706 1.00 59.88 388 ALA A N 1
ATOM 3003 C CA . ALA A 1 388 ? 1.777 3.098 22.018 1.00 59.88 388 ALA A CA 1
ATOM 3004 C C . ALA A 1 388 ? 1.365 4.274 21.113 1.00 59.88 388 ALA A C 1
ATOM 3006 O O . ALA A 1 388 ? 1.302 5.409 21.575 1.00 59.88 388 ALA A O 1
ATOM 3007 N N . GLU A 1 389 ? 1.062 4.009 19.840 1.00 59.19 389 GLU A N 1
ATOM 3008 C CA . GLU A 1 389 ? 0.562 5.000 18.879 1.00 59.19 389 GLU A CA 1
ATOM 3009 C C . GLU A 1 389 ? -0.957 5.251 19.014 1.00 59.19 389 GLU A C 1
ATOM 3011 O O . GLU A 1 389 ? -1.480 6.140 18.351 1.00 59.19 389 GLU A O 1
ATOM 3016 N N . GLY A 1 390 ? -1.679 4.483 19.844 1.00 50.25 390 GLY A N 1
ATOM 3017 C CA . GLY A 1 390 ? -3.135 4.596 20.030 1.00 50.25 390 GLY A CA 1
ATOM 3018 C C . GLY A 1 390 ? -3.979 4.147 18.826 1.00 50.25 390 GLY A C 1
ATOM 3019 O O . GLY A 1 390 ? -5.204 4.204 18.870 1.00 50.25 390 GLY A O 1
ATOM 3020 N N . THR A 1 391 ? -3.347 3.656 17.759 1.00 54.19 391 THR A N 1
ATOM 3021 C CA . THR A 1 391 ? -3.941 3.371 16.442 1.00 54.19 391 THR A CA 1
ATOM 3022 C C . THR A 1 391 ? -4.635 2.008 16.340 1.00 54.19 391 THR A C 1
ATOM 3024 O O . THR A 1 391 ? -4.869 1.508 15.236 1.00 54.19 391 THR A O 1
ATOM 3027 N N . ILE A 1 392 ? -5.002 1.397 17.473 1.00 54.38 392 ILE A N 1
ATOM 3028 C CA . ILE A 1 392 ? -5.812 0.175 17.482 1.00 54.38 392 ILE A CA 1
ATOM 3029 C C . ILE A 1 392 ? -7.224 0.523 17.026 1.00 54.38 392 ILE A C 1
ATOM 3031 O O . ILE A 1 392 ? -8.042 1.038 17.790 1.00 54.38 392 ILE A O 1
ATOM 3035 N N . LYS A 1 393 ? -7.533 0.162 15.783 1.00 46.84 393 LYS A N 1
ATOM 3036 C CA . LYS A 1 393 ? -8.905 0.162 15.283 1.00 46.84 393 LYS A CA 1
ATOM 3037 C C . LYS A 1 393 ? -9.637 -1.014 15.927 1.00 46.84 393 LYS A C 1
ATOM 3039 O O . LYS A 1 393 ? -9.600 -2.136 15.424 1.00 46.84 393 LYS A O 1
ATOM 3044 N N . VAL A 1 394 ? -10.282 -0.762 17.063 1.00 48.28 394 VAL A N 1
ATOM 3045 C CA . VAL A 1 394 ? -11.351 -1.637 17.558 1.00 48.28 394 VAL A CA 1
ATOM 3046 C C . VAL A 1 394 ? -12.450 -1.632 16.497 1.00 48.28 394 VAL A C 1
ATOM 3048 O O . VAL A 1 394 ? -12.779 -0.572 15.960 1.00 48.28 394 VAL A O 1
ATOM 3051 N N . VAL A 1 395 ? -13.002 -2.799 16.160 1.00 52.69 395 VAL A N 1
ATOM 3052 C CA . VAL A 1 395 ? -14.133 -2.881 15.228 1.00 52.69 395 VAL A CA 1
ATOM 3053 C C . VAL A 1 395 ? -15.320 -2.180 15.891 1.00 52.69 395 VAL A C 1
ATOM 3055 O O . VAL A 1 395 ? -15.941 -2.717 16.802 1.00 52.69 395 VAL A O 1
ATOM 3058 N N . ALA A 1 396 ? -15.585 -0.936 15.479 1.00 47.06 396 ALA A N 1
ATOM 3059 C CA . ALA A 1 396 ? -16.411 0.019 16.226 1.00 47.06 396 ALA A CA 1
ATOM 3060 C C . ALA A 1 396 ? -17.908 -0.337 16.302 1.00 47.06 396 ALA A C 1
ATOM 3062 O O . ALA A 1 396 ? -18.702 0.429 16.842 1.00 47.06 396 ALA A O 1
ATOM 3063 N N . HIS A 1 397 ? -18.316 -1.449 15.693 1.00 54.94 397 HIS A N 1
ATOM 3064 C CA . HIS A 1 397 ? -19.658 -1.997 15.785 1.00 54.94 397 HIS A CA 1
ATOM 3065 C C . HIS A 1 397 ? -19.720 -3.428 15.272 1.00 54.94 397 HIS A C 1
ATOM 3067 O O . HIS A 1 397 ? -18.957 -3.830 14.398 1.00 54.94 397 HIS A O 1
ATOM 3073 N N . VAL A 1 398 ? -20.693 -4.164 15.792 1.00 64.38 398 VAL A N 1
ATOM 3074 C CA . VAL A 1 398 ? -20.992 -5.539 15.417 1.00 64.38 398 VAL A CA 1
ATOM 3075 C C . VAL A 1 398 ? -22.479 -5.630 15.119 1.00 64.38 398 VAL A C 1
ATOM 3077 O O . VAL A 1 398 ? -23.295 -5.448 16.024 1.00 64.38 398 VAL A O 1
ATOM 3080 N N . GLU A 1 399 ? -22.835 -5.912 13.869 1.00 70.31 399 GLU A N 1
ATOM 3081 C CA . GLU A 1 399 ? -24.214 -6.201 13.463 1.00 70.31 399 GLU A CA 1
ATOM 3082 C C . GLU A 1 399 ? -24.497 -7.702 13.572 1.00 70.31 399 GLU A C 1
ATOM 3084 O O . GLU A 1 399 ? -23.683 -8.533 13.162 1.00 70.31 399 GLU A O 1
ATOM 3089 N N . ALA A 1 400 ? -25.677 -8.068 14.080 1.00 65.62 400 ALA A N 1
ATOM 3090 C CA . ALA A 1 400 ? -26.055 -9.466 14.321 1.00 65.62 400 ALA A CA 1
ATOM 3091 C C . ALA A 1 400 ? -25.963 -10.392 13.082 1.00 65.62 400 ALA A C 1
ATOM 3093 O O . ALA A 1 400 ? -25.857 -11.606 13.239 1.00 65.62 400 ALA A O 1
ATOM 3094 N N . SER A 1 401 ? -25.984 -9.846 11.860 1.00 68.69 401 SER A N 1
ATOM 3095 C CA . SER A 1 401 ? -25.862 -10.593 10.598 1.00 68.69 401 SER A CA 1
ATOM 3096 C C . SER A 1 401 ? -24.437 -11.035 10.244 1.00 68.69 401 SER A C 1
ATOM 3098 O O . SER A 1 401 ? -24.270 -12.031 9.546 1.00 68.69 401 SER A O 1
ATOM 3100 N N . GLU A 1 402 ? -23.408 -10.318 10.697 1.00 62.97 402 GLU A N 1
ATOM 3101 C CA . GLU A 1 402 ? -22.007 -10.539 10.277 1.00 62.97 402 GLU A CA 1
ATOM 3102 C C . GLU A 1 402 ? -21.249 -11.482 11.223 1.00 62.97 402 GLU A C 1
ATOM 3104 O O . GLU A 1 402 ? -20.264 -12.129 10.866 1.00 62.97 402 GLU A O 1
ATOM 3109 N N . VAL A 1 403 ? -21.773 -11.605 12.439 1.00 60.28 403 VAL A N 1
ATOM 3110 C CA . VAL A 1 403 ? -21.248 -12.353 13.582 1.00 60.28 403 VAL A CA 1
ATOM 3111 C C . VAL A 1 403 ? -20.823 -13.792 13.253 1.00 60.28 403 VAL A C 1
ATOM 3113 O O . VAL A 1 403 ? -19.786 -14.259 13.732 1.00 60.28 403 VAL A O 1
ATOM 3116 N N . ASN A 1 404 ? -21.587 -14.494 12.412 1.00 65.38 404 ASN A N 1
ATOM 3117 C CA . ASN A 1 404 ? -21.329 -15.897 12.070 1.00 65.38 404 ASN A CA 1
ATOM 3118 C C . ASN A 1 404 ? -20.142 -16.101 11.120 1.00 65.38 404 ASN A C 1
ATOM 3120 O O . ASN A 1 404 ? -19.598 -17.201 11.074 1.00 65.38 404 ASN A O 1
ATOM 3124 N N . ALA A 1 405 ? -19.703 -15.057 10.411 1.00 57.16 405 ALA A N 1
ATOM 3125 C CA . ALA A 1 405 ? -18.492 -15.103 9.592 1.00 57.16 405 ALA A CA 1
ATOM 3126 C C . ALA A 1 405 ? -17.207 -14.855 10.408 1.00 57.16 405 ALA A C 1
ATOM 3128 O O . ALA A 1 405 ? -16.116 -15.181 9.944 1.00 57.16 405 ALA A O 1
ATOM 3129 N N . LEU A 1 406 ? -17.323 -14.274 11.610 1.00 55.97 406 LEU A N 1
ATOM 3130 C CA . LEU A 1 406 ? -16.185 -13.819 12.418 1.00 55.97 406 LEU A CA 1
ATOM 3131 C C . LEU A 1 406 ? -15.799 -14.820 13.523 1.00 55.97 406 LEU A C 1
ATOM 3133 O O . LEU A 1 406 ? -14.614 -15.034 13.789 1.00 55.97 406 LEU A O 1
ATOM 3137 N N . ILE A 1 407 ? -16.777 -15.483 14.155 1.00 63.03 407 ILE A N 1
ATOM 3138 C CA . ILE A 1 407 ? -16.531 -16.485 15.207 1.00 63.03 407 ILE A CA 1
ATOM 3139 C C . ILE A 1 407 ? -17.350 -17.760 14.966 1.00 63.03 407 ILE A C 1
ATOM 3141 O O . ILE A 1 407 ? -18.567 -17.705 14.791 1.00 63.03 407 ILE A O 1
ATOM 3145 N N . SER A 1 408 ? -16.694 -18.919 15.076 1.00 66.62 408 SER A N 1
ATOM 3146 C CA . SER A 1 408 ? -17.339 -20.232 15.143 1.00 66.62 408 SER A CA 1
ATOM 3147 C C . SER A 1 408 ? -18.014 -20.492 16.496 1.00 66.62 408 SER A C 1
ATOM 3149 O O . SER A 1 408 ? -17.498 -20.133 17.557 1.00 66.62 408 SER A O 1
ATOM 3151 N N . ASP A 1 409 ? -19.164 -21.164 16.457 1.00 76.00 409 ASP A N 1
ATOM 3152 C CA . ASP A 1 409 ? -20.025 -21.470 17.609 1.00 76.00 409 ASP A CA 1
ATOM 3153 C C . ASP A 1 409 ? -19.277 -22.143 18.768 1.00 76.00 409 ASP A C 1
ATOM 3155 O O . ASP A 1 409 ? -19.487 -21.795 19.928 1.00 76.00 409 ASP A O 1
ATOM 3159 N N . GLU A 1 410 ? -18.359 -23.057 18.451 1.00 63.91 410 GLU A N 1
ATOM 3160 C CA . GLU A 1 410 ? -17.539 -23.794 19.420 1.00 63.91 410 GLU A CA 1
ATOM 3161 C C . GLU A 1 410 ? -16.677 -22.862 20.284 1.00 63.91 410 GLU A C 1
ATOM 3163 O O . GLU A 1 410 ? -16.625 -23.005 21.507 1.00 63.91 410 GLU A O 1
ATOM 3168 N N . VAL A 1 411 ? -16.042 -21.859 19.665 1.00 58.34 411 VAL A N 1
ATOM 3169 C CA . VAL A 1 411 ? -15.180 -20.899 20.372 1.00 58.34 411 VAL A CA 1
ATOM 3170 C C . VAL A 1 411 ? -16.021 -19.931 21.205 1.00 58.34 411 VAL A C 1
ATOM 3172 O O . VAL A 1 411 ? -15.634 -19.581 22.318 1.00 58.34 411 VAL A O 1
ATOM 3175 N N . ALA A 1 412 ? -17.196 -19.540 20.706 1.00 67.06 412 ALA A N 1
ATOM 3176 C CA . ALA A 1 412 ? -18.138 -18.725 21.468 1.00 67.06 412 ALA A CA 1
ATOM 3177 C C . ALA A 1 412 ? -18.663 -19.467 22.707 1.00 67.06 412 ALA A C 1
ATOM 3179 O O . ALA A 1 412 ? -18.740 -18.881 23.783 1.00 67.06 412 ALA A O 1
ATOM 3180 N N . ALA A 1 413 ? -18.975 -20.761 22.583 1.00 72.88 413 ALA A N 1
ATOM 3181 C CA . ALA A 1 413 ? -19.412 -21.592 23.700 1.00 72.88 413 ALA A CA 1
ATOM 3182 C C . ALA A 1 413 ? -18.310 -21.778 24.760 1.00 72.88 413 ALA A C 1
ATOM 3184 O O . ALA A 1 413 ? -18.598 -21.688 25.954 1.00 72.88 413 ALA A O 1
ATOM 3185 N N . ALA A 1 414 ? -17.057 -21.982 24.338 1.00 67.81 414 ALA A N 1
ATOM 3186 C CA . ALA A 1 414 ? -15.908 -22.144 25.234 1.00 67.81 414 ALA A CA 1
ATOM 3187 C C . ALA A 1 414 ? -15.544 -20.869 26.022 1.00 67.81 414 ALA A C 1
ATOM 3189 O O . ALA A 1 414 ? -14.966 -20.958 27.102 1.00 67.81 414 ALA A O 1
ATOM 3190 N N . ALA A 1 415 ? -15.889 -19.685 25.506 1.00 68.75 415 ALA A N 1
ATOM 3191 C CA . ALA A 1 415 ? -15.599 -18.399 26.143 1.00 68.75 415 ALA A CA 1
ATOM 3192 C C . ALA A 1 415 ? -16.587 -18.003 27.264 1.00 68.75 415 ALA A C 1
ATOM 3194 O O . ALA A 1 415 ? -16.361 -17.007 27.955 1.00 68.75 415 ALA A O 1
ATOM 3195 N N . ILE A 1 416 ? -17.679 -18.754 27.461 1.00 83.06 416 ILE A N 1
ATOM 3196 C CA . ILE A 1 416 ? -18.664 -18.485 28.520 1.00 83.06 416 ILE A CA 1
ATOM 3197 C C . ILE A 1 416 ? -18.094 -18.939 29.867 1.00 83.06 416 ILE A C 1
ATOM 3199 O O . ILE A 1 416 ? -17.975 -20.135 30.134 1.00 83.06 416 ILE A O 1
ATOM 3203 N N . GLN A 1 417 ? -17.809 -17.988 30.754 1.00 82.75 417 GLN A N 1
ATOM 3204 C CA . GLN A 1 417 ? -17.415 -18.296 32.129 1.00 82.75 417 GLN A CA 1
ATOM 3205 C C . GLN A 1 417 ? -18.621 -18.866 32.889 1.00 82.75 417 GLN A C 1
ATOM 3207 O O . GLN A 1 417 ? -19.729 -18.354 32.751 1.00 82.75 417 GLN A O 1
ATOM 3212 N N . VAL A 1 418 ? -18.436 -19.907 33.698 1.00 81.00 418 VAL A N 1
ATOM 3213 C CA . VAL A 1 418 ? -19.507 -20.501 34.518 1.00 81.00 418 VAL A CA 1
ATOM 3214 C C . VAL A 1 418 ? -19.213 -20.210 35.985 1.00 81.00 418 VAL A C 1
ATOM 3216 O O . VAL A 1 418 ? -18.098 -20.449 36.436 1.00 81.00 418 VAL A O 1
ATOM 3219 N N . ALA A 1 419 ? -20.186 -19.678 36.725 1.00 75.19 419 ALA A N 1
ATOM 3220 C CA . ALA A 1 419 ? -20.053 -19.463 38.163 1.00 75.19 419 ALA A CA 1
ATOM 3221 C C . ALA A 1 419 ? -20.206 -20.781 38.951 1.00 75.19 419 ALA A C 1
ATOM 3223 O O . ALA A 1 419 ? -21.101 -21.579 38.672 1.00 75.19 419 ALA A O 1
ATOM 3224 N N . ASP A 1 420 ? -19.369 -20.985 39.973 1.00 54.31 420 ASP A N 1
ATOM 3225 C CA . ASP A 1 420 ? -19.367 -22.211 40.792 1.00 54.31 420 ASP A CA 1
ATOM 3226 C C . ASP A 1 420 ? -20.637 -22.385 41.650 1.00 54.31 420 ASP A C 1
ATOM 3228 O O . ASP A 1 420 ? -21.017 -23.498 42.027 1.00 54.31 420 ASP A O 1
ATOM 3232 N N . THR A 1 421 ? -21.333 -21.290 41.960 1.00 56.44 421 THR A N 1
ATOM 3233 C CA . THR A 1 421 ? -22.569 -21.289 42.745 1.00 56.44 421 THR A CA 1
ATOM 3234 C C . THR A 1 421 ? -23.799 -21.531 41.873 1.00 56.44 421 THR A C 1
ATOM 3236 O O . THR A 1 421 ? -24.364 -20.603 41.303 1.00 56.44 421 THR A O 1
ATOM 3239 N N . LYS A 1 422 ? -24.302 -22.774 41.862 1.00 49.75 422 LYS A N 1
ATOM 3240 C CA . LYS A 1 422 ? -25.639 -23.109 41.332 1.00 49.75 422 LYS A CA 1
ATOM 3241 C C . LYS A 1 422 ? -26.751 -22.465 42.171 1.00 49.75 422 LYS A C 1
ATOM 3243 O O . LYS A 1 422 ? -27.332 -23.108 43.046 1.00 49.75 422 LYS A O 1
ATOM 3248 N N . SER A 1 423 ? -27.080 -21.209 41.900 1.00 57.69 423 SER A N 1
ATOM 3249 C CA . SER A 1 423 ? -28.242 -20.541 42.485 1.00 57.69 423 SER A CA 1
ATOM 3250 C C . SER A 1 423 ? -29.540 -21.058 41.844 1.00 57.69 423 SER A C 1
ATOM 3252 O O . SER A 1 423 ? -29.700 -21.148 40.623 1.00 57.69 423 SER A O 1
ATOM 3254 N N . VAL A 1 424 ? -30.496 -21.447 42.691 1.00 54.84 424 VAL A N 1
ATOM 3255 C CA . VAL A 1 424 ? -31.795 -21.979 42.256 1.00 54.84 424 VAL A CA 1
ATOM 3256 C C . VAL A 1 424 ? -32.703 -20.814 41.860 1.00 54.84 424 VAL A C 1
ATOM 3258 O O . VAL A 1 424 ? -33.392 -20.219 42.685 1.00 54.84 424 VAL A O 1
ATOM 3261 N N . HIS A 1 425 ? -32.692 -20.470 40.575 1.00 59.84 425 HIS A N 1
ATOM 3262 C CA . HIS A 1 425 ? -33.450 -19.343 40.037 1.00 59.84 425 HIS A CA 1
ATOM 3263 C C . HIS A 1 425 ? -34.929 -19.692 39.793 1.00 59.84 425 HIS A C 1
ATOM 3265 O O . HIS A 1 425 ? -35.313 -20.089 38.690 1.00 59.84 425 HIS A O 1
ATOM 3271 N N . THR A 1 426 ? -35.792 -19.508 40.793 1.00 57.66 426 THR A N 1
ATOM 3272 C CA . THR A 1 426 ? -37.257 -19.604 40.638 1.00 57.66 426 THR A CA 1
ATOM 3273 C C . THR A 1 426 ? -37.859 -18.318 40.065 1.00 57.66 426 THR A C 1
ATOM 3275 O O . THR A 1 426 ? -37.845 -17.270 40.705 1.00 57.66 426 THR A O 1
ATOM 3278 N N . GLY A 1 427 ? -38.452 -18.387 38.868 1.00 69.75 427 GLY A N 1
ATOM 3279 C CA . GLY A 1 427 ? -39.205 -17.273 38.282 1.00 69.75 427 GLY A CA 1
ATOM 3280 C C . GLY A 1 427 ? -39.536 -17.466 36.802 1.00 69.75 427 GLY A C 1
ATOM 3281 O O . GLY A 1 427 ? -39.083 -18.416 36.167 1.00 69.75 427 GLY A O 1
ATOM 3282 N N . LYS A 1 428 ? -40.329 -16.551 36.228 1.00 80.50 428 LYS A N 1
ATOM 3283 C CA . LYS A 1 428 ? -40.595 -16.551 34.777 1.00 80.50 428 LYS A CA 1
ATOM 3284 C C . LYS A 1 428 ? -39.333 -16.122 34.011 1.00 80.50 428 LYS A C 1
ATOM 3286 O O . LYS A 1 428 ? -38.604 -15.249 34.485 1.00 80.50 428 LYS A O 1
ATOM 3291 N N . LYS A 1 429 ? -39.103 -16.712 32.833 1.00 85.88 429 LYS A N 1
ATOM 3292 C CA . LYS A 1 429 ? -38.022 -16.323 31.915 1.00 85.88 429 LYS A CA 1
ATOM 3293 C C . LYS A 1 429 ? -38.364 -15.008 31.208 1.00 85.88 429 LYS A C 1
ATOM 3295 O O . LYS A 1 429 ? -39.442 -14.885 30.630 1.00 85.88 429 LYS A O 1
ATOM 3300 N N . GLY A 1 430 ? -37.444 -14.052 31.263 1.00 88.12 430 GLY A N 1
ATOM 3301 C CA . GLY A 1 430 ? -37.422 -12.846 30.441 1.00 88.12 430 GLY A CA 1
ATOM 3302 C C . GLY A 1 430 ? -36.451 -12.980 29.268 1.00 88.12 430 GLY A C 1
ATOM 3303 O O . GLY A 1 430 ? -35.580 -13.850 29.262 1.00 88.12 430 GLY A O 1
ATOM 3304 N N . ILE A 1 431 ? -36.595 -12.093 28.289 1.00 91.88 431 ILE A N 1
ATOM 3305 C CA . ILE A 1 431 ? -35.705 -11.960 27.132 1.00 91.88 431 ILE A CA 1
ATOM 3306 C C . ILE A 1 431 ? -35.197 -10.521 27.114 1.00 91.88 431 ILE A C 1
ATOM 3308 O O . ILE A 1 431 ? -35.972 -9.604 27.392 1.00 91.88 431 ILE A O 1
ATOM 3312 N N . ILE A 1 432 ? -33.923 -10.331 26.781 1.00 93.69 432 ILE A N 1
ATOM 3313 C CA . ILE A 1 432 ? -33.344 -9.020 26.488 1.00 93.69 432 ILE A CA 1
ATOM 3314 C C . ILE A 1 432 ? -32.472 -9.106 25.234 1.00 93.69 432 ILE A C 1
ATOM 3316 O O . ILE A 1 432 ? -31.837 -10.129 24.974 1.00 93.69 432 ILE A O 1
ATOM 3320 N N . ASN A 1 433 ? -32.475 -8.040 24.443 1.00 94.62 433 ASN A N 1
ATOM 3321 C CA . ASN A 1 433 ? -31.730 -7.949 23.194 1.00 94.62 433 ASN A CA 1
ATOM 3322 C C . ASN A 1 433 ? -30.448 -7.134 23.396 1.00 94.62 433 ASN A C 1
ATOM 3324 O O . ASN A 1 433 ? -30.394 -6.250 24.252 1.00 94.62 433 ASN A O 1
ATOM 3328 N N . VAL A 1 434 ? -29.431 -7.420 22.586 1.00 90.31 434 VAL A N 1
ATOM 3329 C CA . VAL A 1 434 ? -28.137 -6.727 22.636 1.00 90.31 434 VAL A CA 1
ATOM 3330 C C . VAL A 1 434 ? -28.263 -5.231 22.287 1.00 90.31 434 VAL A C 1
ATOM 3332 O O . VAL A 1 434 ? -27.704 -4.407 23.011 1.00 90.31 434 VAL A O 1
ATOM 3335 N N . ASP A 1 435 ? -29.073 -4.862 21.284 1.00 90.56 435 ASP A N 1
ATOM 3336 C CA . ASP A 1 435 ? -29.402 -3.459 20.949 1.00 90.56 435 ASP A CA 1
ATOM 3337 C C . ASP A 1 435 ? -29.867 -2.630 22.166 1.00 90.56 435 ASP A C 1
ATOM 3339 O O . ASP A 1 435 ? -29.430 -1.502 22.399 1.00 90.56 435 ASP A O 1
ATOM 3343 N N . THR A 1 436 ? -30.714 -3.232 22.994 1.00 91.69 436 THR A N 1
ATOM 3344 C CA . THR A 1 436 ? -31.324 -2.632 24.179 1.00 91.69 436 THR A CA 1
ATOM 3345 C C . THR A 1 436 ? -30.280 -2.408 25.271 1.00 91.69 436 THR A C 1
ATOM 3347 O O . THR A 1 436 ? -30.363 -1.433 26.013 1.00 91.69 436 THR A O 1
ATOM 3350 N N . LEU A 1 437 ? -29.262 -3.269 25.359 1.00 91.25 437 LEU A N 1
ATOM 3351 C CA . LEU A 1 437 ? -28.135 -3.037 26.259 1.00 91.25 437 LEU A CA 1
ATOM 3352 C C . LEU A 1 437 ? -27.266 -1.873 25.772 1.00 91.25 437 LEU A C 1
ATOM 3354 O O . LEU A 1 437 ? -26.929 -1.007 26.578 1.00 91.25 437 LEU A O 1
ATOM 3358 N N . SER A 1 438 ? -26.970 -1.790 24.469 1.00 89.25 438 SER A N 1
ATOM 3359 C CA . SER A 1 438 ? -26.145 -0.695 23.938 1.00 89.25 438 SER A CA 1
ATOM 3360 C C . SER A 1 438 ? -26.782 0.684 24.124 1.00 89.25 438 SER A C 1
ATOM 3362 O O . SER A 1 438 ? -26.078 1.661 24.370 1.00 89.25 438 SER A O 1
ATOM 3364 N N . LEU A 1 439 ? -28.113 0.786 24.084 1.00 87.75 439 LEU A N 1
ATOM 3365 C CA . LEU A 1 439 ? -28.820 2.048 24.335 1.00 87.75 439 LEU A CA 1
ATOM 3366 C C . LEU A 1 439 ? -28.792 2.496 25.807 1.00 87.75 439 LEU A C 1
ATOM 3368 O O . LEU A 1 439 ? -28.814 3.697 26.070 1.00 87.75 439 LEU A O 1
ATOM 3372 N N . HIS A 1 440 ? -28.759 1.560 26.760 1.00 90.44 440 HIS A N 1
ATOM 3373 C CA . HIS A 1 440 ? -28.989 1.854 28.181 1.00 90.44 440 HIS A CA 1
ATOM 3374 C C . HIS A 1 440 ? -27.756 1.741 29.092 1.00 90.44 440 HIS A C 1
ATOM 3376 O O . HIS A 1 440 ? -27.810 2.232 30.219 1.00 90.44 440 HIS A O 1
ATOM 3382 N N . PHE A 1 441 ? -26.659 1.142 28.624 1.00 92.06 441 PHE A N 1
ATOM 3383 C CA . PHE A 1 441 ? -25.410 1.000 29.380 1.00 92.06 441 PHE A CA 1
ATOM 3384 C C . PHE A 1 441 ? -24.266 1.827 28.773 1.00 92.06 441 PHE A C 1
ATOM 3386 O O . PHE A 1 441 ? -24.263 2.150 27.577 1.00 92.06 441 PHE A O 1
ATOM 3393 N N . ALA A 1 442 ? -23.299 2.205 29.611 1.00 88.00 442 ALA A N 1
ATOM 3394 C CA . ALA A 1 442 ? -22.071 2.874 29.184 1.00 88.00 442 ALA A CA 1
ATOM 3395 C C . ALA A 1 442 ? -21.020 1.861 28.692 1.00 88.00 442 ALA A C 1
ATOM 3397 O O . ALA A 1 442 ? -21.185 0.650 28.829 1.00 88.00 442 ALA A O 1
ATOM 3398 N N . ASP A 1 443 ? -19.929 2.349 28.103 1.00 84.44 443 ASP A N 1
ATOM 3399 C CA . ASP A 1 443 ? -18.804 1.480 27.757 1.00 84.44 443 ASP A CA 1
ATOM 3400 C C . ASP A 1 443 ? -18.089 0.985 29.028 1.00 84.44 443 ASP A C 1
ATOM 3402 O O . ASP A 1 443 ? -17.828 1.756 29.952 1.00 84.44 443 ASP A O 1
ATOM 3406 N N . GLY A 1 444 ? -17.817 -0.318 29.099 1.00 85.19 444 GLY A N 1
ATOM 3407 C CA . GLY A 1 444 ? -17.249 -0.990 30.270 1.00 85.19 444 GLY A CA 1
ATOM 3408 C C . GLY A 1 444 ? -18.245 -1.347 31.383 1.00 85.19 444 GLY A C 1
ATOM 3409 O O . GLY A 1 444 ? -17.817 -1.836 32.429 1.00 85.19 444 GLY A O 1
ATOM 3410 N N . ASP A 1 445 ? -19.553 -1.137 31.201 1.00 89.06 445 ASP A N 1
ATOM 3411 C CA . ASP A 1 445 ? -20.547 -1.416 32.245 1.00 89.06 445 ASP A CA 1
ATOM 3412 C C . ASP A 1 445 ? -20.756 -2.921 32.504 1.00 89.06 445 ASP A C 1
ATOM 3414 O O . ASP A 1 445 ? -20.832 -3.747 31.588 1.00 89.06 445 ASP A O 1
ATOM 3418 N N . THR A 1 446 ? -20.945 -3.281 33.777 1.00 90.50 446 THR A N 1
ATOM 3419 C CA . THR A 1 446 ? -21.410 -4.624 34.162 1.00 90.50 446 THR A CA 1
ATOM 3420 C C . THR A 1 446 ? -22.933 -4.694 34.125 1.00 90.50 446 THR A C 1
ATOM 3422 O O . THR A 1 446 ? -23.593 -3.938 34.841 1.00 90.50 446 THR A O 1
ATOM 3425 N N . VAL A 1 447 ? -23.497 -5.621 33.354 1.00 92.44 447 VAL A N 1
ATOM 3426 C CA . VAL A 1 447 ? -24.937 -5.881 33.234 1.00 92.44 447 VAL A CA 1
ATOM 3427 C C . VAL A 1 447 ? -25.310 -7.068 34.122 1.00 92.44 447 VAL A C 1
ATOM 3429 O O . VAL A 1 447 ? -24.942 -8.204 33.835 1.00 92.44 447 VAL A O 1
ATOM 3432 N N . THR A 1 448 ? -26.087 -6.806 35.174 1.00 91.81 448 THR A N 1
ATOM 3433 C CA . THR A 1 448 ? -26.655 -7.824 36.074 1.00 91.81 448 THR A CA 1
ATOM 3434 C C . THR A 1 448 ? -28.180 -7.711 36.110 1.00 91.81 448 THR A C 1
ATOM 3436 O O . THR A 1 448 ? -28.754 -6.665 35.795 1.00 91.81 448 THR A O 1
ATOM 3439 N N . ILE A 1 449 ? -28.872 -8.770 36.536 1.00 89.75 449 ILE A N 1
ATOM 3440 C CA . ILE A 1 449 ? -30.347 -8.802 36.604 1.00 89.75 449 ILE A CA 1
ATOM 3441 C C . ILE A 1 449 ? -30.908 -7.731 37.543 1.00 89.75 449 ILE A C 1
ATOM 3443 O O . ILE A 1 449 ? -31.967 -7.166 37.271 1.00 89.75 449 ILE A O 1
ATOM 3447 N N . GLU A 1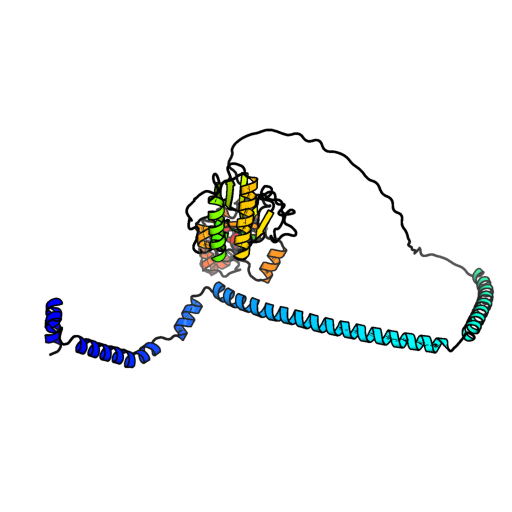 450 ? -30.200 -7.423 38.625 1.00 89.75 450 GLU A N 1
ATOM 3448 C CA . GLU A 1 450 ? -30.583 -6.371 39.566 1.00 89.75 450 GLU A CA 1
ATOM 3449 C C . GLU A 1 450 ? -30.540 -4.992 38.901 1.00 89.75 450 GLU A C 1
ATOM 3451 O O . GLU A 1 450 ? -31.527 -4.256 38.968 1.00 89.75 450 GLU A O 1
ATOM 3456 N N . LYS A 1 451 ? -29.468 -4.684 38.154 1.00 91.69 451 LYS A N 1
ATOM 3457 C CA . LYS A 1 451 ? -29.379 -3.460 37.341 1.00 91.69 451 LYS A CA 1
ATOM 3458 C C . LYS A 1 451 ? -30.472 -3.409 36.268 1.00 91.69 451 LYS A C 1
ATOM 3460 O O . LYS A 1 451 ? -31.136 -2.384 36.134 1.00 91.69 451 LYS A O 1
ATOM 3465 N N . LEU A 1 452 ? -30.730 -4.513 35.561 1.00 91.19 452 LEU A N 1
ATOM 3466 C CA . LEU A 1 452 ? -31.798 -4.588 34.552 1.00 91.19 452 LEU A CA 1
ATOM 3467 C C . LEU A 1 452 ? -33.197 -4.336 35.146 1.00 91.19 452 LEU A C 1
ATOM 3469 O O . LEU A 1 452 ? -34.036 -3.705 34.497 1.00 91.19 452 LEU A O 1
ATOM 3473 N N . LYS A 1 453 ? -33.456 -4.794 36.379 1.00 90.38 453 LYS A N 1
ATOM 3474 C CA . LYS A 1 453 ? -34.696 -4.497 37.121 1.00 90.38 453 LYS A CA 1
ATOM 3475 C C . LYS A 1 453 ? -34.747 -3.043 37.588 1.00 90.38 453 LYS A C 1
ATOM 3477 O O . LYS A 1 453 ? -35.788 -2.408 37.434 1.00 90.38 453 LYS A O 1
ATOM 3482 N N . ALA A 1 454 ? -33.646 -2.506 38.117 1.00 90.12 454 ALA A N 1
ATOM 3483 C CA . ALA A 1 454 ? -33.553 -1.118 38.572 1.00 90.12 454 ALA A CA 1
ATOM 3484 C C . ALA A 1 454 ? -33.796 -0.119 37.425 1.00 90.12 454 ALA A C 1
ATOM 3486 O O . ALA A 1 454 ? -34.574 0.822 37.576 1.00 90.12 454 ALA A O 1
ATOM 3487 N N . MET A 1 455 ? -33.223 -0.386 36.248 1.00 89.88 455 MET A N 1
ATOM 3488 C CA . MET A 1 455 ? -33.441 0.381 35.013 1.00 89.88 455 MET A CA 1
ATOM 3489 C C . MET A 1 455 ? -34.792 0.093 34.329 1.00 89.88 455 MET A C 1
ATOM 3491 O O . MET A 1 455 ? -35.089 0.676 33.291 1.00 89.88 455 MET A O 1
ATOM 3495 N N . LYS A 1 456 ? -35.627 -0.797 34.890 1.00 90.06 456 LYS A N 1
ATOM 3496 C CA . LYS A 1 456 ? -36.941 -1.216 34.358 1.00 90.06 456 LYS A CA 1
ATOM 3497 C C . LYS A 1 456 ? -36.912 -1.834 32.948 1.00 90.06 456 LYS A C 1
ATOM 3499 O O . LYS A 1 456 ? -37.966 -1.982 32.333 1.00 90.06 456 LYS A O 1
ATOM 3504 N N . LEU A 1 457 ? -35.743 -2.271 32.471 1.00 90.00 457 LEU A N 1
ATOM 3505 C CA . LEU A 1 457 ? -35.581 -2.970 31.188 1.00 90.00 457 LEU A CA 1
ATOM 3506 C C . LEU A 1 457 ? -36.218 -4.365 31.212 1.00 90.00 457 LEU A C 1
ATOM 3508 O O . LEU A 1 457 ? -36.635 -4.884 30.179 1.00 90.00 457 LEU A O 1
ATOM 3512 N N . ILE A 1 458 ? -36.338 -4.960 32.404 1.00 89.06 458 ILE A N 1
ATOM 3513 C CA . ILE A 1 458 ? -37.083 -6.199 32.631 1.00 89.06 458 ILE A CA 1
ATOM 3514 C C . ILE A 1 458 ? -38.092 -6.052 33.786 1.00 89.06 458 ILE A C 1
ATOM 3516 O O . ILE A 1 458 ? -37.777 -5.471 34.827 1.00 89.06 458 ILE A O 1
ATOM 3520 N N . PRO A 1 459 ? -39.301 -6.628 33.663 1.00 87.69 459 PRO A N 1
ATOM 3521 C CA . PRO A 1 459 ? -40.241 -6.773 34.770 1.00 87.69 459 PRO A CA 1
ATOM 3522 C C . PRO A 1 459 ? -39.644 -7.477 36.000 1.00 87.69 459 PRO A C 1
ATOM 3524 O O . PRO A 1 459 ? -39.066 -8.558 35.889 1.00 87.69 459 PRO A O 1
ATOM 3527 N N . ALA A 1 460 ? -39.902 -6.941 37.200 1.00 84.88 460 ALA A N 1
ATOM 3528 C CA . ALA A 1 460 ? -39.401 -7.484 38.473 1.00 84.88 460 ALA A CA 1
ATOM 3529 C C . ALA A 1 460 ? -39.736 -8.976 38.711 1.00 84.88 460 ALA A C 1
ATOM 3531 O O . ALA A 1 460 ? -38.961 -9.687 39.353 1.00 84.88 460 ALA A O 1
ATOM 3532 N N . LYS A 1 461 ? -40.851 -9.452 38.130 1.00 85.06 461 LYS A N 1
ATOM 3533 C CA . LYS A 1 461 ? -41.339 -10.847 38.135 1.00 85.06 461 LYS A CA 1
ATOM 3534 C C . LYS A 1 461 ? -40.443 -11.860 37.402 1.00 85.06 461 LYS A C 1
ATOM 3536 O O . LYS A 1 461 ? -40.706 -13.061 37.490 1.00 85.06 461 LYS A O 1
ATOM 3541 N N . TYR A 1 462 ? -39.458 -11.411 36.621 1.00 85.12 462 TYR A N 1
ATOM 3542 C CA . TYR A 1 462 ? -38.529 -12.311 35.940 1.00 85.12 462 TYR A CA 1
ATOM 3543 C C . TYR A 1 462 ? -37.383 -12.709 36.873 1.00 85.12 462 TYR A C 1
ATOM 3545 O O . TYR A 1 462 ? -36.703 -11.859 37.446 1.00 85.12 462 TYR A O 1
ATOM 3553 N N . GLY A 1 463 ? -37.218 -14.019 37.061 1.00 81.38 463 GLY A N 1
ATOM 3554 C CA . GLY A 1 463 ? -36.151 -14.616 37.879 1.00 81.38 463 GLY A CA 1
ATOM 3555 C C . GLY A 1 463 ? -35.007 -15.191 37.045 1.00 81.38 463 GLY A C 1
ATOM 3556 O O . GLY A 1 463 ? -33.988 -15.575 37.600 1.00 81.38 463 GLY A O 1
ATOM 3557 N N . GLN A 1 464 ? -35.186 -15.254 35.725 1.00 87.19 464 GLN A N 1
ATOM 3558 C CA . GLN A 1 464 ? -34.206 -15.726 34.753 1.00 87.19 464 GLN A CA 1
ATOM 3559 C C . GLN A 1 464 ? -34.280 -14.825 33.518 1.00 87.19 464 GLN A C 1
ATOM 3561 O O . GLN A 1 464 ? -35.381 -14.410 33.141 1.00 87.19 464 GLN A O 1
ATOM 3566 N N . VAL A 1 465 ? -33.153 -14.546 32.866 1.00 91.69 465 VAL A N 1
ATOM 3567 C CA . VAL A 1 465 ? -33.092 -13.722 31.646 1.00 91.69 465 VAL A CA 1
ATOM 3568 C C . VAL A 1 465 ? -32.229 -14.411 30.590 1.00 91.69 465 VAL A C 1
ATOM 3570 O O . VAL A 1 465 ? -31.145 -14.899 30.905 1.00 91.69 465 VAL A O 1
ATOM 3573 N N . LYS A 1 466 ? -32.708 -14.429 29.337 1.00 93.44 466 LYS A N 1
ATOM 3574 C CA . LYS A 1 466 ? -31.936 -14.855 28.163 1.00 93.44 466 LYS A CA 1
ATOM 3575 C C . LYS A 1 466 ? -31.528 -13.653 27.309 1.00 93.44 466 LYS A C 1
ATOM 3577 O O . LYS A 1 466 ? -32.393 -12.861 26.934 1.00 93.44 466 LYS A O 1
ATOM 3582 N N . LEU A 1 467 ? -30.244 -13.554 26.964 1.00 94.88 467 LEU A N 1
ATOM 3583 C CA . LEU A 1 467 ? -29.733 -12.573 25.999 1.00 94.88 467 LEU A CA 1
ATOM 3584 C C . LEU A 1 467 ? -29.876 -13.086 24.555 1.00 94.88 467 LEU A C 1
ATOM 3586 O O . LEU A 1 467 ? -29.476 -14.216 24.268 1.00 94.88 467 LEU A O 1
ATOM 3590 N N . LEU A 1 468 ? -30.392 -12.260 23.640 1.00 94.19 468 LEU A N 1
ATOM 3591 C CA . LEU A 1 468 ? -30.511 -12.563 22.206 1.00 94.19 468 LEU A CA 1
ATOM 3592 C C . LEU A 1 468 ? -29.749 -11.558 21.332 1.00 94.19 468 LEU A C 1
ATOM 3594 O O . LEU A 1 468 ? -29.772 -10.355 21.590 1.00 94.19 468 LEU A O 1
ATOM 3598 N N . ALA A 1 469 ? -29.129 -12.059 20.260 1.00 87.88 469 ALA A N 1
ATOM 3599 C CA . ALA A 1 469 ? -28.504 -11.234 19.235 1.00 87.88 469 ALA A CA 1
ATOM 3600 C C . ALA A 1 469 ? -29.588 -10.552 18.402 1.00 87.88 469 ALA A C 1
ATOM 3602 O O . ALA A 1 469 ? -30.363 -11.211 17.707 1.00 87.88 469 ALA A O 1
ATOM 3603 N N . ARG A 1 470 ? -29.650 -9.226 18.493 1.00 87.50 470 ARG A N 1
ATOM 3604 C CA . ARG A 1 470 ? -30.499 -8.388 17.653 1.00 87.50 470 ARG A CA 1
ATOM 3605 C C . ARG A 1 470 ? -29.904 -6.989 17.595 1.00 87.50 470 ARG A C 1
ATOM 3607 O O . ARG A 1 470 ? -29.492 -6.460 18.628 1.00 87.50 470 ARG A O 1
ATOM 3614 N N . GLY A 1 471 ? -29.906 -6.426 16.389 1.00 86.25 471 GLY A N 1
ATOM 3615 C CA . GLY A 1 471 ? -29.352 -5.112 16.096 1.00 86.25 471 GLY A CA 1
ATOM 3616 C C . GLY A 1 471 ? -27.833 -5.087 16.241 1.00 86.25 471 GLY A C 1
ATOM 3617 O O . GLY A 1 471 ? -27.153 -6.061 15.908 1.00 86.25 471 GLY A O 1
ATOM 3618 N N . ARG A 1 472 ? -27.348 -3.964 16.767 1.00 82.50 472 ARG A N 1
ATOM 3619 C CA . ARG A 1 472 ? -25.945 -3.562 16.807 1.00 82.50 472 ARG A CA 1
ATOM 3620 C C . ARG A 1 472 ? -25.425 -3.526 18.241 1.00 82.50 472 ARG A C 1
ATOM 3622 O O . ARG A 1 472 ? -26.139 -3.075 19.137 1.00 82.50 472 ARG A O 1
ATOM 3629 N N . LEU A 1 473 ? -24.174 -3.933 18.437 1.00 84.44 473 LEU A N 1
ATOM 3630 C CA . LEU A 1 473 ? -23.397 -3.637 19.644 1.00 84.44 473 LEU A CA 1
ATOM 3631 C C . LEU A 1 473 ? -22.169 -2.815 19.257 1.00 84.44 473 LEU A C 1
ATOM 3633 O O . LEU A 1 473 ? -21.408 -3.219 18.383 1.00 84.44 473 LEU A O 1
ATOM 3637 N N . ASP A 1 474 ? -21.985 -1.671 19.903 1.00 81.25 474 ASP A N 1
ATOM 3638 C CA . ASP A 1 474 ? -20.870 -0.732 19.707 1.00 81.25 474 ASP A CA 1
ATOM 3639 C C . ASP A 1 474 ? -20.068 -0.489 21.000 1.00 81.25 474 ASP A C 1
ATOM 3641 O O . ASP A 1 474 ? -19.110 0.278 21.006 1.00 81.25 474 ASP A O 1
ATOM 3645 N N . LYS A 1 475 ? -20.443 -1.167 22.093 1.00 83.06 475 LYS A N 1
ATOM 3646 C CA . LYS A 1 475 ? -19.881 -0.995 23.438 1.00 83.06 475 LYS A CA 1
ATOM 3647 C C . LYS A 1 475 ? -19.394 -2.310 24.028 1.00 83.06 475 LYS A C 1
ATOM 3649 O O . LYS A 1 475 ? -19.997 -3.370 23.826 1.00 83.06 475 LYS A O 1
ATOM 3654 N N . LYS A 1 476 ? -18.337 -2.229 24.826 1.00 87.38 476 LYS A N 1
ATOM 3655 C CA . LYS A 1 476 ? -17.816 -3.306 25.658 1.00 87.38 476 LYS A CA 1
ATOM 3656 C C . LYS A 1 476 ? -18.686 -3.451 26.905 1.00 87.38 476 LYS A C 1
ATOM 3658 O O . LYS A 1 476 ? -18.760 -2.534 27.715 1.00 87.38 476 LYS A O 1
ATOM 3663 N N . LEU A 1 477 ? -19.310 -4.610 27.100 1.00 89.75 477 LEU A N 1
ATOM 3664 C CA . LEU A 1 477 ? -20.151 -4.891 28.271 1.00 89.75 477 LEU A CA 1
ATOM 3665 C C . LEU A 1 477 ? -19.715 -6.184 28.968 1.00 89.75 477 LEU A C 1
ATOM 3667 O O . LEU A 1 477 ? -19.321 -7.152 28.318 1.00 89.75 477 LEU A O 1
ATOM 3671 N N . TYR A 1 478 ? -19.819 -6.216 30.295 1.00 91.56 478 TYR A N 1
ATOM 3672 C CA . TYR A 1 478 ? -19.556 -7.409 31.106 1.00 91.56 478 TYR A CA 1
ATOM 3673 C C . TYR A 1 478 ? -20.893 -7.983 31.587 1.00 91.56 478 TYR A C 1
ATOM 3675 O O . TYR A 1 478 ? -21.554 -7.374 32.425 1.00 91.56 478 TYR A O 1
ATOM 3683 N N . ILE A 1 479 ? -21.346 -9.111 31.038 1.00 93.44 479 ILE A N 1
ATOM 3684 C CA . ILE A 1 479 ? -22.743 -9.553 31.182 1.00 93.44 479 ILE A CA 1
ATOM 3685 C C . ILE A 1 479 ? -22.861 -10.815 32.041 1.00 93.44 479 ILE A C 1
ATOM 3687 O O . ILE A 1 479 ? -22.385 -11.881 31.646 1.00 93.44 479 ILE A O 1
ATOM 3691 N N . GLU A 1 480 ? -23.595 -10.711 33.153 1.00 93.19 480 GLU A N 1
ATOM 3692 C CA . GLU A 1 480 ? -23.869 -11.790 34.113 1.00 93.19 480 GLU A CA 1
ATOM 3693 C C . GLU A 1 480 ? -25.366 -12.178 34.118 1.00 93.19 480 GLU A C 1
ATOM 3695 O O . GLU A 1 480 ? -26.194 -11.490 34.722 1.00 93.19 480 GLU A O 1
ATOM 3700 N N . LEU A 1 481 ? -25.729 -13.263 33.420 1.00 90.81 481 LEU A N 1
ATOM 3701 C CA . LEU A 1 481 ? -27.107 -13.748 33.192 1.00 90.81 481 LEU A CA 1
ATOM 3702 C C . LEU A 1 481 ? -27.158 -15.295 33.140 1.00 90.81 481 LEU A C 1
ATOM 3704 O O . LEU A 1 481 ? -26.133 -15.951 32.995 1.00 90.81 481 LEU A O 1
ATOM 3708 N N . GLN A 1 482 ? -28.351 -15.902 33.192 1.00 89.94 482 GLN A N 1
ATOM 3709 C CA . GLN A 1 482 ? -28.499 -17.374 33.180 1.00 89.94 482 GLN A CA 1
ATOM 3710 C C . GLN A 1 482 ? -28.298 -17.994 31.790 1.00 89.94 482 GLN A C 1
ATOM 3712 O O . GLN A 1 482 ? -27.778 -19.105 31.650 1.00 89.94 482 GLN A O 1
ATOM 3717 N N . ASP A 1 483 ? -28.795 -17.330 30.746 1.00 90.25 483 ASP A N 1
ATOM 3718 C CA . ASP A 1 483 ? -28.918 -17.921 29.416 1.00 90.25 483 ASP A CA 1
ATOM 3719 C C . ASP A 1 483 ? -28.567 -16.913 28.313 1.00 90.25 483 ASP A C 1
ATOM 3721 O O . ASP A 1 483 ? -28.787 -15.708 28.426 1.00 90.25 483 ASP A O 1
ATOM 3725 N N . TYR A 1 484 ? -28.025 -17.427 27.216 1.00 93.12 484 TYR A N 1
ATOM 3726 C CA . TYR A 1 484 ? -27.508 -16.647 26.102 1.00 93.12 484 TYR A CA 1
ATOM 3727 C C . TYR A 1 484 ? -27.809 -17.368 24.788 1.00 93.12 484 TYR A C 1
ATOM 3729 O O . TYR A 1 484 ? -27.782 -18.599 24.725 1.00 93.12 484 TYR A O 1
ATOM 3737 N N . SER A 1 485 ? -28.101 -16.616 23.729 1.00 93.69 485 SER A N 1
ATOM 3738 C CA . SER A 1 485 ? -27.895 -17.106 22.364 1.00 93.69 485 SER A CA 1
ATOM 3739 C C . SER A 1 485 ? -26.398 -17.137 22.059 1.00 93.69 485 SER A C 1
ATOM 3741 O O . SER A 1 485 ? -25.677 -16.231 22.477 1.00 93.69 485 SER A O 1
ATOM 3743 N N . ILE A 1 486 ? -25.942 -18.133 21.299 1.00 87.31 486 ILE A N 1
ATOM 3744 C CA . ILE A 1 486 ? -24.543 -18.246 20.858 1.00 87.31 486 ILE A CA 1
ATOM 3745 C C . ILE A 1 486 ? -24.129 -16.979 20.094 1.00 87.31 486 ILE A C 1
ATOM 3747 O O . ILE A 1 486 ? -23.100 -16.382 20.397 1.00 87.31 486 ILE A O 1
ATOM 3751 N N . ASP A 1 487 ? -24.989 -16.486 19.203 1.00 87.75 487 ASP A N 1
ATOM 3752 C CA . ASP A 1 487 ? -24.748 -15.254 18.444 1.00 87.75 487 ASP A CA 1
ATOM 3753 C C . ASP A 1 487 ? -24.623 -14.020 19.349 1.00 87.75 487 ASP A C 1
ATOM 3755 O O . ASP A 1 487 ? -23.846 -13.110 19.071 1.00 87.75 487 ASP A O 1
ATOM 3759 N N . ALA A 1 488 ? -25.339 -13.995 20.479 1.00 90.06 488 ALA A N 1
ATOM 3760 C CA . ALA A 1 488 ? -25.260 -12.884 21.426 1.00 90.06 488 ALA A CA 1
ATOM 3761 C C . ALA A 1 488 ? -23.930 -12.896 22.186 1.00 90.06 488 ALA A C 1
ATOM 3763 O O . ALA A 1 488 ? -23.340 -11.845 22.418 1.00 90.06 488 ALA A O 1
ATOM 3764 N N . VAL A 1 489 ? -23.440 -14.092 22.533 1.00 86.06 489 VAL A N 1
ATOM 3765 C CA . VAL A 1 489 ? -22.107 -14.281 23.119 1.00 86.06 489 VAL A CA 1
ATOM 3766 C C . VAL A 1 489 ? -21.048 -13.790 22.139 1.00 86.06 489 VAL A C 1
ATOM 3768 O O . VAL A 1 489 ? -20.201 -12.986 22.516 1.00 86.06 489 VAL A O 1
ATOM 3771 N N . LYS A 1 490 ? -21.140 -14.194 20.866 1.00 82.31 490 LYS A N 1
ATOM 3772 C CA . LYS A 1 490 ? -20.233 -13.726 19.813 1.00 82.31 490 LYS A CA 1
ATOM 3773 C C . LYS A 1 490 ? -20.235 -12.197 19.680 1.00 82.31 490 LYS A C 1
ATOM 3775 O O . LYS A 1 490 ? -19.155 -11.624 19.642 1.00 82.31 490 LYS A O 1
ATOM 3780 N N . MET A 1 491 ? -21.401 -11.534 19.661 1.00 85.12 491 MET A N 1
ATOM 3781 C CA . MET A 1 491 ? -21.483 -10.061 19.614 1.00 85.12 491 MET A CA 1
ATOM 3782 C C . MET A 1 491 ? -20.746 -9.396 20.782 1.00 85.12 491 MET A C 1
ATOM 3784 O O . MET A 1 491 ? -19.966 -8.473 20.569 1.00 85.12 491 MET A O 1
ATOM 3788 N N . VAL A 1 492 ? -20.973 -9.878 22.007 1.00 85.38 492 VAL A N 1
ATOM 3789 C CA . VAL A 1 492 ? -20.377 -9.310 23.229 1.00 85.38 492 VAL A CA 1
ATOM 3790 C C . VAL A 1 492 ? -18.867 -9.542 23.276 1.00 85.38 492 VAL A C 1
ATOM 3792 O O . VAL A 1 492 ? -18.129 -8.663 23.710 1.00 85.38 492 VAL A O 1
ATOM 3795 N N . LEU A 1 493 ? -18.392 -10.690 22.787 1.00 77.75 493 LEU A N 1
ATOM 3796 C CA . LEU A 1 493 ? -16.962 -10.945 22.615 1.00 77.75 493 LEU A CA 1
ATOM 3797 C C . LEU A 1 493 ? -16.362 -10.047 21.520 1.00 77.75 493 LEU A C 1
ATOM 3799 O O 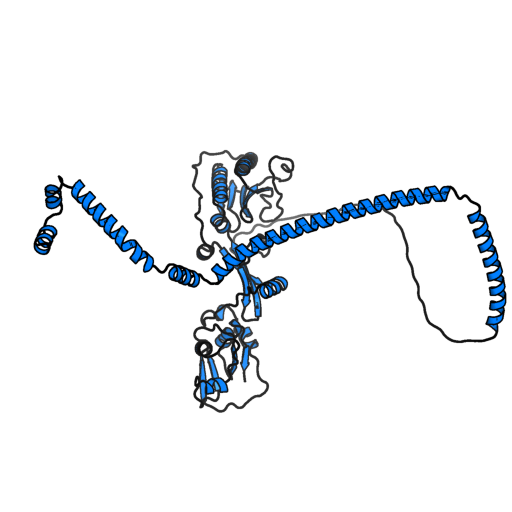. LEU A 1 493 ? -15.282 -9.506 21.720 1.00 77.75 493 LEU A O 1
ATOM 3803 N N . LEU A 1 494 ? -17.060 -9.839 20.394 1.00 72.50 494 LEU A N 1
ATOM 3804 C CA . LEU A 1 494 ? -16.613 -8.984 19.281 1.00 72.50 494 LEU A CA 1
ATOM 3805 C C . LEU A 1 494 ? -16.388 -7.522 19.693 1.00 72.50 494 LEU A C 1
ATOM 3807 O O . LEU A 1 494 ? -15.460 -6.903 19.180 1.00 72.50 494 LEU A O 1
ATOM 3811 N N . THR A 1 495 ? -17.137 -6.994 20.666 1.00 77.00 495 THR A N 1
ATOM 3812 C CA . THR A 1 495 ? -16.866 -5.669 21.261 1.00 77.00 495 THR A CA 1
ATOM 3813 C C . THR A 1 495 ? -15.895 -5.701 22.451 1.00 77.00 495 THR A C 1
ATOM 3815 O O . THR A 1 495 ? -15.748 -4.715 23.173 1.00 77.00 495 THR A O 1
ATOM 3818 N N . GLY A 1 496 ? -15.203 -6.822 22.682 1.00 72.69 496 GLY A N 1
ATOM 3819 C CA . GLY A 1 496 ? -14.216 -6.989 23.754 1.00 72.69 496 GLY A CA 1
ATOM 3820 C C . GLY A 1 496 ? -14.812 -7.120 25.161 1.00 72.69 496 GLY A C 1
ATOM 3821 O O . GLY A 1 496 ? -14.093 -6.942 26.149 1.00 72.69 496 GLY A O 1
ATOM 3822 N N . GLY A 1 497 ? -16.117 -7.383 25.262 1.00 82.00 497 GLY A N 1
ATOM 3823 C CA . GLY A 1 497 ? -16.834 -7.670 26.503 1.00 82.00 497 GLY A CA 1
ATOM 3824 C C . GLY A 1 497 ? -16.581 -9.081 27.037 1.00 82.00 497 GLY A C 1
ATOM 3825 O O . GLY A 1 497 ? -15.845 -9.873 26.449 1.00 82.00 497 GLY A O 1
ATOM 3826 N N . THR A 1 498 ? -17.207 -9.419 28.166 1.00 84.75 498 THR A N 1
ATOM 3827 C CA . THR A 1 498 ? -17.170 -10.790 28.710 1.00 84.75 498 THR A CA 1
ATOM 3828 C C . THR A 1 498 ? -18.561 -11.289 29.065 1.00 84.75 498 THR A C 1
ATOM 3830 O O . THR A 1 498 ? -19.485 -10.514 29.325 1.00 84.75 498 THR A O 1
ATOM 3833 N N . VAL A 1 499 ? -18.707 -12.613 29.063 1.00 89.50 499 VAL A N 1
ATOM 3834 C CA . VAL A 1 499 ? -19.973 -13.298 29.310 1.00 89.50 499 VAL A CA 1
ATOM 3835 C C . VAL A 1 499 ? -19.785 -14.341 30.403 1.00 89.50 499 VAL A C 1
ATOM 3837 O O . VAL A 1 499 ? -18.923 -15.216 30.291 1.00 89.50 499 VAL A O 1
ATOM 3840 N N . LYS A 1 500 ? -20.609 -14.259 31.451 1.00 92.06 500 LYS A N 1
ATOM 3841 C CA . LYS A 1 500 ? -20.544 -15.147 32.611 1.00 92.06 500 LYS A CA 1
ATOM 3842 C C . LYS A 1 500 ? -21.928 -15.672 32.978 1.00 92.06 500 LYS A C 1
ATOM 3844 O O . LYS A 1 500 ? -22.799 -14.921 33.405 1.00 92.06 500 LYS A O 1
ATOM 3849 N N . ARG A 1 501 ? -22.110 -16.983 32.839 1.00 88.56 501 ARG A N 1
ATOM 3850 C CA . ARG A 1 501 ? -23.319 -17.698 33.238 1.00 88.56 501 ARG A CA 1
ATOM 3851 C C . ARG A 1 501 ? -23.386 -17.821 34.762 1.00 88.56 501 ARG A C 1
ATOM 3853 O O . ARG A 1 501 ? -22.498 -18.432 35.361 1.00 88.56 501 ARG A O 1
ATOM 3860 N N . VAL A 1 502 ? -24.449 -17.262 35.346 1.00 84.94 502 VAL A N 1
ATOM 3861 C CA . VAL A 1 502 ? -24.753 -17.245 36.793 1.00 84.94 502 VAL A CA 1
ATOM 3862 C C . VAL A 1 502 ? -26.082 -17.937 37.071 1.00 84.94 502 VAL A C 1
ATOM 3864 O O . VAL A 1 502 ? -27.066 -17.626 36.361 1.00 84.94 502 VAL A O 1
#

pLDDT: mean 75.19, std 19.78, range [22.95, 96.25]

Foldseek 3Di:
DVVVVVVVVVPDDPVVVCVVCVVPPVVVVVVVVVVVCVCCVVCVVVVVVVPPVVVVVVVVVVVDDPVVVVVVVVVVVVVVVVVVVVVVVVVVVVVVVVVVVVVVVVVVVVVVVVVVVVVVVVVDDDVVVVVVVVVVVVVVVVVVVVVVVVVVVPVPDDDDDDDDDDDDDDDYDDDDDDDDDDDDDDDDDDDDDDDDDDCPPDPPPDQPQFDFPAWEAFLVRFIWIKTKQFFQVRLLLAAPQVQQVLVLVVVVLLVQWPQWDWDGDRAWIWIANVPATAWIWGDRNRWIKIFGQDDQVVDVVHPFPWDAADDPVRPSRGTMGTDDDPVSSVVVSVRSVVSCVVVVIDGHDDDRDRRDHHHDDPVVCVVVVSMDIDIHGDDPVSVVVCVVVVVHPQVQKDALVCLCVRDDLVVLVVQAAEDPDPDDQDADEAEDEQVNCQVPDDAAEEADPVVCVVVVVDPPRHSFYEYEYHGMDRHAYAYEGAYYDSSRSSRNSSRVHGHYHD

Radius of gyration: 43.73 Å; chains: 1; bounding box: 125×91×106 Å